Protein 4J1Q (pdb70)

CATH classification: 3.40.50.720

Organism: Bacillus subtilis (strain 168) (NCBI:txid224308)

Sequence (417 aa):
HMERLMLEPVWEKQNEELSYTEHIIVLFETERSVTDSIASHMKDARVITLNEAVGHIAERYQCYMQNIFELLQSKVRKLSAGRIIIQAIVPLEKEKQLFAGVSGLFKTAEIEFSKLTAQVIEIEKPEEMIDLHLKLKDDSRRPFDKQIRYEAGYRFVKGWREMVDTLHMPWRDEGVYLITGGAGSLGLLFAKEIANRTGRSTIVLTGRSVLSEDKENELEALRSIGAEVVYREADVSDQHAVRHLLEEIKERYGTLNGIIHGAGSSKDRFIIHKTNEEFQEVLQPKVSGLLHVDECSKDFPLDFFIFFSSVSGCLGNAGQADYAAANSFMDAFAEYRRSLAASKKRFGSTISFNWPLWEEGGMQVGAEDEKRMLKTTGMVPMPTDSGLKAFYQGIVSDKPQVFVMEGQLQKMKQKLL

B-factor: mean 72.61, std 32.11, range [13.95, 187.59]

Secondary structure (DSSP, 8-state):
--EEEEEEEEEE--------SEEEEEEES--HHHHHHHHHHTTTSEEEEE----SSHHHHHHHHHHHHHHHHHHTHHHHHHS-EEEEEEEE-STTGGGGGGHHHHHHHHHHH-TTEEEEEEEESSTTT-S-HHHHHHHHHT-TT--EEEEETTEEEEEEEEE---PPP----SSSEEEEETTTSHHHHHHHHHHHHHHSS-EEEEE-SSPPPHHHHHHHHHHHHTT-EEEE----TT-HHHHHHHHHHHHHHSS---EEEE---------TTT--HHHHHHHHHHHHHHHHHHHHHTTTS--SEEEEEEEHHHHH--TT-HHHHHHHHHHHHHHHHHHHHHHTTSS-SEEEEEEE--BTT-SS---TTHHHHHHHHH-B--B-HHHHHHHHHHHHHHT-SEEEEEEE-HHHHHHHH-

InterPro domains:
  IPR000873 AMP-dependent synthetase/ligase domain [PF00501] (50-415)
  IPR000873 AMP-dependent synthetase/ligase domain [PF00501] (1160-1505)
  IPR001242 Condensation domain [PF00668] (691-1141)
  IPR006162 Phosphopantetheine attachment site [PS00012] (622-637)
  IPR006162 Phosphopantetheine attachment site [PS00012] (1684-1699)
  IPR006162 Phosphopantetheine attachment site [PS00012] (4491-4506)
  IPR009081 Phosphopantetheine binding ACP domain [PF00550] (599-663)
  IPR009081 Phosphopantetheine binding ACP domain [PF00550] (1662-1725)
  IPR009081 Phosphopantetheine binding ACP domain [PF00550] (3119-3184)
  IPR009081 Phosphopantetheine binding ACP domain [PF00550] (3218-3282)
  IPR009081 Phosphopantetheine binding ACP domain [PF00550] (4467-4532)
  IPR009081 Phosphopantetheine binding ACP domain [PS50075] (590-667)
  IPR009081 Phosphopantetheine binding ACP domain [PS50075] (1654-1729)
  IPR009081 Phosphopantetheine binding ACP domain [PS50075] (3114-3188)
  IPR009081 Phosphopantetheine binding ACP domain [PS50075] (3212-3286)
  IPR009081 Phosphopantetheine binding ACP domain [PS50075] (4459-4536)
  IPR010071 Amino acid adenylation domain [TIGR01733] (1181-1578)
  IPR013968 Polyketide synthase-like, ketoreductase domain [PF08659] (2850-3035)
  IPR013968 Polyketide synthase-like, ketoreductase domain [PF08659] (4174-4369)
  IPR014030 Beta-ketoacyl synthase-like, N-terminal domain [PF00109] (1761-2010)

Solvent-accessible surface area: 19000 Å² total; per-residue (Å²): 196,79,100,29,4,15,3,19,22,31,69,61,146,78,75,157,191,197,94,61,96,38,30,1,0,1,1,0,22,12,81,200,54,2,26,94,39,4,38,60,92,2,169,119,12,126,37,35,55,10,71,162,25,148,22,52,9,0,75,45,0,8,54,1,0,41,59,2,0,68,22,3,45,75,26,20,198,90,9,88,87,11,95,3,0,6,0,0,1,0,10,14,78,175,60,41,53,0,0,15,2,0,7,0,0,4,36,0,0,39,95,22,21,104,84,6,5,2,0,1,0,8,6,78,88,4,40,124,66,116,63,10,37,96,43,0,67,66,1,19,160,51,37,182,10,58,28,0,42,13,50,85,86,100,39,35,8,60,18,47,141,69,32,184,175,125,37,149,73,23,36,122,84,105,21,7,1,3,1,1,20,0,16,34,42,41,4,23,45,1,0,100,15,0,1,96,122,0,40,161,0,14,0,2,1,0,18,171,82,116,41,68,146,96,70,70,93,99,4,103,48,9,106,92,60,40,4,84,0,59,36,88,90,11,52,11,30,66,50,117,22,4,101,103,6,1,86,50,3,83,166,132,50,74,57,0,4,0,0,1,0,25,11,27,33,21,72,80,103,98,0,83,128,4,59,48,126,22,0,44,78,0,0,57,19,8,0,4,0,0,17,11,3,4,76,17,1,73,114,12,66,10,38,2,0,0,0,14,4,11,20,6,3,14,35,6,66,41,2,6,0,0,24,0,0,0,0,8,0,0,12,22,2,0,93,34,2,49,76,29,32,92,62,159,132,26,86,28,37,1,0,0,0,0,12,7,36,9,90,105,6,36,112,75,110,10,68,136,86,56,122,168,44,48,163,100,13,0,8,20,21,0,48,25,80,15,0,27,106,0,0,4,63,0,28,86,48,74,58,25,23,0,0,0,0,8,0,46,66,138,87,0,74,124,108,28,153

Nearest PDB structures (foldseek):
  4j1s-assembly1_A  TM=1.002E+00  e=2.081E-83  Bacillus subtilis subsp. subtilis str. 168
  5d2e-assembly1_A  TM=7.977E-01  e=2.150E-30  Bacillus velezensis FZB42
  3mjt-assembly2_B  TM=7.765E-01  e=1.508E-22  Streptomyces nodosus
  2fr0-assembly1_A  TM=7.862E-01  e=4.523E-22  Saccharopolyspora erythraea
  2fr1-assembly1_A  TM=7.480E-01  e=7.497E-19  Saccharopolyspora erythraea

Foldseek 3Di:
DWAKWKWDKDWDDDDPDDDAPAEEEEEELADPLLQVLQCVVPVRHHYHYQNDDDDPLLRSLLVVLVVVLVVCLVCVVVLVVAAYEYEYEFEPDQSSLLNLLLLLLQLQSCVLRVRYQYAYEYEPHNSVDSVVNVVVVVVVVVSVQHYWYDDDNDITGMAIDTDDPDFDDQEELEAEEEEEVLLFFVNLLVLVVCLVVRNQYEYEYEDADDDDPVSVVSVVVSVVSNYHYHYQNFHLLDLVSLLVVVVCVVVVHPFHAEYEYEDFAFDFDASNPDDSVNLSVRLRCLRSSVVSNQVSRQPTQYQEYEYEAAPSLVNNDGRGSSSNSSRSSLLSVLVSVVVCVVVVRGHHAAAYEHDYAACPGPDDHPPPVQVVCCVVAQFHHHYSVSVVVVVRVRVVVRHRYMYITMGHPVSNVVVRD

Radius of gyration: 21.55 Å; Cα contacts (8 Å, |Δi|>4): 857; chains: 1; bounding box: 53×62×51 Å

Structure (mmCIF, N/CA/C/O backbone):
data_4J1Q
#
_entry.id   4J1Q
#
_cell.length_a   59.529
_cell.length_b   59.529
_cell.length_c   220.792
_cell.angle_alpha   90.00
_cell.angle_beta   90.00
_cell.angle_gamma   120.00
#
_symmetry.space_group_name_H-M   'P 61'
#
loop_
_entity.id
_entity.type
_entity.pdbx_description
1 polymer 'Polyketide synthase PksJ'
2 non-polymer 'NADPH DIHYDRO-NICOTINAMIDE-ADENINE-DINUCLEOTIDE PHOSPHATE'
#
loop_
_atom_site.group_PDB
_atom_site.id
_atom_site.type_symbol
_atom_site.label_at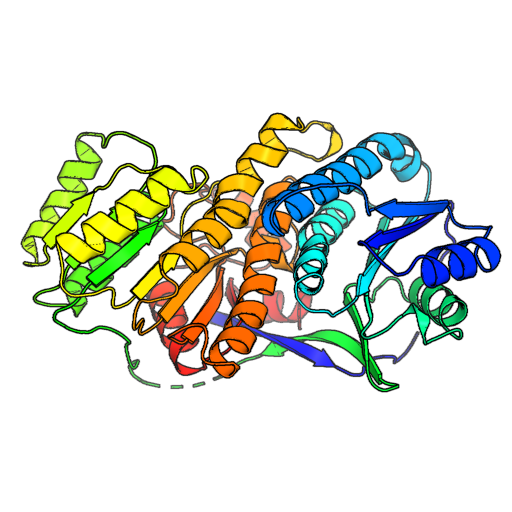om_id
_atom_site.label_alt_id
_atom_site.label_comp_id
_atom_site.label_asym_id
_atom_site.label_entity_id
_atom_site.label_seq_id
_atom_site.pdbx_PDB_ins_code
_atom_site.Cartn_x
_atom_site.Cartn_y
_atom_site.Cartn_z
_atom_site.occupancy
_atom_site.B_iso_or_equiv
_atom_site.auth_seq_id
_atom_site.auth_comp_id
_atom_site.auth_asym_id
_atom_site.auth_atom_id
_atom_site.pdbx_PDB_model_num
ATOM 1 N N . HIS A 1 20 ? -16.972 10.882 107.661 1.00 135.07 -1 HIS A N 1
ATOM 2 C CA . HIS A 1 20 ? -16.783 9.472 108.111 1.00 135.17 -1 HIS A CA 1
ATOM 3 C C . HIS A 1 20 ? -15.340 9.034 108.059 1.00 134.85 -1 HIS A C 1
ATOM 4 O O . HIS A 1 20 ? -14.990 7.950 108.537 1.00 133.25 -1 HIS A O 1
ATOM 11 N N . MET A 1 21 ? -14.495 9.851 107.443 1.00 132.46 0 MET A N 1
ATOM 12 C CA . MET A 1 21 ? -13.059 9.628 107.489 1.00 122.30 0 MET A CA 1
ATOM 13 C C . MET A 1 21 ? -12.404 10.677 108.380 1.00 118.12 0 MET A C 1
ATOM 14 O O . MET A 1 21 ? -12.852 11.819 108.423 1.00 119.30 0 MET A O 1
ATOM 19 N N . GLU A 1 22 ? -11.401 10.270 109.147 1.00 110.43 1 GLU A N 1
ATOM 20 C CA . GLU A 1 22 ? -10.658 11.210 109.972 1.00 106.81 1 GLU A CA 1
ATOM 21 C C . GLU A 1 22 ? -9.166 10.971 109.911 1.00 100.41 1 GLU A C 1
ATOM 22 O O . GLU A 1 22 ? -8.699 9.841 109.867 1.00 93.81 1 GLU A O 1
ATOM 28 N N . ARG A 1 23 ? -8.417 12.053 109.963 1.00 90.60 2 ARG A N 1
ATOM 29 C CA . ARG A 1 23 ? -7.023 11.928 110.220 1.00 91.62 2 ARG A CA 1
ATOM 30 C C . ARG A 1 23 ? -6.890 11.193 111.531 1.00 85.84 2 ARG A C 1
ATOM 31 O O . ARG A 1 23 ? -7.481 11.590 112.517 1.00 83.79 2 ARG A O 1
ATOM 39 N N . LEU A 1 24 ? -6.177 10.076 111.508 1.00 77.89 3 LEU A N 1
ATOM 40 C CA . LEU A 1 24 ? -5.549 9.519 112.702 1.00 76.17 3 LEU A CA 1
ATOM 41 C C . LEU A 1 24 ? -4.124 10.043 112.729 1.00 72.21 3 LEU A C 1
ATOM 42 O O . LEU A 1 24 ? -3.545 10.269 111.680 1.00 78.15 3 LEU A O 1
ATOM 47 N N . MET A 1 25 ? -3.546 10.237 113.907 1.00 63.43 4 MET A N 1
ATOM 48 C CA . MET A 1 25 ? -2.254 10.920 113.987 1.00 58.65 4 MET A CA 1
ATOM 49 C C . MET A 1 25 ? -1.394 10.366 115.131 1.00 56.88 4 MET A C 1
ATOM 50 O O . MET A 1 25 ? -1.849 10.355 116.245 1.00 54.65 4 MET A O 1
ATOM 55 N N . LEU A 1 26 ? -0.152 9.943 114.857 1.00 49.60 5 LEU A N 1
ATOM 56 C CA . LEU A 1 26 ? 0.623 9.111 115.791 1.00 50.11 5 LEU A CA 1
ATOM 57 C C . LEU A 1 26 ? 2.034 9.620 116.112 1.00 49.00 5 LEU A C 1
ATOM 58 O O . LEU A 1 26 ? 2.673 10.327 115.341 1.00 45.29 5 LEU A O 1
ATOM 63 N N . GLU A 1 27 ? 2.606 9.084 117.162 1.00 50.97 6 GLU A N 1
ATOM 64 C CA . GLU A 1 27 ? 3.850 9.630 117.607 1.00 52.62 6 GLU A CA 1
ATOM 65 C C . GLU A 1 27 ? 4.680 8.526 118.246 1.00 49.02 6 GLU A C 1
ATOM 66 O O . GLU A 1 27 ? 4.128 7.709 118.964 1.00 51.78 6 GLU A O 1
ATOM 72 N N . PRO A 1 28 ? 5.943 8.347 117.802 1.00 47.45 7 PRO A N 1
ATOM 73 C CA . PRO A 1 28 ? 6.720 7.125 118.168 1.00 45.22 7 PRO A CA 1
ATOM 74 C C . PRO A 1 28 ? 7.103 7.110 119.654 1.00 45.63 7 PRO A C 1
ATOM 75 O O . PRO A 1 28 ? 7.428 8.154 120.191 1.00 52.79 7 PRO A O 1
ATOM 79 N N . VAL A 1 29 ? 7.083 5.946 120.305 1.00 44.78 8 VAL A N 1
ATOM 80 C CA . VAL A 1 29 ? 7.419 5.865 121.737 1.00 45.87 8 VAL A CA 1
ATOM 81 C C . VAL A 1 29 ? 8.311 4.659 122.056 1.00 45.76 8 VAL A C 1
ATOM 82 O O . VAL A 1 29 ? 8.137 3.576 121.502 1.00 46.04 8 VAL A O 1
ATOM 86 N N . TRP A 1 30 ? 9.305 4.873 122.905 1.00 45.89 9 TRP A N 1
ATOM 87 C CA . TRP A 1 30 ? 10.004 3.783 123.549 1.00 44.47 9 TRP A CA 1
ATOM 88 C C . TRP A 1 30 ? 9.270 3.306 124.758 1.00 49.09 9 TRP A C 1
ATOM 89 O O . TRP A 1 30 ? 9.154 4.036 125.744 1.00 49.90 9 TRP A O 1
ATOM 100 N N . GLU A 1 31 ? 8.745 2.083 124.683 1.00 52.09 10 GLU A N 1
ATOM 101 C CA . GLU A 1 31 ? 7.981 1.490 125.786 1.00 58.48 10 GLU A CA 1
ATOM 102 C C . GLU A 1 31 ? 8.675 0.265 126.356 1.00 62.15 10 GLU A C 1
ATOM 103 O O . GLU A 1 31 ? 9.414 -0.420 125.652 1.00 54.60 10 GLU A O 1
ATOM 109 N N . LYS A 1 32 ? 8.363 -0.072 127.603 1.00 72.32 11 LYS A N 1
ATOM 110 C CA . LYS A 1 32 ? 8.612 -1.420 128.099 1.00 76.55 11 LYS A CA 1
ATOM 111 C C . LYS A 1 32 ? 7.469 -2.340 127.688 1.00 81.60 11 LYS A C 1
ATOM 112 O O . LYS A 1 32 ? 6.304 -2.081 127.993 1.00 77.98 11 LYS A O 1
ATOM 118 N N . GLN A 1 33 ? 7.802 -3.393 126.954 1.00 94.62 12 GLN A N 1
ATOM 119 C CA . GLN A 1 33 ? 6.783 -4.261 126.377 1.00 115.59 12 GLN A CA 1
ATOM 120 C C . GLN A 1 33 ? 7.313 -5.667 126.097 1.00 122.40 12 GLN A C 1
ATOM 121 O O . GLN A 1 33 ? 7.598 -6.021 124.946 1.00 117.10 12 GLN A O 1
ATOM 127 N N . ASN A 1 34 ? 7.391 -6.480 127.150 1.00 125.06 13 ASN A N 1
ATOM 128 C CA . ASN A 1 34 ? 7.994 -7.809 127.060 1.00 135.78 13 ASN A CA 1
ATOM 129 C C . ASN A 1 34 ? 7.049 -8.930 127.520 1.00 147.41 13 ASN A C 1
ATOM 130 O O . ASN A 1 34 ? 7.456 -9.875 128.196 1.00 150.23 13 ASN A O 1
ATOM 135 N N . GLU A 1 35 ? 5.805 -8.862 127.064 1.00 150.16 14 GLU A N 1
ATOM 136 C CA . GLU A 1 35 ? 4.718 -9.623 127.658 1.00 151.94 14 GLU A CA 1
ATOM 137 C C . GLU A 1 35 ? 4.857 -11.137 127.472 1.00 159.27 14 GLU A C 1
ATOM 138 O O . GLU A 1 35 ? 4.682 -11.895 128.428 1.00 167.73 14 GLU A O 1
ATOM 144 N N . GLU A 1 36 ? 5.208 -11.566 126.262 1.00 157.76 15 GLU A N 1
ATOM 145 C CA . GLU A 1 36 ? 5.314 -12.993 125.950 1.00 148.06 15 GLU A CA 1
ATOM 146 C C . GLU A 1 36 ? 6.747 -13.405 125.696 1.00 134.56 15 GLU A C 1
ATOM 147 O O . GLU A 1 36 ? 7.621 -13.070 126.481 1.00 129.07 15 GLU A O 1
ATOM 153 N N . LEU A 1 42 ? 9.375 -19.703 115.872 1.00 103.80 21 LEU A N 1
ATOM 154 C CA . LEU A 1 42 ? 9.966 -20.857 115.206 1.00 106.40 21 LEU A CA 1
ATOM 155 C C . LEU A 1 42 ? 11.482 -20.698 115.032 1.00 100.51 21 LEU A C 1
ATOM 156 O O . LEU A 1 42 ? 12.095 -19.758 115.559 1.00 95.75 21 LEU A O 1
ATOM 161 N N . SER A 1 43 ? 12.065 -21.605 114.249 1.00 96.64 22 SER A N 1
ATOM 162 C CA . SER A 1 43 ? 13.515 -21.780 114.178 1.00 90.63 22 SER A CA 1
ATOM 163 C C . SER A 1 43 ? 14.102 -21.159 112.912 1.00 86.34 22 SER A C 1
ATOM 164 O O . SER A 1 43 ? 13.460 -21.147 111.861 1.00 83.85 22 SER A O 1
ATOM 167 N N . TYR A 1 44 ? 15.354 -20.719 112.999 1.00 82.20 23 TYR A N 1
ATOM 168 C CA . TYR A 1 44 ? 15.990 -20.001 111.901 1.00 74.27 23 TYR A CA 1
ATOM 169 C C . TYR A 1 44 ? 17.020 -20.846 111.155 1.00 78.08 23 TYR A C 1
ATOM 170 O O . TYR A 1 44 ? 17.950 -21.394 111.756 1.00 83.05 23 TYR A O 1
ATOM 179 N N . THR A 1 45 ? 16.842 -20.957 109.842 1.00 75.64 24 THR A N 1
ATOM 180 C CA . THR A 1 45 ? 17.862 -21.523 108.972 1.00 78.17 24 THR A CA 1
ATOM 181 C C . THR A 1 45 ? 19.176 -20.758 109.059 1.00 78.27 24 THR A C 1
ATOM 182 O O . THR A 1 45 ? 20.238 -21.328 108.821 1.00 76.34 24 THR A O 1
ATOM 186 N N . GLU A 1 46 ? 19.100 -19.463 109.366 1.00 76.41 25 GLU A N 1
ATOM 187 C CA . GLU A 1 46 ? 20.288 -18.618 109.375 1.00 73.60 25 GLU A CA 1
ATOM 188 C C . GLU A 1 46 ? 20.163 -17.425 110.319 1.00 71.45 25 GLU A C 1
ATOM 189 O O . GLU A 1 46 ? 19.070 -16.904 110.548 1.00 76.55 25 GLU A O 1
ATOM 195 N N . HIS A 1 47 ? 21.291 -17.022 110.893 1.00 67.82 26 HIS A N 1
ATOM 196 C CA . HIS A 1 47 ? 21.340 -15.891 111.808 1.00 62.30 26 HIS A CA 1
ATOM 197 C C . HIS A 1 47 ? 22.4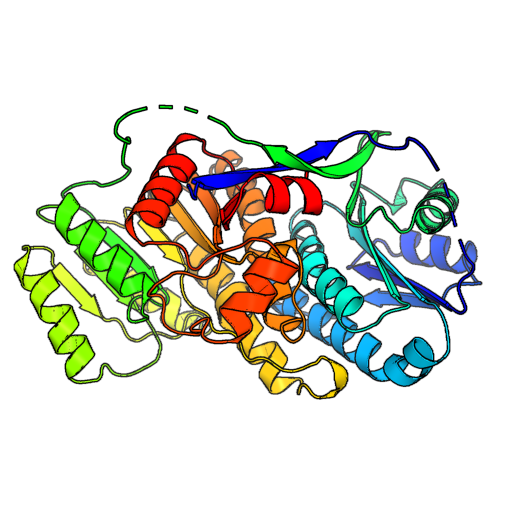37 -14.951 111.424 1.00 63.55 26 HIS A C 1
ATOM 198 O O . HIS A 1 47 ? 23.627 -15.322 111.408 1.00 62.05 26 HIS A O 1
ATOM 205 N N . ILE A 1 48 ? 22.037 -13.709 111.128 1.00 59.35 27 ILE A N 1
ATOM 206 C CA . ILE A 1 48 ? 22.972 -12.684 110.685 1.00 56.79 27 ILE A CA 1
ATOM 207 C C . ILE A 1 48 ? 22.898 -11.465 111.573 1.00 55.60 27 ILE A C 1
ATOM 208 O O . ILE A 1 48 ? 21.808 -11.007 111.925 1.00 54.15 27 ILE A O 1
ATOM 213 N N . ILE A 1 49 ? 24.064 -10.958 111.954 1.00 56.06 28 ILE A N 1
ATOM 214 C CA . ILE A 1 49 ? 24.144 -9.752 112.756 1.00 56.40 28 ILE A CA 1
ATOM 215 C C . ILE A 1 49 ? 25.101 -8.754 112.133 1.00 57.94 28 ILE A C 1
ATOM 216 O O . ILE A 1 49 ? 26.208 -9.113 111.736 1.00 58.09 28 ILE A O 1
ATOM 221 N N . VAL A 1 50 ? 24.622 -7.522 111.961 1.00 55.17 29 VAL A N 1
ATOM 222 C CA . VAL A 1 50 ? 25.374 -6.478 111.278 1.00 52.80 29 VAL A CA 1
ATOM 223 C C . VAL A 1 50 ? 25.686 -5.377 112.273 1.00 52.48 29 VAL A C 1
ATOM 224 O O . VAL A 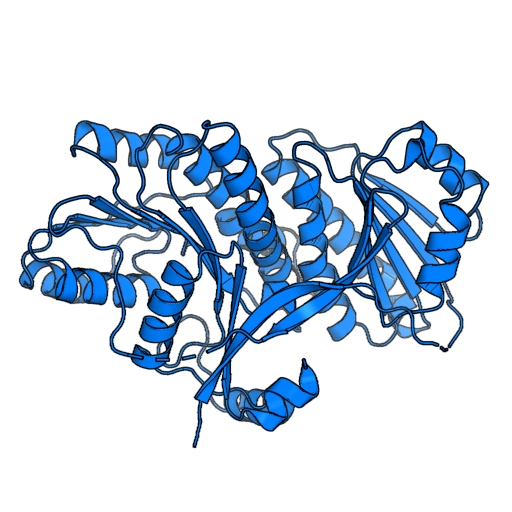1 50 ? 24.782 -4.861 112.910 1.00 55.34 29 VAL A O 1
ATOM 228 N N . LEU A 1 51 ? 26.968 -5.061 112.440 1.00 57.79 30 LEU A N 1
ATOM 229 C CA . LEU A 1 51 ? 27.419 -4.042 113.404 1.00 57.56 30 LEU A CA 1
ATOM 230 C C . LEU A 1 51 ? 27.869 -2.777 112.685 1.00 56.95 30 LEU A C 1
ATOM 231 O O . LEU A 1 51 ? 28.791 -2.811 111.869 1.00 55.76 30 LEU A O 1
ATOM 236 N N . PHE A 1 52 ? 27.290 -1.653 113.081 1.00 55.28 31 PHE A N 1
ATOM 237 C CA . PHE A 1 52 ? 27.537 -0.386 112.424 1.00 55.83 31 PHE A CA 1
ATOM 238 C C . PHE A 1 52 ? 28.630 0.383 113.147 1.00 58.73 31 PHE A C 1
ATOM 239 O O . PHE A 1 52 ? 28.349 1.200 114.024 1.00 57.35 31 PHE A O 1
ATOM 247 N N . GLU A 1 53 ? 29.870 0.167 112.727 1.00 63.49 32 GLU A N 1
ATOM 248 C CA . GLU A 1 53 ? 30.999 0.893 113.286 1.00 69.85 32 GLU A CA 1
ATOM 249 C C . GLU A 1 53 ? 31.031 0.746 114.798 1.00 74.30 32 GLU A C 1
ATOM 250 O O . GLU A 1 53 ? 31.307 1.695 115.532 1.00 75.12 32 GLU A O 1
ATOM 256 N N . THR A 1 54 ? 30.704 -0.458 115.249 1.00 76.48 33 THR A N 1
ATOM 257 C CA . THR A 1 54 ? 30.738 -0.800 116.659 1.00 82.07 33 THR A CA 1
ATOM 258 C C . THR A 1 54 ? 32.197 -0.915 117.093 1.00 86.36 33 THR A C 1
ATOM 259 O O . THR A 1 54 ? 33.110 -0.815 116.267 1.00 84.14 33 THR A O 1
ATOM 263 N N . GLU A 1 55 ? 32.411 -1.137 118.385 1.00 95.47 34 GLU A N 1
ATOM 264 C CA . GLU A 1 55 ? 33.758 -1.344 118.916 1.00 100.42 34 GLU A CA 1
ATOM 265 C C . GLU A 1 55 ? 34.362 -2.696 118.539 1.00 100.39 34 GLU A C 1
ATOM 266 O O . GLU A 1 55 ? 33.669 -3.719 118.478 1.00 100.52 34 GLU A O 1
ATOM 272 N N . ARG A 1 56 ? 35.655 -2.660 118.234 1.00 101.29 35 ARG A N 1
ATOM 273 C CA . ARG A 1 56 ? 36.435 -3.836 117.888 1.00 107.47 35 ARG A CA 1
ATOM 274 C C . ARG A 1 56 ? 36.137 -4.937 118.888 1.00 108.55 35 ARG A C 1
ATOM 275 O O . ARG A 1 56 ? 35.982 -6.109 118.527 1.00 110.24 35 ARG A O 1
ATOM 283 N N . SER A 1 57 ? 36.175 -4.552 120.158 1.00 108.10 36 SER A N 1
ATOM 284 C CA . SER A 1 57 ? 35.977 -5.475 121.248 1.00 110.71 36 SER A CA 1
ATOM 285 C C . SER A 1 57 ? 34.623 -6.125 121.062 1.00 108.34 36 SER A C 1
ATOM 286 O O . SER A 1 57 ? 34.480 -7.348 121.160 1.00 109.86 36 SER A O 1
ATOM 289 N N . VAL A 1 58 ? 33.638 -5.288 120.756 1.00 102.49 37 VAL A N 1
ATOM 290 C CA . VAL A 1 58 ? 32.268 -5.749 120.618 1.00 94.69 37 VAL A CA 1
ATOM 291 C C . VAL A 1 58 ? 32.224 -6.829 119.553 1.00 90.57 37 VAL A C 1
ATOM 292 O O . VAL A 1 58 ? 31.697 -7.920 119.771 1.00 87.77 37 VAL A O 1
ATOM 296 N N . THR A 1 59 ? 32.843 -6.524 118.421 1.00 94.12 38 THR A N 1
ATOM 297 C CA . THR A 1 59 ? 32.871 -7.432 117.294 1.00 99.00 38 THR A CA 1
ATOM 298 C C . THR A 1 59 ? 33.388 -8.802 117.713 1.00 108.26 38 THR A C 1
ATOM 299 O O . THR A 1 59 ? 32.746 -9.830 117.481 1.00 108.94 38 THR A O 1
ATOM 303 N N . ASP A 1 60 ? 34.566 -8.806 118.318 1.00 112.35 39 ASP A N 1
ATOM 304 C CA . ASP A 1 60 ? 35.227 -10.055 118.647 1.00 119.37 39 ASP A CA 1
ATOM 305 C C . ASP A 1 60 ? 34.428 -10.864 119.663 1.00 113.19 39 ASP A C 1
ATOM 306 O O . ASP A 1 60 ? 34.216 -12.071 119.487 1.00 103.28 39 ASP A O 1
ATOM 311 N N . SER A 1 61 ? 33.948 -10.188 120.700 1.00 110.13 40 SER A N 1
ATOM 312 C CA . SER A 1 61 ? 33.205 -10.874 121.740 1.00 111.91 40 SER A CA 1
ATOM 313 C C . SER A 1 61 ? 31.995 -11.545 121.117 1.00 108.32 40 SER A C 1
ATOM 314 O O . SER A 1 61 ? 31.740 -12.728 121.346 1.00 107.84 40 SER A O 1
ATOM 317 N N . ILE A 1 62 ? 31.275 -10.792 120.295 1.00 100.41 41 ILE A N 1
ATOM 318 C CA . ILE A 1 62 ? 30.061 -11.308 119.704 1.00 94.46 41 ILE A CA 1
ATOM 319 C C . ILE A 1 62 ? 30.346 -12.506 118.800 1.00 97.59 41 ILE A C 1
ATOM 320 O O . ILE A 1 62 ? 29.641 -13.507 118.855 1.00 97.02 41 ILE A O 1
ATOM 325 N N . ALA A 1 63 ? 31.337 -12.388 117.927 1.00 94.15 42 ALA A N 1
ATOM 326 C CA . ALA A 1 63 ? 31.609 -13.478 117.005 1.00 100.38 42 ALA A CA 1
ATOM 327 C C . ALA A 1 63 ? 31.889 -14.738 117.819 1.00 107.29 42 ALA A C 1
ATOM 328 O O . ALA A 1 63 ? 31.237 -15.776 117.635 1.00 104.87 42 ALA A O 1
ATOM 330 N N . SER A 1 64 ? 32.744 -14.588 118.823 1.00 108.37 43 SER A N 1
ATOM 331 C CA . SER A 1 64 ? 33.167 -15.730 119.619 1.00 122.35 43 SER A CA 1
ATOM 332 C C . SER A 1 64 ? 31.954 -16.368 120.281 1.00 124.44 43 SER A C 1
ATOM 333 O O . SER A 1 64 ? 31.777 -17.588 120.250 1.00 129.47 43 SER A O 1
ATOM 336 N N . HIS A 1 65 ? 31.097 -15.524 120.843 1.00 121.96 44 HIS A N 1
ATOM 337 C CA . HIS A 1 65 ? 29.956 -16.000 121.604 1.00 117.26 44 HIS A CA 1
ATOM 338 C C . HIS A 1 65 ? 28.841 -16.508 120.739 1.00 107.06 44 HIS A C 1
ATOM 339 O O . HIS A 1 65 ? 28.035 -17.323 121.184 1.00 109.73 44 HIS A O 1
ATOM 346 N N . MET A 1 66 ? 28.802 -16.071 119.485 1.00 100.36 45 MET A N 1
ATOM 347 C CA . MET A 1 66 ? 27.644 -16.328 118.622 1.00 99.01 45 MET A CA 1
ATOM 348 C C . MET A 1 66 ? 28.012 -17.068 117.350 1.00 97.31 45 MET A C 1
ATOM 349 O O . MET A 1 66 ? 27.449 -16.812 116.295 1.00 88.69 45 MET A O 1
ATOM 354 N N . LYS A 1 67 ? 28.941 -18.008 117.441 1.00 112.66 46 LYS A N 1
ATOM 355 C CA . LYS A 1 67 ? 29.552 -18.546 116.233 1.00 104.73 46 LYS A CA 1
ATOM 356 C C . LYS A 1 67 ? 28.560 -19.312 115.356 1.00 102.41 46 LYS A C 1
ATOM 357 O O . LYS A 1 67 ? 28.883 -19.691 114.236 1.00 102.92 46 LYS A O 1
ATOM 363 N N . ASP A 1 68 ? 27.322 -19.428 115.826 1.00 102.99 47 ASP A N 1
ATOM 364 C CA . ASP A 1 68 ? 26.220 -19.990 115.033 1.00 99.16 47 ASP A CA 1
ATOM 365 C C . ASP A 1 68 ? 25.510 -18.936 114.153 1.00 95.12 47 ASP A C 1
ATOM 366 O O . ASP A 1 68 ? 24.457 -19.211 113.562 1.00 94.77 47 ASP A O 1
ATOM 371 N N . ALA A 1 69 ? 26.058 -17.723 114.124 1.00 81.90 48 ALA A N 1
ATOM 372 C CA . ALA A 1 69 ? 25.491 -16.626 113.330 1.00 84.22 48 ALA A CA 1
ATOM 373 C C . ALA A 1 69 ? 26.624 -16.014 112.516 1.00 81.05 48 ALA A C 1
ATOM 374 O O . ALA A 1 69 ? 27.760 -15.937 112.999 1.00 81.93 48 ALA A O 1
ATOM 376 N N . ARG A 1 70 ? 26.336 -15.598 111.285 1.00 74.58 49 ARG A N 1
ATOM 377 C CA . ARG A 1 70 ? 27.317 -14.809 110.565 1.00 69.08 49 ARG A CA 1
ATOM 378 C C . ARG A 1 70 ? 27.384 -13.413 111.152 1.00 70.52 49 ARG A C 1
ATOM 379 O O . ARG A 1 70 ? 26.359 -12.831 111.515 1.00 64.30 49 ARG A O 1
ATOM 387 N N . VAL A 1 71 ? 28.590 -12.868 111.220 1.00 69.92 50 VAL A N 1
ATOM 388 C CA . VAL A 1 71 ? 28.755 -11.538 111.756 1.00 66.54 50 VAL A CA 1
ATOM 389 C C . VAL A 1 71 ? 29.430 -10.634 110.743 1.00 67.48 50 VAL A C 1
ATOM 390 O O . VAL A 1 71 ? 30.514 -10.927 110.262 1.00 66.99 50 VAL A O 1
ATOM 394 N N . ILE A 1 72 ? 28.773 -9.523 110.426 1.00 69.05 51 ILE A N 1
ATOM 395 C CA . ILE A 1 72 ? 29.299 -8.579 109.457 1.00 65.98 51 ILE A CA 1
ATOM 396 C C . ILE A 1 72 ? 29.636 -7.267 110.120 1.00 64.12 51 ILE A C 1
ATOM 397 O O . ILE A 1 72 ? 28.883 -6.765 110.932 1.00 69.85 51 ILE A O 1
ATOM 402 N N . THR A 1 73 ? 30.805 -6.743 109.805 1.00 65.38 52 THR A N 1
ATOM 403 C CA . THR A 1 73 ? 31.312 -5.557 110.444 1.00 69.29 52 THR A CA 1
ATOM 404 C C . THR A 1 73 ? 31.411 -4.469 109.397 1.00 67.97 52 THR A C 1
ATOM 405 O O . THR A 1 73 ? 32.217 -4.555 108.474 1.00 70.30 52 THR A O 1
ATOM 409 N N . LEU A 1 74 ? 30.534 -3.480 109.489 1.00 67.03 53 LEU A N 1
ATOM 410 C CA . LEU A 1 74 ? 30.683 -2.308 108.662 1.00 67.58 53 LEU A CA 1
ATOM 411 C C . LEU A 1 74 ? 31.430 -1.269 109.446 1.00 71.25 53 LEU A C 1
ATOM 412 O O . LEU A 1 74 ? 30.917 -0.753 110.438 1.00 74.92 53 LEU A O 1
ATOM 417 N N . ASN A 1 75 ? 32.661 -1.005 109.035 1.00 78.60 54 ASN A N 1
ATOM 418 C CA . ASN A 1 75 ? 33.445 0.076 109.604 1.00 85.90 54 ASN A CA 1
ATOM 419 C C . ASN A 1 75 ? 34.068 0.866 108.474 1.00 85.80 54 ASN A C 1
ATOM 420 O O . ASN A 1 75 ? 34.825 1.810 108.698 1.00 84.52 54 ASN A O 1
ATOM 425 N N . GLU A 1 76 ? 33.779 0.448 107.249 1.00 81.34 55 GLU A N 1
ATOM 426 C CA . GLU A 1 76 ? 34.755 0.604 106.189 1.00 88.79 55 GLU A CA 1
ATOM 427 C C . GLU A 1 76 ? 34.717 1.928 105.417 1.00 83.94 55 GLU A C 1
ATOM 428 O O . GLU A 1 76 ? 35.744 2.381 104.925 1.00 84.47 55 GLU A O 1
ATOM 434 N N . ALA A 1 77 ? 33.555 2.564 105.340 1.00 79.38 56 ALA A N 1
ATOM 435 C CA . ALA A 1 77 ? 33.384 3.720 104.456 1.00 77.18 56 ALA A CA 1
ATOM 436 C C . ALA A 1 77 ? 33.979 5.021 104.977 1.00 78.27 56 ALA A C 1
ATOM 437 O O . ALA A 1 77 ? 34.046 5.258 106.183 1.00 77.20 56 ALA A O 1
ATOM 439 N N . VAL A 1 78 ? 34.396 5.871 104.043 1.00 83.99 57 VAL A N 1
ATOM 440 C CA . VAL A 1 78 ? 34.861 7.217 104.360 1.00 86.55 57 VAL A CA 1
ATOM 441 C C . VAL A 1 78 ? 33.901 8.230 103.747 1.00 79.29 57 VAL A C 1
ATOM 442 O O . VAL A 1 78 ? 33.530 8.129 102.579 1.00 77.58 57 VAL A O 1
ATOM 446 N N . GLY A 1 79 ? 33.477 9.195 104.554 1.00 83.97 58 GLY A N 1
ATOM 447 C CA . GLY A 1 79 ? 32.597 10.256 104.083 1.00 79.25 58 GLY A CA 1
ATOM 448 C C . GLY A 1 79 ? 31.963 10.959 105.248 1.00 72.03 58 GLY A C 1
ATOM 449 O O . GLY A 1 79 ? 32.172 10.580 106.399 1.00 72.86 58 GLY A O 1
ATOM 450 N N . HIS A 1 80 ? 31.138 11.953 104.968 1.00 71.57 59 HIS A N 1
ATOM 451 C CA . HIS A 1 80 ? 30.280 12.439 106.026 1.00 65.18 59 HIS A CA 1
ATOM 452 C C . HIS A 1 80 ? 29.254 11.382 106.342 1.00 59.70 59 HIS A C 1
ATOM 453 O O . HIS A 1 80 ? 29.139 10.358 105.648 1.00 57.07 59 HIS A O 1
ATOM 460 N N . ILE A 1 81 ? 28.613 11.553 107.490 1.00 58.76 60 ILE A N 1
ATOM 461 C CA . ILE A 1 81 ? 27.719 10.551 108.026 1.00 54.54 60 ILE A CA 1
ATOM 462 C C . ILE A 1 81 ? 26.729 10.054 106.969 1.00 51.35 60 ILE A C 1
ATOM 463 O O . ILE A 1 81 ? 26.423 8.867 106.904 1.00 46.83 60 ILE A O 1
ATOM 468 N N . ALA A 1 82 ? 26.257 10.966 106.129 1.00 49.41 61 ALA A N 1
ATOM 469 C CA . ALA A 1 82 ? 25.297 10.610 105.101 1.00 48.84 61 ALA A CA 1
ATOM 470 C C . ALA A 1 82 ? 25.922 9.681 104.087 1.00 47.96 61 ALA A C 1
ATOM 471 O O . ALA A 1 82 ? 25.309 8.693 103.675 1.00 47.50 61 ALA A O 1
ATOM 473 N N . GLU A 1 83 ? 27.172 9.962 103.736 1.00 51.55 62 GLU A N 1
ATOM 474 C CA . GLU A 1 83 ? 27.895 9.161 102.777 1.00 52.07 62 GLU A CA 1
ATOM 475 C C . GLU A 1 83 ? 28.039 7.747 103.297 1.00 50.01 62 GLU A C 1
ATOM 476 O O . GLU A 1 83 ? 27.903 6.779 102.558 1.00 46.80 62 GLU A O 1
ATOM 482 N N . ARG A 1 84 ? 28.322 7.633 104.583 1.00 51.02 63 ARG A N 1
ATOM 483 C CA . ARG A 1 84 ? 28.571 6.344 105.196 1.00 49.21 63 ARG A CA 1
ATOM 484 C C . ARG A 1 84 ? 27.286 5.539 105.269 1.00 46.08 63 ARG A C 1
ATOM 485 O O . ARG A 1 84 ? 27.288 4.334 105.011 1.00 47.28 63 ARG A O 1
ATOM 493 N N . TYR A 1 85 ? 26.194 6.210 105.622 1.00 42.64 64 TYR A N 1
ATOM 494 C CA . TYR A 1 85 ? 24.848 5.620 105.611 1.00 38.14 64 TYR A CA 1
ATOM 495 C C . TYR A 1 85 ? 24.479 5.070 104.235 1.00 36.99 64 TYR A C 1
ATOM 496 O O . TYR A 1 85 ? 24.086 3.910 104.101 1.00 38.24 64 TYR A O 1
ATOM 505 N N . GLN A 1 86 ? 24.587 5.905 103.209 1.00 36.33 65 GLN A N 1
ATOM 506 C CA . GLN A 1 86 ? 24.264 5.464 101.850 1.00 38.12 65 GLN A CA 1
ATOM 507 C C . GLN A 1 86 ? 25.058 4.207 101.488 1.00 40.13 65 GLN A C 1
ATOM 508 O O . GLN A 1 86 ? 24.491 3.212 101.019 1.00 38.86 65 GLN A O 1
ATOM 514 N N . CYS A 1 87 ? 26.356 4.238 101.792 1.00 42.09 66 CYS A N 1
ATOM 515 C CA . CYS A 1 87 ? 27.223 3.089 101.560 1.00 44.68 66 CYS A CA 1
ATOM 516 C C . CYS A 1 87 ? 26.731 1.845 102.295 1.00 42.83 66 CYS A C 1
ATOM 517 O O . CYS A 1 87 ? 26.575 0.784 101.699 1.00 42.28 66 CYS A O 1
ATOM 520 N N . TYR A 1 88 ? 26.460 1.975 103.589 1.00 42.91 67 TYR A N 1
ATOM 521 C CA . TYR A 1 88 ? 26.112 0.801 104.389 1.00 42.50 67 TYR A CA 1
ATOM 522 C C . TYR A 1 88 ? 24.752 0.255 104.008 1.00 41.03 67 TYR A C 1
ATOM 523 O O . TYR A 1 88 ? 24.550 -0.969 104.009 1.00 40.23 67 TYR A O 1
ATOM 532 N N . MET A 1 89 ? 23.840 1.161 103.628 1.00 37.75 68 MET A N 1
ATOM 533 C CA . MET A 1 89 ? 22.520 0.756 103.149 1.00 36.32 68 MET A CA 1
ATOM 534 C C . MET A 1 89 ? 22.641 -0.093 101.900 1.00 36.54 68 MET A C 1
ATOM 535 O O . MET A 1 89 ? 21.955 -1.104 101.762 1.00 35.51 68 MET A O 1
ATOM 540 N N . GLN A 1 90 ? 23.543 0.303 101.010 1.00 37.58 69 GLN A N 1
ATOM 541 C CA . GLN A 1 90 ? 23.793 -0.477 99.816 1.00 41.07 69 GLN A CA 1
ATOM 542 C C . GLN A 1 90 ? 24.357 -1.840 100.153 1.00 44.34 69 GLN A C 1
ATOM 543 O O . GLN A 1 90 ? 24.018 -2.835 99.492 1.00 46.31 69 GLN A O 1
ATOM 549 N N . ASN A 1 91 ? 25.236 -1.893 101.156 1.00 46.51 70 ASN A N 1
ATOM 550 C CA . ASN A 1 91 ? 25.764 -3.185 101.620 1.00 47.10 70 ASN A CA 1
ATOM 551 C C . ASN A 1 91 ? 24.664 -4.088 102.166 1.00 48.16 70 ASN A C 1
ATOM 552 O O . ASN A 1 91 ? 24.627 -5.269 101.806 1.00 45.57 70 ASN A O 1
ATOM 557 N N . ILE A 1 92 ? 23.758 -3.531 103.000 1.00 42.91 71 ILE A N 1
ATOM 558 C CA . ILE A 1 92 ? 22.607 -4.299 103.489 1.00 41.99 71 ILE A CA 1
ATOM 559 C C . ILE A 1 92 ? 21.797 -4.763 102.312 1.00 41.76 71 ILE A C 1
ATOM 560 O O . ILE A 1 92 ? 21.339 -5.912 102.254 1.00 45.01 71 ILE A O 1
ATOM 565 N N . PHE A 1 93 ? 21.621 -3.847 101.373 1.00 39.27 72 PHE A N 1
ATOM 566 C CA . PHE A 1 93 ? 20.785 -4.081 100.211 1.00 38.04 72 PHE A CA 1
ATOM 567 C C . PHE A 1 93 ? 21.362 -5.204 99.355 1.00 40.16 72 PHE A C 1
ATOM 568 O O . PHE A 1 93 ? 20.624 -6.095 98.909 1.00 38.71 72 PHE A O 1
ATOM 576 N N . GLU A 1 94 ? 22.688 -5.233 99.221 1.00 43.17 73 GLU A N 1
ATOM 577 C CA . GLU A 1 94 ? 23.335 -6.260 98.383 1.00 48.82 73 GLU A CA 1
ATOM 578 C C . GLU A 1 94 ? 23.370 -7.595 99.102 1.00 46.93 73 GLU A C 1
ATOM 579 O O . GLU A 1 94 ? 23.325 -8.633 98.483 1.00 48.39 73 GLU A O 1
ATOM 585 N N . LEU A 1 95 ? 23.432 -7.537 100.423 1.00 46.80 74 LEU A N 1
ATOM 586 C CA . LEU A 1 95 ? 23.273 -8.709 101.260 1.00 45.99 74 LEU A CA 1
ATOM 587 C C . LEU A 1 95 ? 21.927 -9.411 101.051 1.00 46.65 74 LEU A C 1
ATOM 588 O O . LEU A 1 95 ? 21.883 -10.599 100.794 1.00 52.91 74 LEU A O 1
ATOM 593 N N . LEU A 1 96 ? 20.829 -8.670 101.126 1.00 48.55 75 LEU A N 1
ATOM 594 C CA . LEU A 1 96 ? 19.501 -9.262 100.902 1.00 47.61 75 LEU A CA 1
ATOM 595 C C . LEU A 1 96 ? 19.418 -9.921 99.529 1.00 47.58 75 LEU A C 1
ATOM 596 O O . LEU A 1 96 ? 19.041 -11.090 99.415 1.00 47.49 75 LEU A O 1
ATOM 601 N N . GLN A 1 97 ? 19.712 -9.143 98.493 1.00 43.63 76 GLN A N 1
ATOM 602 C CA . GLN A 1 97 ? 19.657 -9.643 97.124 1.00 46.67 76 GLN A CA 1
ATOM 603 C C . GLN A 1 97 ? 20.284 -11.020 97.019 1.00 52.71 76 GLN A C 1
ATOM 604 O O . GLN A 1 97 ? 19.696 -11.926 96.439 1.00 53.19 76 GLN A O 1
ATOM 610 N N . SER A 1 98 ? 21.477 -11.160 97.593 1.00 55.67 77 SER A N 1
ATOM 611 C CA . SER A 1 98 ? 22.249 -12.395 97.491 1.00 66.85 77 SER A CA 1
ATOM 612 C C . SER A 1 98 ? 21.522 -13.545 98.169 1.00 70.31 77 SER A C 1
ATOM 613 O O . SER A 1 98 ? 21.479 -14.654 97.650 1.00 82.38 77 SER A O 1
ATOM 616 N N . LYS A 1 99 ? 21.022 -13.285 99.369 1.00 68.72 78 LYS A N 1
ATOM 617 C CA . LYS A 1 99 ? 20.439 -14.315 100.188 1.00 71.46 78 LYS A CA 1
ATOM 618 C C . LYS A 1 99 ? 19.048 -14.645 99.694 1.00 65.28 78 LYS A C 1
ATOM 619 O O . LYS A 1 99 ? 18.317 -15.385 100.331 1.00 69.61 78 LYS A O 1
ATOM 625 N N . VAL A 1 100 ? 18.707 -14.129 98.529 1.00 62.30 79 VAL A N 1
ATOM 626 C CA . VAL A 1 100 ? 17.334 -14.143 98.095 1.00 63.49 79 VAL A CA 1
ATOM 627 C C . VAL A 1 100 ? 16.809 -15.564 97.895 1.00 68.69 79 VAL A C 1
ATOM 628 O O . VAL A 1 100 ? 15.670 -15.868 98.239 1.00 63.56 79 VAL A O 1
ATOM 632 N N . ARG A 1 101 ? 17.648 -16.433 97.347 1.00 74.74 80 ARG A N 1
ATOM 633 C CA . ARG A 1 101 ? 17.261 -17.818 97.137 1.00 78.69 80 ARG A CA 1
ATOM 634 C C . ARG A 1 101 ? 17.036 -18.528 98.467 1.00 77.35 80 ARG A C 1
ATOM 635 O O . ARG A 1 101 ? 16.088 -19.288 98.606 1.00 81.33 80 ARG A O 1
ATOM 643 N N . LYS A 1 102 ? 17.875 -18.246 99.455 1.00 74.29 81 LYS A N 1
ATOM 644 C CA . LYS A 1 102 ? 17.670 -18.802 100.793 1.00 79.73 81 LYS A CA 1
ATOM 645 C C . LYS A 1 102 ? 16.316 -18.394 101.374 1.00 78.87 81 LYS A C 1
ATOM 646 O O . LYS A 1 102 ? 15.528 -19.243 101.803 1.00 77.48 81 LYS A O 1
ATOM 652 N N . LEU A 1 103 ? 16.059 -17.090 101.403 1.00 74.82 82 LEU A N 1
ATOM 653 C CA . LEU A 1 103 ? 14.813 -16.586 101.956 1.00 72.75 82 LEU A CA 1
ATOM 654 C C . LEU A 1 103 ? 13.651 -17.367 101.371 1.00 73.90 82 LEU A C 1
ATOM 655 O O . LEU A 1 103 ? 12.687 -17.643 102.045 1.00 73.53 82 LEU A O 1
ATOM 660 N N . SER A 1 104 ? 13.752 -17.738 100.107 1.00 76.97 83 SER A N 1
ATOM 661 C CA . SER A 1 104 ? 12.715 -18.557 99.519 1.00 78.89 83 SER A CA 1
ATOM 662 C C . SER A 1 104 ? 12.659 -19.876 100.264 1.00 77.84 83 SER A C 1
ATOM 663 O O . SER A 1 104 ? 11.590 -20.330 100.647 1.00 76.65 83 SER A O 1
ATOM 666 N N . ALA A 1 105 ? 13.827 -20.448 100.530 1.00 82.59 84 ALA A N 1
ATOM 667 C CA . ALA A 1 105 ? 13.912 -21.797 101.081 1.00 83.95 84 ALA A CA 1
ATOM 668 C C . ALA A 1 105 ? 13.462 -21.844 102.531 1.00 87.79 84 ALA A C 1
ATOM 669 O O . ALA A 1 105 ? 12.702 -22.730 102.919 1.00 96.87 84 ALA A O 1
ATOM 671 N N . GLY A 1 106 ? 13.956 -20.911 103.340 1.00 83.71 85 GLY A N 1
ATOM 672 C CA . GLY A 1 106 ? 13.834 -21.034 104.786 1.00 74.52 85 GLY A CA 1
ATOM 673 C C . GLY A 1 106 ? 14.012 -19.721 105.522 1.00 78.38 85 GLY A C 1
ATOM 674 O O . GLY A 1 106 ? 14.453 -18.714 104.940 1.00 74.02 85 GLY A O 1
ATOM 675 N N . ARG A 1 107 ? 13.758 -19.755 106.826 1.00 77.22 86 ARG A N 1
ATOM 676 C CA . ARG A 1 107 ? 13.732 -18.543 107.629 1.00 71.51 86 ARG A CA 1
ATOM 677 C C . ARG A 1 107 ? 15.092 -17.971 107.978 1.00 69.59 86 ARG A C 1
ATOM 678 O O . ARG A 1 107 ? 16.090 -18.684 108.138 1.00 73.75 86 ARG A O 1
ATOM 686 N N . ILE A 1 108 ? 15.115 -16.662 108.131 1.00 63.69 87 ILE A N 1
ATOM 687 C CA . ILE A 1 108 ? 16.343 -16.021 108.486 1.00 61.87 87 ILE A CA 1
ATOM 688 C C . ILE A 1 108 ? 16.131 -14.814 109.384 1.00 57.87 87 ILE A C 1
ATOM 689 O O . ILE A 1 108 ? 15.068 -14.214 109.387 1.00 56.69 87 ILE A O 1
ATOM 694 N N . ILE A 1 109 ? 17.147 -14.529 110.191 1.00 54.95 88 ILE A N 1
ATOM 695 C CA . ILE A 1 109 ? 17.127 -13.425 111.118 1.00 53.72 88 ILE A CA 1
ATOM 696 C C . ILE A 1 109 ? 18.339 -12.525 110.869 1.00 53.06 88 ILE A C 1
ATOM 697 O O . ILE A 1 109 ? 19.475 -13.011 110.767 1.00 52.81 88 ILE A O 1
ATOM 702 N N . ILE A 1 110 ? 18.067 -11.241 110.617 1.00 49.03 89 ILE A N 1
ATOM 703 C CA . ILE A 1 110 ? 19.108 -10.223 110.647 1.00 48.80 89 ILE A CA 1
ATOM 704 C C . ILE A 1 110 ? 18.869 -9.276 111.802 1.00 48.78 89 ILE A C 1
ATOM 705 O O . ILE A 1 110 ? 17.756 -8.788 111.985 1.00 45.36 89 ILE A O 1
ATOM 710 N N . GLN A 1 111 ? 19.932 -8.990 112.544 1.00 48.66 90 GLN A N 1
ATOM 711 C CA . GLN A 1 111 ? 19.887 -8.011 113.605 1.00 49.38 90 GLN A CA 1
ATOM 712 C C . GLN A 1 111 ? 20.954 -6.965 113.357 1.00 51.17 90 GLN A C 1
ATOM 713 O O . GLN A 1 111 ? 22.148 -7.294 113.192 1.00 54.87 90 GLN A O 1
ATOM 719 N N . ALA A 1 112 ? 20.525 -5.708 113.332 1.00 44.85 91 ALA A N 1
ATOM 720 C CA . ALA A 1 112 ? 21.448 -4.606 113.142 1.00 44.99 91 ALA A CA 1
ATOM 721 C C . ALA A 1 112 ? 21.750 -4.008 114.482 1.00 46.65 91 ALA A C 1
ATOM 722 O O . ALA A 1 112 ? 20.843 -3.759 115.291 1.00 45.18 91 ALA A O 1
ATOM 724 N N . ILE A 1 113 ? 23.039 -3.834 114.747 1.00 48.09 92 ILE A N 1
ATOM 725 C CA . ILE A 1 113 ? 23.450 -3.243 115.999 1.00 50.59 92 ILE A CA 1
ATOM 726 C C . ILE A 1 113 ? 23.907 -1.829 115.749 1.00 48.88 92 ILE A C 1
ATOM 727 O O . ILE A 1 113 ? 24.818 -1.590 114.966 1.00 49.71 92 ILE A O 1
ATOM 732 N N . VAL A 1 114 ? 23.131 -0.899 116.273 1.00 49.34 93 VAL A N 1
ATOM 733 C CA . VAL A 1 114 ? 23.414 0.514 116.114 1.00 50.80 93 VAL A CA 1
ATOM 734 C C . VAL A 1 114 ? 23.727 1.036 117.511 1.00 55.80 93 VAL A C 1
ATOM 735 O O . VAL A 1 114 ? 22.920 0.858 118.442 1.00 52.93 93 VAL A O 1
ATOM 739 N N . PRO A 1 115 ? 24.938 1.588 117.678 1.00 58.95 94 PRO A N 1
ATOM 740 C CA . PRO A 1 115 ? 25.275 2.277 118.901 1.00 64.99 94 PRO A CA 1
ATOM 741 C C . PRO A 1 115 ? 24.789 3.716 118.853 1.00 67.70 94 PRO A C 1
ATOM 742 O O . PRO A 1 115 ? 25.131 4.446 117.927 1.00 68.36 94 PRO A O 1
ATOM 746 N N . LEU A 1 116 ? 23.946 4.094 119.808 1.00 69.91 95 LEU A N 1
ATOM 747 C CA . LEU A 1 116 ? 23.680 5.499 120.062 1.00 73.84 95 LEU A CA 1
ATOM 748 C C . LEU A 1 116 ? 24.989 6.189 120.423 1.00 76.09 95 LEU A C 1
ATOM 749 O O . LEU A 1 116 ? 25.670 5.801 121.363 1.00 84.52 95 LEU A O 1
ATOM 754 N N . GLU A 1 117 ? 25.393 7.122 119.579 1.00 75.38 96 GLU A N 1
ATOM 755 C CA . GLU A 1 117 ? 26.612 7.863 119.774 1.00 79.02 96 GLU A CA 1
ATOM 756 C C . GLU A 1 117 ? 26.437 9.119 118.953 1.00 84.67 96 GLU A C 1
ATOM 757 O O . GLU A 1 117 ? 25.335 9.386 118.461 1.00 91.89 96 GLU A O 1
ATOM 763 N N . LYS A 1 118 ? 27.514 9.875 118.779 1.00 86.84 97 LYS A N 1
ATOM 764 C CA . LYS A 1 118 ? 27.432 11.217 118.213 1.00 88.78 97 LYS A CA 1
ATOM 765 C C . LYS A 1 118 ? 26.573 11.289 116.942 1.00 84.32 97 LYS A C 1
ATOM 766 O O . LYS A 1 118 ? 25.653 12.099 116.851 1.00 86.76 97 LYS A O 1
ATOM 772 N N . GLU A 1 119 ? 26.905 10.473 115.950 1.00 76.22 98 GLU A N 1
ATOM 773 C CA . GLU A 1 119 ? 26.201 10.501 114.675 1.00 66.17 98 GLU A CA 1
ATOM 774 C C . GLU A 1 119 ? 25.725 9.118 114.299 1.00 58.55 98 GLU A C 1
ATOM 775 O O . GLU A 1 119 ? 24.967 8.965 113.363 1.00 58.04 98 GLU A O 1
ATOM 781 N N . LYS A 1 120 ? 26.208 8.110 115.010 1.00 54.63 99 LYS A N 1
ATOM 782 C CA . LYS A 1 120 ? 25.956 6.722 114.669 1.00 53.63 99 LYS A CA 1
ATOM 783 C C . LYS A 1 120 ? 24.495 6.363 114.916 1.00 48.30 99 LYS A C 1
ATOM 784 O O . LYS A 1 120 ? 23.996 5.329 114.465 1.00 42.95 99 LYS A O 1
ATOM 790 N N . GLN A 1 121 ? 23.822 7.264 115.617 1.00 48.59 100 GLN A N 1
ATOM 791 C CA . GLN A 1 121 ? 22.388 7.188 115.855 1.00 47.90 100 GLN A CA 1
ATOM 792 C C . GLN A 1 121 ? 21.641 7.050 114.521 1.00 43.47 100 GLN A C 1
ATOM 793 O O . GLN A 1 121 ? 20.679 6.297 114.402 1.00 40.89 100 GLN A O 1
ATOM 799 N N . LEU A 1 122 ? 22.067 7.846 113.549 1.00 40.14 101 LEU A N 1
ATOM 800 C CA . LEU A 1 122 ? 21.448 7.901 112.255 1.00 37.25 101 LEU A CA 1
ATOM 801 C C . LEU A 1 122 ? 21.346 6.555 111.517 1.00 36.91 101 LEU A C 1
ATOM 802 O O . LEU A 1 122 ? 20.412 6.352 110.746 1.00 34.06 101 LEU A O 1
ATOM 807 N N . PHE A 1 123 ? 22.305 5.650 111.748 1.00 36.27 102 PHE A N 1
ATOM 808 C CA . PHE A 1 123 ? 22.257 4.294 111.188 1.00 35.41 102 PHE A CA 1
ATOM 809 C C . PHE A 1 123 ? 20.969 3.567 111.587 1.00 33.89 102 PHE A C 1
ATOM 810 O O . PHE A 1 123 ? 20.581 2.622 110.946 1.00 32.76 102 PHE A O 1
ATOM 818 N N . ALA A 1 124 ? 20.327 4.016 112.663 1.00 34.01 103 ALA A N 1
ATOM 819 C CA . ALA A 1 124 ? 19.059 3.437 113.104 1.00 33.17 103 ALA A CA 1
ATOM 820 C C . ALA A 1 124 ? 18.010 3.528 111.988 1.00 32.77 103 ALA A C 1
ATOM 821 O O . ALA A 1 124 ? 17.025 2.766 111.960 1.00 31.82 103 ALA A O 1
ATOM 823 N N . GLY A 1 125 ? 18.204 4.498 111.096 1.00 31.63 104 GLY A N 1
ATOM 824 C CA . GLY A 1 125 ? 17.430 4.559 109.867 1.00 29.89 104 GLY A CA 1
ATOM 825 C C . GLY A 1 125 ? 17.359 3.259 109.066 1.00 28.66 104 GLY A C 1
ATOM 826 O O . GLY A 1 125 ? 16.456 3.078 108.252 1.00 27.62 104 GLY A O 1
ATOM 827 N N . VAL A 1 126 ? 18.340 2.384 109.225 1.00 28.60 105 VAL A N 1
ATOM 828 C CA . VAL A 1 126 ? 18.348 1.132 108.467 1.00 28.89 105 VAL A CA 1
ATOM 829 C C . VAL A 1 126 ? 17.016 0.399 108.669 1.00 29.28 105 VAL A C 1
ATOM 830 O O . VAL A 1 126 ? 16.639 -0.477 107.901 1.00 29.85 105 VAL A O 1
ATOM 834 N N . SER A 1 127 ? 16.275 0.813 109.678 1.00 29.85 106 SER A N 1
ATOM 835 C CA . SER A 1 127 ? 14.962 0.243 109.930 1.00 29.92 106 SER A CA 1
ATOM 836 C C . SER A 1 127 ? 13.929 0.374 108.793 1.00 29.21 106 SER A C 1
ATOM 837 O O . SER A 1 127 ? 13.089 -0.510 108.618 1.00 29.38 106 SER A O 1
ATOM 840 N N . GLY A 1 128 ? 13.929 1.499 108.078 1.00 27.73 107 GLY A N 1
ATOM 841 C CA . GLY A 1 128 ? 13.123 1.611 106.858 1.00 25.91 107 GLY A CA 1
ATOM 842 C C . GLY A 1 128 ? 13.406 0.485 105.882 1.00 26.02 107 GLY A C 1
ATOM 843 O O . GLY A 1 128 ? 12.481 -0.114 105.315 1.00 26.34 107 GLY A O 1
ATOM 844 N N . LEU A 1 129 ? 14.691 0.211 105.652 1.00 25.76 108 LEU A N 1
ATOM 845 C CA . LEU A 1 129 ? 15.088 -0.886 104.772 1.00 26.82 108 LEU A CA 1
ATOM 846 C C . LEU A 1 129 ? 14.606 -2.265 105.300 1.00 28.39 108 LEU A C 1
ATOM 847 O O . LEU A 1 129 ? 14.099 -3.088 104.522 1.00 29.25 108 LEU A O 1
ATOM 852 N N . PHE A 1 130 ? 14.768 -2.502 106.601 1.00 28.77 109 PHE A N 1
ATOM 853 C CA . PHE A 1 130 ? 14.406 -3.815 107.227 1.00 31.20 109 PHE A CA 1
ATOM 854 C C . PHE A 1 130 ? 12.897 -4.123 107.155 1.00 31.79 109 PHE A C 1
ATOM 855 O O . PHE A 1 130 ? 12.492 -5.224 106.771 1.00 32.01 109 PHE A O 1
ATOM 863 N N . LYS A 1 131 ? 12.079 -3.105 107.396 1.00 30.07 110 LYS A N 1
ATOM 864 C CA . LYS A 1 131 ? 10.645 -3.235 107.236 1.00 32.31 110 LYS A CA 1
ATOM 865 C C . LYS A 1 131 ? 10.211 -3.538 105.806 1.00 33.15 110 LYS A C 1
ATOM 866 O O . LYS A 1 131 ? 9.362 -4.400 105.589 1.00 35.76 110 LYS A O 1
ATOM 872 N N . THR A 1 132 ? 10.834 -2.896 104.821 1.00 31.17 111 THR A N 1
ATOM 873 C CA . THR A 1 132 ? 10.522 -3.225 103.432 1.00 30.91 111 THR A CA 1
ATOM 874 C C . THR A 1 132 ? 10.975 -4.637 103.098 1.00 32.64 111 THR A C 1
ATOM 875 O O . THR A 1 132 ? 10.192 -5.426 102.608 1.00 35.42 111 THR A O 1
ATOM 879 N N . ALA A 1 133 ? 12.211 -4.973 103.448 1.00 32.78 112 ALA A N 1
ATOM 880 C CA . ALA A 1 133 ? 12.720 -6.333 103.272 1.00 34.87 112 ALA A CA 1
ATOM 881 C C . ALA A 1 133 ? 11.770 -7.415 103.825 1.00 39.08 112 ALA A C 1
ATOM 882 O O . ALA A 1 133 ? 11.560 -8.442 103.164 1.00 39.30 112 ALA A O 1
ATOM 884 N N . GLU A 1 134 ? 11.207 -7.187 105.029 1.00 40.05 113 GLU A N 1
ATOM 885 C CA . GLU A 1 134 ? 10.227 -8.125 105.644 1.00 43.28 113 GLU A CA 1
ATOM 886 C C . GLU A 1 134 ? 8.947 -8.286 104.815 1.00 44.35 113 GLU A C 1
ATOM 887 O O . GLU A 1 134 ? 8.408 -9.380 104.707 1.00 43.13 113 GLU A O 1
ATOM 893 N N . ILE A 1 135 ? 8.438 -7.182 104.270 1.00 43.64 114 ILE A N 1
ATOM 894 C CA . ILE A 1 135 ? 7.264 -7.254 103.406 1.00 47.93 114 ILE A CA 1
ATOM 895 C C . ILE A 1 135 ? 7.550 -8.057 102.120 1.00 48.93 114 ILE A C 1
ATOM 896 O O . ILE A 1 135 ? 6.723 -8.863 101.679 1.00 49.69 114 ILE A O 1
ATOM 901 N N . GLU A 1 136 ? 8.744 -7.879 101.562 1.00 45.39 115 GLU A N 1
ATOM 902 C CA . GLU A 1 136 ? 9.104 -8.502 100.292 1.00 45.65 115 GLU A CA 1
ATOM 903 C C . GLU A 1 136 ? 9.549 -9.947 100.491 1.00 47.39 115 GLU A C 1
ATOM 904 O O . GLU A 1 136 ? 9.470 -10.755 99.573 1.00 49.77 115 GLU A O 1
ATOM 910 N N . PHE A 1 137 ? 10.036 -10.259 101.685 1.00 45.36 116 PHE A N 1
ATOM 911 C CA . PHE A 1 137 ? 10.528 -11.598 101.976 1.00 47.36 116 PHE A CA 1
ATOM 912 C C . PHE A 1 137 ? 9.774 -12.241 103.154 1.00 49.20 116 PHE A C 1
ATOM 913 O O . PHE A 1 137 ? 10.085 -11.988 104.305 1.00 47.86 116 PHE A O 1
ATOM 921 N N . SER A 1 138 ? 8.769 -13.057 102.842 1.00 54.31 117 SER A N 1
ATOM 922 C CA . SER A 1 138 ? 7.920 -13.732 103.837 1.00 59.04 117 SER A CA 1
ATOM 923 C C . SER A 1 138 ? 8.631 -14.218 105.112 1.00 59.19 117 SER A C 1
ATOM 924 O O . SER A 1 138 ? 8.055 -14.204 106.193 1.00 61.56 117 SER A O 1
ATOM 927 N N . LYS A 1 139 ? 9.824 -14.776 104.965 1.00 60.02 118 LYS A N 1
ATOM 928 C CA . LYS A 1 139 ? 10.391 -15.638 105.995 1.00 61.51 118 LYS A CA 1
ATOM 929 C C . LYS A 1 139 ? 11.601 -14.994 106.649 1.00 57.64 118 LYS A C 1
ATOM 930 O O . LYS A 1 139 ? 12.432 -15.670 107.276 1.00 59.35 118 LYS A O 1
ATOM 936 N N . LEU A 1 140 ? 11.673 -13.679 106.511 1.00 53.83 119 LEU A N 1
ATOM 937 C CA . LEU A 1 140 ? 12.729 -12.894 107.106 1.00 52.11 119 LEU A CA 1
ATOM 938 C C . LEU A 1 140 ? 12.225 -12.226 108.380 1.00 49.38 119 LEU A C 1
ATOM 939 O O . LEU A 1 140 ? 11.105 -11.729 108.421 1.00 50.67 119 LEU A O 1
ATOM 944 N N . THR A 1 141 ? 13.037 -12.299 109.431 1.00 47.39 120 THR A N 1
ATOM 945 C CA . THR A 1 141 ? 12.887 -11.466 110.606 1.00 48.32 120 THR A CA 1
ATOM 946 C C . THR A 1 141 ? 14.034 -10.463 110.636 1.00 46.96 120 THR A C 1
ATOM 947 O O . THR A 1 141 ? 15.197 -10.860 110.594 1.00 47.97 120 THR A O 1
ATOM 951 N N . ALA A 1 142 ? 13.708 -9.172 110.702 1.00 42.96 121 ALA A N 1
ATOM 952 C CA . ALA A 1 142 ? 14.733 -8.142 110.738 1.00 40.58 121 ALA A CA 1
ATOM 953 C C . ALA A 1 142 ? 14.554 -7.192 111.927 1.00 41.27 121 ALA A C 1
ATOM 954 O O . ALA A 1 142 ? 13.501 -6.571 112.088 1.00 38.24 121 ALA A O 1
ATOM 956 N N . GLN A 1 143 ? 15.589 -7.083 112.761 1.00 40.89 122 GLN A N 1
ATOM 957 C CA . GLN A 1 143 ? 15.524 -6.237 113.944 1.00 40.44 122 GLN A CA 1
ATOM 958 C C . GLN A 1 143 ? 16.648 -5.242 113.933 1.00 39.65 122 GLN A C 1
ATOM 959 O O . GLN A 1 143 ? 17.776 -5.573 113.608 1.00 39.20 122 GLN A O 1
ATOM 965 N N . VAL A 1 144 ? 16.334 -4.022 114.337 1.00 37.94 123 VAL A N 1
ATOM 966 C CA . VAL A 1 144 ? 17.370 -3.042 114.550 1.00 39.00 123 VAL A CA 1
ATOM 967 C C . VAL A 1 144 ? 17.478 -2.819 116.045 1.00 39.48 123 VAL A C 1
ATOM 968 O O . VAL A 1 144 ? 16.468 -2.737 116.737 1.00 40.11 123 VAL A O 1
ATOM 972 N N . ILE A 1 145 ? 18.696 -2.916 116.555 1.00 41.36 124 ILE A N 1
ATOM 973 C CA . ILE A 1 145 ? 18.934 -2.875 117.986 1.00 43.71 124 ILE A CA 1
ATOM 974 C C . ILE A 1 145 ? 19.923 -1.764 118.297 1.00 46.26 124 ILE A C 1
ATOM 975 O O . ILE A 1 145 ? 21.101 -1.844 117.938 1.00 50.39 124 ILE A O 1
ATOM 980 N N . GLU A 1 146 ? 19.435 -0.729 118.966 1.00 47.09 125 GLU A N 1
ATOM 981 C CA . GLU A 1 146 ? 20.236 0.458 119.244 1.00 51.75 125 GLU A CA 1
ATOM 982 C C . GLU A 1 146 ? 20.829 0.328 120.646 1.00 54.40 125 GLU A C 1
ATOM 983 O O . GLU A 1 146 ? 20.116 0.022 121.596 1.00 51.78 125 GLU A O 1
ATOM 989 N N . ILE A 1 147 ? 22.132 0.549 120.775 1.00 60.84 126 ILE A N 1
ATOM 990 C CA . ILE A 1 147 ? 22.819 0.264 122.029 1.00 60.04 126 ILE A CA 1
ATOM 991 C C . ILE A 1 147 ? 23.671 1.443 122.437 1.00 62.14 126 ILE A C 1
ATOM 992 O O . ILE A 1 147 ? 24.516 1.902 121.666 1.00 64.38 126 ILE A O 1
ATOM 997 N N . GLU A 1 148 ? 23.471 1.902 123.666 1.00 65.95 127 GLU A N 1
ATOM 998 C CA . GLU A 1 148 ? 24.144 3.094 124.183 1.00 73.13 127 GLU A CA 1
ATOM 999 C C . GLU A 1 148 ? 25.664 2.926 124.312 1.00 76.16 127 GLU A C 1
ATOM 1000 O O . GLU A 1 148 ? 26.425 3.818 123.923 1.00 77.22 127 GLU A O 1
ATOM 1006 N N . LYS A 1 149 ? 26.102 1.806 124.883 1.00 73.28 128 LYS A N 1
ATOM 1007 C CA . LYS A 1 149 ? 27.520 1.419 124.814 1.00 81.82 128 LYS A CA 1
ATOM 1008 C C . LYS A 1 149 ? 27.624 -0.089 124.808 1.00 80.94 128 LYS A C 1
ATOM 1009 O O . LYS A 1 149 ? 27.745 -0.705 125.862 1.00 80.31 128 LYS A O 1
ATOM 1015 N N . PRO A 1 150 ? 27.522 -0.698 123.623 1.00 78.11 129 PRO A N 1
ATOM 1016 C CA . PRO A 1 150 ? 27.432 -2.153 123.586 1.00 80.52 129 PRO A CA 1
ATOM 1017 C C . PRO A 1 150 ? 28.697 -2.870 124.113 1.00 88.87 129 PRO A C 1
ATOM 1018 O O . PRO A 1 150 ? 28.575 -3.866 124.829 1.00 91.51 129 PRO A O 1
ATOM 1022 N N . GLU A 1 151 ? 29.887 -2.361 123.797 1.00 88.74 130 GLU A N 1
ATOM 1023 C CA . GLU A 1 151 ? 31.122 -3.047 124.199 1.00 99.82 130 GLU A CA 1
ATOM 1024 C C . GLU A 1 151 ? 31.140 -3.256 125.702 1.00 103.09 130 GLU A C 1
ATOM 1025 O O . GLU A 1 151 ? 31.518 -4.318 126.192 1.00 109.88 130 GLU A O 1
ATOM 1031 N N . GLU A 1 152 ? 30.748 -2.223 126.432 1.00 103.57 131 GLU A N 1
ATOM 1032 C CA . GLU A 1 152 ? 30.784 -2.272 127.878 1.00 109.92 131 GLU A CA 1
ATOM 1033 C C . GLU A 1 152 ? 29.893 -3.386 128.409 1.00 112.70 131 GLU A C 1
ATOM 1034 O O . GLU A 1 152 ? 30.277 -4.107 129.320 1.00 123.87 131 GLU A O 1
ATOM 1040 N N . MET A 1 153 ? 28.776 -3.626 127.742 1.00 114.11 132 MET A N 1
ATOM 1041 C CA . MET A 1 153 ? 27.934 -4.748 128.116 1.00 115.50 132 MET A CA 1
ATOM 1042 C C . MET A 1 153 ? 28.451 -6.069 127.545 1.00 124.34 132 MET A C 1
ATOM 1043 O O . MET A 1 153 ? 28.605 -6.215 126.331 1.00 128.02 132 MET A O 1
ATOM 1048 N N . ILE A 1 154 ? 28.716 -7.034 128.420 1.00 127.00 133 ILE A N 1
ATOM 1049 C CA . ILE A 1 154 ? 29.098 -8.368 127.960 1.00 132.21 133 ILE A CA 1
ATOM 1050 C C . ILE A 1 154 ? 28.012 -9.381 128.293 1.00 125.39 133 ILE A C 1
ATOM 1051 O O . ILE A 1 154 ? 28.249 -10.587 128.320 1.00 124.02 133 ILE A O 1
ATOM 1056 N N . ASP A 1 155 ? 26.815 -8.867 128.542 1.00 119.12 134 ASP A N 1
ATOM 1057 C CA . ASP A 1 155 ? 25.630 -9.693 128.648 1.00 109.30 134 ASP A CA 1
ATOM 1058 C C . ASP A 1 155 ? 24.948 -9.776 127.279 1.00 101.56 134 ASP A C 1
ATOM 1059 O O . ASP A 1 155 ? 23.821 -10.252 127.153 1.00 103.35 134 ASP A O 1
ATOM 1064 N N . LEU A 1 156 ? 25.631 -9.264 126.264 1.00 86.14 135 LEU A N 1
ATOM 1065 C CA . LEU A 1 156 ? 24.972 -8.894 125.020 1.00 79.55 135 LEU A CA 1
ATOM 1066 C C . LEU A 1 156 ? 24.336 -10.091 124.298 1.00 82.31 135 LEU A C 1
ATOM 1067 O O . LEU A 1 156 ? 23.183 -10.028 123.858 1.00 76.85 135 LEU A O 1
ATOM 1072 N N . HIS A 1 157 ? 25.091 -11.182 124.200 1.00 84.67 136 HIS A N 1
ATOM 1073 C CA . HIS A 1 157 ? 24.706 -12.334 123.384 1.00 86.61 136 HIS A CA 1
ATOM 1074 C C . HIS A 1 157 ? 23.380 -12.950 123.764 1.00 87.51 136 HIS A C 1
ATOM 1075 O O . HIS A 1 157 ? 22.619 -13.378 122.894 1.00 91.39 136 HIS A O 1
ATOM 1082 N N . LEU A 1 158 ? 23.094 -13.030 125.060 1.00 89.83 137 LEU A N 1
ATOM 1083 C CA . LEU A 1 158 ? 21.805 -13.555 125.533 1.00 90.36 137 LEU A CA 1
ATOM 1084 C C . LEU A 1 158 ? 20.631 -12.675 125.081 1.00 83.56 137 LEU A C 1
ATOM 1085 O O . LEU A 1 158 ? 19.575 -13.170 124.679 1.00 81.91 137 LEU A O 1
ATOM 1090 N N . LYS A 1 159 ? 20.829 -11.364 125.121 1.00 80.56 138 LYS A N 1
ATOM 1091 C CA . LYS A 1 159 ? 19.788 -10.447 124.670 1.00 70.26 138 LYS A CA 1
ATOM 1092 C C . LYS A 1 159 ? 19.477 -10.672 123.198 1.00 67.40 138 LYS A C 1
ATOM 1093 O O . LYS A 1 159 ? 18.319 -10.827 122.809 1.00 63.02 138 LYS A O 1
ATOM 1099 N N . LEU A 1 160 ? 20.517 -10.672 122.376 1.00 66.94 139 LEU A N 1
ATOM 1100 C CA . LEU A 1 160 ? 20.335 -10.861 120.945 1.00 63.41 139 LEU A CA 1
ATOM 1101 C C . LEU A 1 160 ? 19.622 -12.181 120.728 1.00 68.01 139 LEU A C 1
ATOM 1102 O O . LEU A 1 160 ? 18.615 -12.242 120.002 1.00 62.17 139 LEU A O 1
ATOM 1107 N N . LYS A 1 161 ? 20.124 -13.221 121.409 1.00 67.15 140 LYS A N 1
ATOM 1108 C CA . LYS A 1 161 ? 19.466 -14.509 121.444 1.00 68.94 140 LYS A CA 1
ATOM 1109 C C . LYS A 1 161 ? 18.039 -14.397 121.972 1.00 66.71 140 LYS A C 1
ATOM 1110 O O . LYS A 1 161 ? 17.103 -14.943 121.381 1.00 69.01 140 LYS A O 1
ATOM 1116 N N . ASP A 1 162 ? 17.864 -13.675 123.068 1.00 64.63 141 ASP A N 1
ATOM 1117 C CA . ASP A 1 162 ? 16.519 -13.452 123.604 1.00 68.38 141 ASP A CA 1
ATOM 1118 C C . ASP A 1 162 ? 15.630 -12.585 122.662 1.00 68.61 141 ASP A C 1
ATOM 1119 O O . ASP A 1 162 ? 14.430 -12.846 122.489 1.00 69.24 141 ASP A O 1
ATOM 1124 N N . ASP A 1 163 ? 16.228 -11.594 122.012 1.00 61.29 142 ASP A N 1
ATOM 1125 C CA . ASP A 1 163 ? 15.472 -10.770 121.049 1.00 60.70 142 ASP A CA 1
ATOM 1126 C C . ASP A 1 163 ? 15.083 -11.606 119.836 1.00 59.65 142 ASP A C 1
ATOM 1127 O O . ASP A 1 163 ? 13.924 -11.557 119.385 1.00 55.53 142 ASP A O 1
ATOM 1132 N N . SER A 1 164 ? 16.022 -12.462 119.397 1.00 60.65 143 SER A N 1
ATOM 1133 C CA . SER A 1 164 ? 15.764 -13.393 118.309 1.00 59.92 143 SER A CA 1
ATOM 1134 C C . SER A 1 164 ? 14.545 -14.261 118.611 1.00 64.38 143 SER A C 1
ATOM 1135 O O . SER A 1 164 ? 13.839 -14.675 117.704 1.00 66.25 143 SER A O 1
ATOM 1138 N N . ARG A 1 165 ? 14.234 -14.429 119.893 1.00 65.88 144 ARG A N 1
ATOM 1139 C CA . ARG A 1 165 ? 13.113 -15.277 120.290 1.00 71.87 144 ARG A CA 1
ATOM 1140 C C . ARG A 1 165 ? 11.770 -14.526 120.325 1.00 70.65 144 ARG A C 1
ATOM 1141 O O . ARG A 1 165 ? 10.707 -15.148 120.417 1.00 70.69 144 ARG A O 1
ATOM 1149 N N . ARG A 1 166 ? 11.821 -13.196 120.241 1.00 67.84 145 ARG A N 1
ATOM 1150 C CA . ARG A 1 166 ? 10.620 -12.394 119.992 1.00 67.10 145 ARG A CA 1
ATOM 1151 C C . ARG A 1 166 ? 10.685 -11.660 118.655 1.00 66.29 145 ARG A C 1
ATOM 1152 O O . ARG A 1 166 ? 10.976 -10.464 118.619 1.00 64.99 145 ARG A O 1
ATOM 1160 N N . PRO A 1 167 ? 10.393 -12.371 117.549 1.00 69.21 146 PRO A N 1
ATOM 1161 C CA . PRO A 1 167 ? 10.529 -11.778 116.211 1.00 68.17 146 PRO A CA 1
ATOM 1162 C C . PRO A 1 167 ? 9.746 -10.477 116.092 1.00 66.25 146 PRO A C 1
ATOM 1163 O O . PRO A 1 167 ? 10.186 -9.552 115.408 1.00 67.80 146 PRO A O 1
ATOM 1167 N N . PHE A 1 168 ? 8.585 -10.428 116.735 1.00 67.00 147 PHE A N 1
ATOM 1168 C CA . PHE A 1 168 ? 7.645 -9.333 116.555 1.00 68.15 147 PHE A CA 1
ATOM 1169 C C . PHE A 1 168 ? 8.181 -8.011 117.112 1.00 60.15 147 PHE A C 1
ATOM 1170 O O . PHE A 1 168 ? 7.504 -6.997 117.034 1.00 59.28 147 PHE A O 1
ATOM 1178 N N . ASP A 1 169 ? 9.384 -8.042 117.683 1.00 57.34 148 ASP A N 1
ATOM 1179 C CA . ASP A 1 169 ? 10.062 -6.837 118.181 1.00 52.56 148 ASP A CA 1
ATOM 1180 C C . ASP A 1 169 ? 11.006 -6.286 117.128 1.00 48.96 148 ASP A C 1
ATOM 1181 O O . ASP A 1 169 ? 12.154 -6.751 117.007 1.00 45.49 148 ASP A O 1
ATOM 1186 N N . LYS A 1 170 ? 10.579 -5.205 116.483 1.00 44.65 149 LYS A N 1
ATOM 1187 C CA . LYS A 1 170 ? 11.234 -4.742 115.257 1.00 43.76 149 LYS A CA 1
ATOM 1188 C C . LYS A 1 170 ? 12.287 -3.693 115.554 1.00 40.62 149 LYS A C 1
ATOM 1189 O O . LYS A 1 170 ? 13.335 -3.667 114.915 1.00 39.12 149 LYS A O 1
ATOM 1195 N N . GLN A 1 171 ? 12.007 -2.835 116.532 1.00 40.21 150 GLN A N 1
ATOM 1196 C CA . GLN A 1 171 ? 12.954 -1.825 116.953 1.00 38.79 150 GLN A CA 1
ATOM 1197 C C . GLN A 1 171 ? 13.124 -1.860 118.455 1.00 41.14 150 GLN A C 1
ATOM 1198 O O . GLN A 1 171 ? 12.165 -1.756 119.214 1.00 42.82 150 GLN A O 1
ATOM 1204 N N . ILE A 1 172 ? 14.363 -2.030 118.874 1.00 41.38 151 ILE A N 1
ATOM 1205 C CA . ILE A 1 172 ? 14.666 -2.365 120.240 1.00 43.47 151 ILE A CA 1
ATOM 1206 C C . ILE A 1 172 ? 15.781 -1.449 120.730 1.00 44.17 151 ILE A C 1
ATOM 1207 O O . ILE A 1 172 ? 16.635 -1.039 119.951 1.00 45.44 151 ILE A O 1
ATOM 1212 N N . ARG A 1 173 ? 15.667 -1.006 121.971 1.00 45.50 152 ARG A N 1
ATOM 1213 C CA . ARG A 1 173 ? 16.609 -0.067 122.530 1.00 47.95 152 ARG A CA 1
ATOM 1214 C C . ARG A 1 173 ? 17.169 -0.541 123.893 1.00 51.03 152 ARG A C 1
ATOM 1215 O O . ARG A 1 173 ? 16.411 -0.806 124.820 1.00 48.30 152 ARG A O 1
ATOM 1223 N N . TYR A 1 174 ? 18.493 -0.573 124.005 1.00 51.10 153 TYR A N 1
ATOM 1224 C CA . TYR A 1 174 ? 19.157 -0.817 125.279 1.00 57.00 153 TYR A CA 1
ATOM 1225 C C . TYR A 1 174 ? 19.988 0.390 125.681 1.00 57.88 153 TYR A C 1
ATOM 1226 O O . TYR A 1 174 ? 20.904 0.779 124.954 1.00 56.29 153 TYR A O 1
ATOM 1235 N N . GLU A 1 175 ? 19.589 1.030 126.778 1.00 56.39 154 GLU A N 1
ATOM 1236 C CA . GLU A 1 175 ? 20.374 2.088 127.400 1.00 60.46 154 GLU A CA 1
ATOM 1237 C C . GLU A 1 175 ? 19.973 2.140 128.885 1.00 65.61 154 GLU A C 1
ATOM 1238 O O . GLU A 1 175 ? 18.801 1.991 129.210 1.00 61.50 154 GLU A O 1
ATOM 1244 N N . ALA A 1 176 ? 20.949 2.260 129.781 1.00 68.34 155 ALA A N 1
ATOM 1245 C CA . ALA A 1 176 ? 20.685 2.382 131.234 1.00 72.63 155 ALA A CA 1
ATOM 1246 C C . ALA A 1 176 ? 19.912 1.200 131.853 1.00 71.14 155 ALA A C 1
ATOM 1247 O O . ALA A 1 176 ? 18.958 1.395 132.630 1.00 72.27 155 ALA A O 1
ATOM 1249 N N . GLY A 1 177 ? 20.395 -0.010 131.578 1.00 67.72 156 GLY A N 1
ATOM 1250 C CA . GLY A 1 177 ? 19.834 -1.222 132.155 1.00 70.73 156 GLY A CA 1
ATOM 1251 C C . GLY A 1 177 ? 18.410 -1.412 131.697 1.00 70.99 156 GLY A C 1
ATOM 1252 O O . GLY A 1 177 ? 17.715 -2.314 132.150 1.0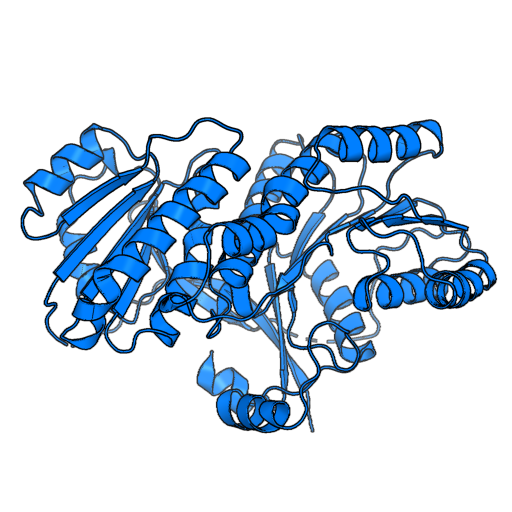0 72.25 156 GLY A O 1
ATOM 1253 N N . TYR A 1 178 ? 18.024 -0.603 130.720 1.00 68.06 157 TYR A N 1
ATOM 1254 C CA . TYR A 1 178 ? 16.674 -0.572 130.183 1.00 65.38 157 TYR A CA 1
ATOM 1255 C C . TYR A 1 178 ? 16.557 -1.358 128.854 1.00 61.69 157 TYR A C 1
ATOM 1256 O O . TYR A 1 178 ? 17.401 -1.227 127.962 1.00 58.94 157 TYR A O 1
ATOM 1265 N N . ARG A 1 179 ? 15.454 -2.076 128.676 1.00 61.10 158 ARG A N 1
ATOM 1266 C CA . ARG A 1 179 ? 15.136 -2.638 127.362 1.00 60.37 158 ARG A CA 1
ATOM 1267 C C . ARG A 1 179 ? 13.810 -2.095 126.812 1.00 57.57 158 ARG A C 1
ATOM 1268 O O . ARG A 1 179 ? 12.734 -2.493 127.267 1.00 59.30 158 ARG A O 1
ATOM 1276 N N . PHE A 1 180 ? 13.903 -1.200 125.826 1.00 52.46 159 PHE A N 1
ATOM 1277 C CA . PHE A 1 180 ? 12.724 -0.611 125.184 1.00 52.06 159 PHE A CA 1
ATOM 1278 C C . PHE A 1 180 ? 12.462 -1.156 123.786 1.00 51.84 159 PHE A C 1
ATOM 1279 O O . PHE A 1 180 ? 13.395 -1.537 123.058 1.00 53.26 159 PHE A O 1
ATOM 1287 N N . VAL A 1 181 ? 11.182 -1.149 123.413 1.00 49.89 160 VAL A N 1
ATOM 1288 C CA . VAL A 1 181 ? 10.728 -1.458 122.067 1.00 46.08 160 VAL A CA 1
ATOM 1289 C C . VAL A 1 181 ? 10.030 -0.204 121.520 1.00 47.20 160 VAL A C 1
ATOM 1290 O O . VAL A 1 181 ? 9.396 0.506 122.276 1.00 47.26 160 VAL A O 1
ATOM 1294 N N . LYS A 1 182 ? 10.144 0.082 120.221 1.00 44.94 161 LYS A N 1
ATOM 1295 C CA . LYS A 1 182 ? 9.414 1.218 119.630 1.00 45.50 161 LYS A CA 1
ATOM 1296 C C . LYS A 1 182 ? 7.997 0.821 119.223 1.00 45.27 161 LYS A C 1
ATOM 1297 O O . LYS A 1 182 ? 7.774 -0.280 118.719 1.00 47.90 161 LYS A O 1
ATOM 1303 N N . GLY A 1 183 ? 7.043 1.698 119.509 1.00 43.43 162 GLY A N 1
ATOM 1304 C CA . GLY A 1 183 ? 5.651 1.522 119.126 1.00 45.76 162 GLY A CA 1
ATOM 1305 C C . GLY A 1 183 ? 5.032 2.914 118.951 1.00 48.92 162 GLY A C 1
ATOM 1306 O O . GLY A 1 183 ? 5.746 3.909 118.941 1.00 44.27 162 GLY A O 1
ATOM 1307 N N . TRP A 1 184 ? 3.706 2.990 118.915 1.00 51.84 163 TRP A N 1
ATOM 1308 C CA . TRP A 1 184 ? 3.014 4.191 118.468 1.00 55.12 163 TRP A CA 1
ATOM 1309 C C . TRP A 1 184 ? 2.003 4.653 119.477 1.00 60.35 163 TRP A C 1
ATOM 1310 O O . TRP A 1 184 ? 0.957 4.023 119.638 1.00 63.67 163 TRP A O 1
ATOM 1321 N N . ARG A 1 185 ? 2.299 5.766 120.152 1.00 62.94 164 ARG A N 1
ATOM 1322 C CA . ARG A 1 185 ? 1.312 6.457 120.984 1.00 64.21 164 ARG A CA 1
ATOM 1323 C C . ARG A 1 185 ? 0.529 7.497 120.195 1.00 65.54 164 ARG A C 1
ATOM 1324 O O . ARG A 1 185 ? 1.110 8.391 119.549 1.00 62.61 164 ARG A O 1
ATOM 1332 N N . GLU A 1 186 ? -0.793 7.382 120.255 1.00 68.44 165 GLU A N 1
ATOM 1333 C CA . GLU A 1 186 ? -1.686 8.348 119.632 1.00 66.06 165 GLU A CA 1
ATOM 1334 C C . GLU A 1 186 ? -1.526 9.763 120.191 1.00 62.68 165 GLU A C 1
ATOM 1335 O O . GLU A 1 186 ? -1.203 9.956 121.356 1.00 66.76 165 GLU A O 1
ATOM 1341 N N . MET A 1 187 ? -1.680 10.744 119.315 1.00 62.57 166 MET A N 1
ATOM 1342 C CA . MET A 1 187 ? -1.701 12.144 119.713 1.00 68.68 166 MET A CA 1
ATOM 1343 C C . MET A 1 187 ? -3.129 12.672 119.594 1.00 69.60 166 MET A C 1
ATOM 1344 O O . MET A 1 187 ? -3.866 12.286 118.683 1.00 69.55 166 MET A O 1
ATOM 1349 N N . VAL A 1 188 ? -3.515 13.553 120.503 1.00 75.97 167 VAL A N 1
ATOM 1350 C CA . VAL A 1 188 ? -4.885 14.068 120.473 1.00 83.44 167 VAL A CA 1
ATOM 1351 C C . VAL A 1 188 ? -4.934 15.577 120.660 1.00 81.24 167 VAL A C 1
ATOM 1352 O O . VAL A 1 188 ? -4.006 16.146 121.223 1.00 77.86 167 VAL A O 1
ATOM 1356 N N . ASP A 1 193 ? -9.351 23.366 117.875 1.00 137.94 172 ASP A N 1
ATOM 1357 C CA . ASP A 1 193 ? -9.743 24.711 117.450 1.00 154.30 172 ASP A CA 1
ATOM 1358 C C . ASP A 1 193 ? -8.999 25.130 116.191 1.00 141.17 172 ASP A C 1
ATOM 1359 O O . ASP A 1 193 ? -8.261 24.344 115.615 1.00 141.36 172 ASP A O 1
ATOM 1364 N N . THR A 1 194 ? -9.177 26.379 115.780 1.00 139.07 173 THR A N 1
ATOM 1365 C CA . THR A 1 194 ? -8.393 26.909 114.675 1.00 135.67 173 THR A CA 1
ATOM 1366 C C . THR A 1 194 ? -6.916 26.963 115.051 1.00 126.07 173 THR A C 1
ATOM 1367 O O . THR A 1 194 ? -6.574 27.134 116.215 1.00 134.13 173 THR A O 1
ATOM 1371 N N . LEU A 1 195 ? -6.047 26.770 114.066 1.00 110.79 174 LEU A N 1
ATOM 1372 C CA . LEU A 1 195 ? -4.657 26.401 114.334 1.00 99.94 174 LEU A CA 1
ATOM 1373 C C . LEU A 1 195 ? -3.703 27.589 114.404 1.00 93.82 174 LEU A C 1
ATOM 1374 O O . LEU A 1 195 ? -3.767 28.497 113.568 1.00 87.82 174 LEU A O 1
ATOM 1379 N N . HIS A 1 196 ? -2.761 27.517 115.344 1.00 90.88 175 HIS A N 1
ATOM 1380 C CA . HIS A 1 196 ? -1.606 28.416 115.391 1.00 93.99 175 HIS A CA 1
ATOM 1381 C C . HIS A 1 196 ? -0.743 28.171 114.195 1.00 92.45 175 HIS A C 1
ATOM 1382 O O . HIS A 1 196 ? -0.784 27.088 113.608 1.00 83.02 175 HIS A O 1
ATOM 1389 N N . MET A 1 197 ? 0.081 29.153 113.843 1.00 91.35 176 MET A N 1
ATOM 1390 C CA . MET A 1 197 ? 0.897 29.040 112.642 1.00 82.58 176 MET A CA 1
ATOM 1391 C C . MET A 1 197 ? 2.264 29.683 112.749 1.00 79.54 176 MET A C 1
ATOM 1392 O O . MET A 1 197 ? 2.480 30.572 113.566 1.00 83.16 176 MET A O 1
ATOM 1397 N N . PRO A 1 198 ? 3.205 29.206 111.939 1.00 74.26 177 PRO A N 1
ATOM 1398 C CA . PRO A 1 198 ? 4.613 29.559 112.052 1.00 73.90 177 PRO A CA 1
ATOM 1399 C C . PRO A 1 198 ? 5.020 30.728 111.149 1.00 75.05 177 PRO A C 1
ATOM 1400 O O . PRO A 1 198 ? 6.190 31.129 111.143 1.00 75.55 177 PRO A O 1
ATOM 1404 N N . TRP A 1 199 ? 4.076 31.242 110.374 1.00 78.31 178 TRP A N 1
ATOM 1405 C CA . TRP A 1 199 ? 4.386 32.232 109.339 1.00 85.34 178 TRP A CA 1
ATOM 1406 C C . TRP A 1 199 ? 4.748 33.606 109.858 1.00 94.01 178 TRP A C 1
ATOM 1407 O O . TRP A 1 199 ? 4.053 34.164 110.710 1.00 98.28 178 TRP A O 1
ATOM 1418 N N . ARG A 1 200 ? 5.844 34.158 109.333 1.00 98.62 179 ARG A N 1
ATOM 1419 C CA . ARG A 1 200 ? 6.138 35.591 109.425 1.00 98.01 179 ARG A CA 1
ATOM 1420 C C . ARG A 1 200 ? 5.780 36.280 108.117 1.00 102.58 179 ARG A C 1
ATOM 1421 O O . ARG A 1 200 ? 6.277 35.907 107.046 1.00 93.03 179 ARG A O 1
ATOM 1429 N N . ASP A 1 201 ? 4.956 37.326 108.226 1.00 115.49 180 ASP A N 1
ATOM 1430 C CA . ASP A 1 201 ? 4.368 37.977 107.061 1.00 115.98 180 ASP A CA 1
ATOM 1431 C C . ASP A 1 201 ? 5.445 38.469 106.115 1.00 115.42 180 ASP A C 1
ATOM 1432 O O . ASP A 1 201 ? 5.346 38.293 104.903 1.00 112.36 180 ASP A O 1
ATOM 1437 N N . GLU A 1 202 ? 6.514 39.018 106.674 1.00 109.80 181 GLU A N 1
ATOM 1438 C CA . GLU A 1 202 ? 7.746 39.138 105.912 1.00 115.13 181 GLU A CA 1
ATOM 1439 C C . GLU A 1 202 ? 8.721 38.019 106.285 1.00 108.45 181 GLU A C 1
ATOM 1440 O O . GLU A 1 202 ? 8.535 37.340 107.293 1.00 114.57 181 GLU A O 1
ATOM 1446 N N . GLY A 1 203 ? 9.763 37.833 105.488 1.00 98.71 182 GLY A N 1
ATOM 1447 C CA . GLY A 1 203 ? 10.767 36.820 105.794 1.00 104.13 182 GLY A CA 1
ATOM 1448 C C . GLY A 1 203 ? 10.738 35.598 104.883 1.00 95.61 182 GLY A C 1
ATOM 1449 O O . GLY A 1 203 ? 9.772 35.373 104.159 1.00 90.72 182 GLY A O 1
ATOM 1450 N N . VAL A 1 204 ? 11.794 34.793 104.951 1.00 90.35 183 VAL A N 1
ATOM 1451 C CA . VAL A 1 204 ? 12.124 33.886 103.869 1.00 85.73 183 VAL A CA 1
ATOM 1452 C C . VAL A 1 204 ? 11.869 32.415 104.204 1.00 83.21 183 VAL A C 1
ATOM 1453 O O . VAL A 1 204 ? 12.290 31.924 105.251 1.00 80.51 183 VAL A O 1
ATOM 1457 N N . TYR A 1 205 ? 11.190 31.722 103.289 1.00 77.51 184 TYR A N 1
ATOM 1458 C CA . TYR A 1 205 ? 10.994 30.292 103.367 1.00 69.55 184 TYR A CA 1
ATOM 1459 C C . TYR A 1 205 ? 11.480 29.676 102.067 1.00 70.66 184 TYR A C 1
ATOM 1460 O O . TYR A 1 205 ? 11.234 30.217 100.983 1.00 67.22 184 TYR A O 1
ATOM 1469 N N . LEU A 1 206 ? 12.239 28.584 102.187 1.00 65.47 185 LEU A N 1
ATOM 1470 C CA . LEU A 1 206 ? 12.526 27.721 101.059 1.00 60.91 185 LEU A CA 1
ATOM 1471 C C . LEU A 1 206 ? 11.957 26.318 101.163 1.00 56.94 185 LEU A C 1
ATOM 1472 O O . LEU A 1 206 ? 11.837 25.732 102.242 1.00 50.97 185 LEU A O 1
ATOM 1477 N N . ILE A 1 207 ? 11.637 25.781 99.996 1.00 54.63 186 ILE A N 1
ATOM 1478 C CA . ILE A 1 207 ? 11.155 24.445 99.874 1.00 51.26 186 ILE A CA 1
ATOM 1479 C C . ILE A 1 207 ? 12.027 23.773 98.829 1.00 51.83 186 ILE A C 1
ATOM 1480 O O . ILE A 1 207 ? 11.976 24.131 97.637 1.00 54.71 186 ILE A O 1
ATOM 1485 N N . THR A 1 208 ? 12.909 22.879 99.284 1.00 48.17 187 THR A N 1
ATOM 1486 C CA . THR A 1 208 ? 13.615 22.021 98.371 1.00 46.09 187 THR A CA 1
ATOM 1487 C C . THR A 1 208 ? 12.619 21.018 97.858 1.00 44.10 187 THR A C 1
ATOM 1488 O O . THR A 1 208 ? 11.702 20.655 98.575 1.00 41.43 187 THR A O 1
ATOM 1492 N N . GLY A 1 209 ? 12.746 20.650 96.586 1.00 43.53 188 GLY A N 1
ATOM 1493 C CA . GLY A 1 209 ? 11.673 19.957 95.882 1.00 42.31 188 GLY A CA 1
ATOM 1494 C C . GLY A 1 209 ? 10.472 20.857 95.674 1.00 46.01 188 GLY A C 1
ATOM 1495 O O . GLY A 1 209 ? 9.351 20.385 95.527 1.00 47.05 188 GLY A O 1
ATOM 1496 N N . GLY A 1 210 ? 10.707 22.164 95.689 1.00 48.19 189 GLY A N 1
ATOM 1497 C CA . GLY A 1 210 ? 9.636 23.137 95.765 1.00 50.97 189 GLY A CA 1
ATOM 1498 C C . GLY A 1 210 ? 8.726 23.200 94.542 1.00 55.24 189 GLY A C 1
ATOM 1499 O O . GLY A 1 210 ? 7.561 23.578 94.666 1.00 57.70 189 GLY A O 1
ATOM 1500 N N . ALA A 1 211 ? 9.235 22.868 93.360 1.00 51.22 190 ALA A N 1
ATOM 1501 C CA . ALA A 1 211 ? 8.399 22.894 92.146 1.00 52.95 190 ALA A CA 1
ATOM 1502 C C . ALA A 1 211 ? 7.608 21.588 91.956 1.00 53.69 190 ALA A C 1
ATOM 1503 O O . ALA A 1 211 ? 6.819 21.447 91.005 1.00 51.91 190 ALA A O 1
ATOM 1505 N N . GLY A 1 212 ? 7.812 20.632 92.863 1.00 51.02 191 GLY A N 1
ATOM 1506 C CA . GLY A 1 212 ? 7.011 19.415 92.872 1.00 48.95 191 GLY A CA 1
ATOM 1507 C C . GLY A 1 212 ? 5.605 19.707 93.354 1.00 51.29 191 GLY A C 1
ATOM 1508 O O . GLY A 1 212 ? 5.291 20.836 93.772 1.00 52.43 191 GLY A O 1
ATOM 1509 N N . SER A 1 213 ? 4.742 18.702 93.274 1.00 51.83 192 SER A N 1
ATOM 1510 C CA . SER A 1 213 ? 3.318 18.930 93.480 1.00 56.81 192 SER A CA 1
ATOM 1511 C C . SER A 1 213 ? 2.982 19.330 94.915 1.00 58.94 192 SER A C 1
ATOM 1512 O O . SER A 1 213 ? 2.060 20.116 95.140 1.00 64.56 192 SER A O 1
ATOM 1515 N N . LEU A 1 214 ? 3.733 18.810 95.884 1.00 56.45 193 LEU A N 1
ATOM 1516 C CA . LEU A 1 214 ? 3.495 19.178 97.277 1.00 57.97 193 LEU A CA 1
ATOM 1517 C C . LEU A 1 214 ? 4.112 20.511 97.626 1.00 57.88 193 LEU A C 1
ATOM 1518 O O . LEU A 1 214 ? 3.554 21.257 98.430 1.00 55.76 193 LEU A O 1
ATOM 1523 N N . GLY A 1 215 ? 5.282 20.791 97.067 1.00 53.08 194 GLY A N 1
ATOM 1524 C CA . GLY A 1 215 ? 5.951 22.054 97.312 1.00 53.35 194 GLY A CA 1
ATOM 1525 C C . GLY A 1 215 ? 5.206 23.240 96.724 1.00 60.87 194 GLY A C 1
ATOM 1526 O O . GLY A 1 215 ? 5.398 24.388 97.157 1.00 58.93 194 GLY A O 1
ATOM 1527 N N . LEU A 1 216 ? 4.412 22.990 95.685 1.00 58.30 195 LEU A N 1
ATOM 1528 C CA . LEU A 1 216 ? 3.602 24.059 95.134 1.00 59.52 195 LEU A CA 1
ATOM 1529 C C . LEU A 1 216 ? 2.424 24.304 96.052 1.00 60.32 195 LEU A C 1
ATOM 1530 O O . LEU A 1 216 ? 2.051 25.450 96.282 1.00 64.77 195 LEU A O 1
ATOM 1535 N N . LEU A 1 217 ? 1.847 23.227 96.572 1.00 57.39 196 LEU A N 1
ATOM 1536 C CA . LEU A 1 217 ? 0.709 23.333 97.470 1.00 60.80 196 LEU A CA 1
ATOM 1537 C C . LEU A 1 217 ? 1.079 24.156 98.684 1.00 61.13 196 LEU A C 1
ATOM 1538 O O . LEU A 1 217 ? 0.359 25.082 99.060 1.00 66.27 196 LEU A O 1
ATOM 1543 N N . PHE A 1 218 ? 2.213 23.832 99.288 1.00 57.51 197 PHE A N 1
ATOM 1544 C CA . PHE A 1 218 ? 2.690 24.571 100.447 1.00 58.31 197 PHE A CA 1
ATOM 1545 C C . PHE A 1 218 ? 3.140 25.981 100.067 1.00 61.22 197 PHE A C 1
ATOM 1546 O O . PHE A 1 218 ? 2.985 26.912 100.849 1.00 68.67 197 PHE A O 1
ATOM 1554 N N . ALA A 1 219 ? 3.534 26.161 98.813 1.00 60.22 198 ALA A N 1
ATOM 1555 C CA . ALA A 1 219 ? 3.807 27.504 98.270 1.00 63.70 198 ALA A CA 1
ATOM 1556 C C . ALA A 1 219 ? 2.574 28.404 98.293 1.00 67.09 198 ALA A C 1
ATOM 1557 O O . ALA A 1 219 ? 2.622 29.525 98.802 1.00 68.87 198 ALA A O 1
ATOM 1559 N N . LYS A 1 220 ? 1.482 27.913 97.714 1.00 69.84 199 LYS A N 1
ATOM 1560 C CA . LYS A 1 220 ? 0.206 28.613 97.751 1.00 73.99 199 LYS A CA 1
ATOM 1561 C C . LYS A 1 220 ? -0.218 28.920 99.182 1.00 74.15 199 LYS A C 1
ATOM 1562 O O . LYS A 1 220 ? -0.610 30.045 99.497 1.00 77.43 199 LYS A O 1
ATOM 1568 N N . GLU A 1 221 ? -0.179 27.903 100.033 1.00 70.38 200 GLU A N 1
ATOM 1569 C CA . GLU A 1 221 ? -0.561 28.069 101.430 1.00 70.55 200 GLU A CA 1
ATOM 1570 C C . GLU A 1 221 ? 0.207 29.221 102.062 1.00 70.48 200 GLU A C 1
ATOM 1571 O O . GLU A 1 221 ? -0.375 30.119 102.648 1.00 74.41 200 GLU A O 1
ATOM 1577 N N . ILE A 1 222 ? 1.519 29.212 101.887 1.00 69.74 201 ILE A N 1
ATOM 1578 C CA . ILE A 1 222 ? 2.333 30.308 102.373 1.00 71.01 201 ILE A CA 1
AT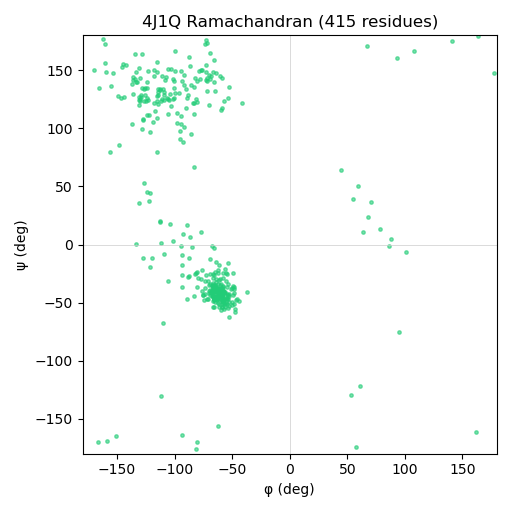OM 1579 C C . ILE A 1 222 ? 1.837 31.610 101.756 1.00 78.15 201 ILE A C 1
ATOM 1580 O O . ILE A 1 222 ? 1.611 32.591 102.472 1.00 84.45 201 ILE A O 1
ATOM 1585 N N . ALA A 1 223 ? 1.510 31.558 100.461 1.00 77.78 202 ALA A N 1
ATOM 1586 C CA . ALA A 1 223 ? 1.013 32.739 99.735 1.00 85.68 202 ALA A CA 1
ATOM 1587 C C . ALA A 1 223 ? -0.258 33.296 100.367 1.00 88.42 202 ALA A C 1
ATOM 1588 O O . ALA A 1 223 ? -0.385 34.494 100.565 1.00 95.11 202 ALA A O 1
ATOM 1590 N N . ASN A 1 224 ? -1.203 32.411 100.648 1.00 90.14 203 ASN A N 1
ATOM 1591 C CA . ASN A 1 224 ? -2.453 32.793 101.275 1.00 95.93 203 ASN A CA 1
ATOM 1592 C C . ASN A 1 224 ? -2.229 33.396 102.652 1.00 95.75 203 ASN A C 1
ATOM 1593 O O . ASN A 1 224 ? -2.885 34.350 103.042 1.00 105.10 203 ASN A O 1
ATOM 1598 N N . ARG A 1 225 ? -1.283 32.835 103.384 1.00 98.87 204 ARG A N 1
ATOM 1599 C CA . ARG A 1 225 ? -1.121 33.171 104.790 1.00 95.48 204 ARG A CA 1
ATOM 1600 C C . ARG A 1 225 ? -0.211 34.386 104.981 1.00 95.84 204 ARG A C 1
ATOM 1601 O O . ARG A 1 225 ? -0.324 35.107 105.965 1.00 98.22 204 ARG A O 1
ATOM 1609 N N . THR A 1 226 ? 0.692 34.605 104.038 1.00 96.83 205 THR A N 1
ATOM 1610 C CA . THR A 1 226 ? 1.939 35.290 104.350 1.00 100.27 205 THR A CA 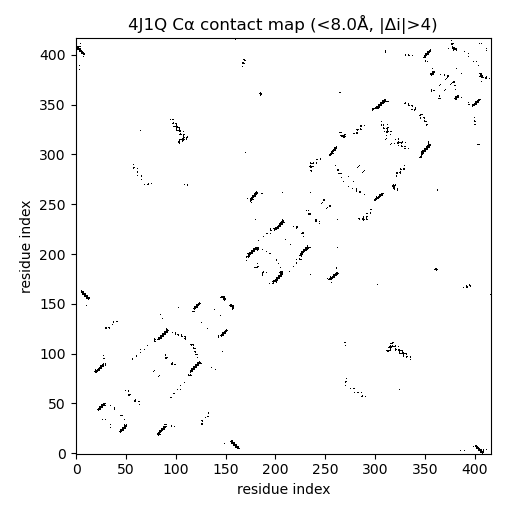1
ATOM 1611 C C . THR A 1 226 ? 1.851 36.804 104.201 1.00 109.77 205 THR A C 1
ATOM 1612 O O . THR A 1 226 ? 2.394 37.533 105.021 1.00 119.77 205 THR A O 1
ATOM 1616 N N . GLY A 1 227 ? 1.279 37.275 103.097 1.00 105.30 206 GLY A N 1
ATOM 1617 C CA . GLY A 1 227 ? 1.179 38.706 102.874 1.00 109.16 206 GLY A CA 1
ATOM 1618 C C . GLY A 1 227 ? 2.303 39.294 102.043 1.00 116.07 206 GLY A C 1
ATOM 1619 O O . GLY A 1 227 ? 2.085 39.674 100.901 1.00 107.48 206 GLY A O 1
ATOM 1620 N N . ARG A 1 228 ? 3.480 39.445 102.643 1.00 120.36 207 ARG A N 1
ATOM 1621 C CA . ARG A 1 228 ? 4.648 40.008 101.944 1.00 121.87 207 ARG A CA 1
ATOM 1622 C C . ARG A 1 228 ? 5.818 39.028 101.928 1.00 118.04 207 ARG A C 1
ATOM 1623 O O . ARG A 1 228 ? 6.968 39.416 102.150 1.00 122.98 207 ARG A O 1
ATOM 1631 N N . SER A 1 229 ? 5.539 37.765 101.645 1.00 104.95 208 SER A N 1
ATOM 1632 C CA . SER A 1 229 ? 6.506 36.716 101.938 1.00 103.05 208 SER A CA 1
ATOM 1633 C C . SER A 1 229 ? 7.504 36.473 100.810 1.00 99.81 208 SER A C 1
ATOM 1634 O O . SER A 1 229 ? 7.266 36.865 99.661 1.00 109.21 208 SER A O 1
ATOM 1637 N N . THR A 1 230 ? 8.618 35.822 101.146 1.00 89.05 209 THR A N 1
ATOM 1638 C CA . THR A 1 230 ? 9.580 35.361 100.142 1.00 87.12 209 THR A CA 1
ATOM 1639 C C . THR A 1 230 ? 9.718 33.832 100.143 1.00 82.20 209 THR A C 1
ATOM 1640 O O . THR A 1 230 ? 10.038 33.225 101.160 1.00 80.11 209 THR A O 1
ATOM 1644 N N . ILE A 1 231 ? 9.439 33.217 99.001 1.00 76.56 210 ILE A N 1
ATOM 1645 C CA . ILE A 1 231 ? 9.442 31.775 98.887 1.00 71.02 210 ILE A CA 1
ATOM 1646 C C . ILE A 1 231 ? 10.423 31.343 97.809 1.00 72.28 210 ILE A C 1
ATOM 1647 O O . ILE A 1 231 ? 10.200 31.618 96.630 1.00 74.51 210 ILE A O 1
ATOM 1652 N N . VAL A 1 232 ? 11.519 30.703 98.224 1.00 68.32 211 VAL A N 1
ATOM 1653 C CA . VAL A 1 232 ? 12.524 30.188 97.295 1.00 63.83 211 VAL A CA 1
ATOM 1654 C C . VAL A 1 232 ? 12.290 28.700 97.041 1.00 64.47 211 VAL A C 1
ATOM 1655 O O . VAL A 1 232 ? 12.564 27.859 97.897 1.00 58.13 211 VAL A O 1
ATOM 1659 N N . LEU A 1 233 ? 11.746 28.393 95.868 1.00 64.17 212 LEU A N 1
ATOM 1660 C CA . LEU A 1 233 ? 11.543 27.025 95.441 1.00 59.39 212 LEU A CA 1
ATOM 1661 C C . LEU A 1 233 ? 12.744 26.506 94.690 1.00 61.13 212 LEU A C 1
ATOM 1662 O O . LEU A 1 233 ? 13.239 27.154 93.775 1.00 62.27 212 LEU A O 1
ATOM 1667 N N . THR A 1 234 ? 13.184 25.298 95.026 1.00 58.63 213 THR A N 1
ATOM 1668 C CA . THR A 1 234 ? 14.334 24.718 94.358 1.00 57.05 213 THR A CA 1
ATOM 1669 C C . THR A 1 234 ? 14.128 23.267 93.918 1.00 52.90 213 THR A C 1
ATOM 1670 O O . THR A 1 234 ? 13.339 22.547 94.508 1.00 55.02 213 THR A O 1
ATOM 1674 N N . GLY A 1 235 ? 14.769 22.899 92.810 1.00 54.53 214 GLY A N 1
ATOM 1675 C CA . GLY A 1 235 ? 14.854 21.523 92.330 1.00 53.23 214 GLY A CA 1
ATOM 1676 C C . GLY A 1 235 ? 15.922 21.423 91.253 1.00 55.70 214 GLY A C 1
ATOM 1677 O O . GLY A 1 235 ? 16.619 22.405 90.980 1.00 58.77 214 GLY A O 1
ATOM 1678 N N . ARG A 1 236 ? 15.998 20.290 90.564 1.00 52.49 215 ARG A N 1
ATOM 1679 C CA . ARG A 1 236 ? 16.939 20.180 89.459 1.00 55.17 215 ARG A CA 1
ATOM 1680 C C . ARG A 1 236 ? 16.428 20.753 88.135 1.00 58.59 215 ARG A C 1
ATOM 1681 O O . ARG A 1 236 ? 17.190 21.331 87.387 1.00 67.89 215 ARG A O 1
ATOM 1689 N N . SER A 1 237 ? 15.188 20.462 87.783 1.00 60.20 216 SER A N 1
ATOM 1690 C CA . SER A 1 237 ? 14.730 20.711 86.427 1.00 63.28 216 SER A CA 1
ATOM 1691 C C . SER A 1 237 ? 14.648 22.208 86.159 1.00 69.28 216 SER A C 1
ATOM 1692 O O . SER A 1 237 ? 14.343 22.988 87.055 1.00 70.07 216 SER A O 1
ATOM 1695 N N . VAL A 1 238 ? 14.961 22.595 84.928 1.00 67.93 217 VAL A N 1
ATOM 1696 C CA . VAL A 1 238 ? 14.386 23.783 84.310 1.00 71.63 217 VAL A CA 1
ATOM 1697 C C . VAL A 1 238 ? 12.858 23.766 84.378 1.00 66.12 217 VAL A C 1
ATOM 1698 O O . VAL A 1 238 ? 12.238 22.761 84.073 1.00 74.45 217 VAL A O 1
ATOM 1702 N N . LEU A 1 239 ? 12.257 24.886 84.735 1.00 69.69 218 LEU A N 1
ATOM 1703 C CA . LEU A 1 239 ? 10.803 24.993 84.795 1.00 80.19 218 LEU A CA 1
ATOM 1704 C C . LEU A 1 239 ? 10.174 24.834 83.430 1.00 87.81 218 LEU A C 1
ATOM 1705 O O . LEU A 1 239 ? 10.568 25.522 82.491 1.00 91.47 218 LEU A O 1
ATOM 1710 N N . SER A 1 240 ? 9.148 23.991 83.342 1.00 93.17 219 SER A N 1
ATOM 1711 C CA . SER A 1 240 ? 8.267 23.998 82.175 1.00 102.54 219 SER A CA 1
ATOM 1712 C C . SER A 1 240 ? 7.359 25.226 82.205 1.00 102.40 219 SER A C 1
ATOM 1713 O O . SER A 1 240 ? 7.354 25.973 83.186 1.00 100.48 219 SER A O 1
ATOM 1716 N N . GLU A 1 241 ? 6.616 25.445 81.121 1.00 106.71 220 GLU A N 1
ATOM 1717 C CA . GLU A 1 241 ? 5.782 26.638 80.991 1.00 116.12 220 GLU A CA 1
ATOM 1718 C C . GLU A 1 241 ? 4.715 26.678 82.077 1.00 109.58 220 GLU A C 1
ATOM 1719 O O . GLU A 1 241 ? 4.504 27.705 82.724 1.00 100.26 220 GLU A O 1
ATOM 1725 N N . ASP A 1 242 ? 4.048 25.545 82.269 1.00 105.35 221 ASP A N 1
ATOM 1726 C CA . ASP A 1 242 ? 2.897 25.470 83.159 1.00 104.47 221 ASP A CA 1
ATOM 1727 C C . ASP A 1 242 ? 3.320 25.738 84.594 1.00 101.83 221 ASP A C 1
ATOM 1728 O O . ASP A 1 242 ? 2.643 26.461 85.331 1.00 104.90 221 ASP A O 1
ATOM 1733 N N . LYS A 1 243 ? 4.495 25.233 84.951 1.00 95.43 222 LYS A N 1
ATOM 1734 C CA . LYS A 1 243 ? 5.065 25.505 86.261 1.00 95.56 222 LYS A CA 1
ATOM 1735 C C . LYS A 1 243 ? 5.237 27.001 86.484 1.00 95.96 222 LYS A C 1
ATOM 1736 O O . LYS A 1 243 ? 4.823 27.533 87.510 1.00 107.12 222 LYS A O 1
ATOM 1742 N N . GLU A 1 244 ? 5.831 27.681 85.512 1.00 100.23 223 GLU A N 1
ATOM 1743 C CA . GLU A 1 244 ? 5.959 29.131 85.576 1.00 100.31 223 GLU A CA 1
ATOM 1744 C C . GLU A 1 244 ? 4.580 29.779 85.617 1.00 99.06 223 GLU A C 1
ATOM 1745 O O . GLU A 1 244 ? 4.359 30.759 86.335 1.00 98.11 223 GLU A O 1
ATOM 1751 N N . ASN A 1 245 ? 3.649 29.207 84.861 1.00 101.09 224 ASN A N 1
ATOM 1752 C CA . ASN A 1 245 ? 2.265 29.669 84.861 1.00 109.07 224 ASN A CA 1
ATOM 1753 C C . ASN A 1 245 ? 1.595 29.437 86.201 1.00 111.10 224 ASN A C 1
ATOM 1754 O O . ASN A 1 245 ? 0.942 30.333 86.745 1.00 113.89 224 ASN A O 1
ATOM 1759 N N . GLU A 1 246 ? 1.776 28.229 86.732 1.00 111.73 225 GLU A N 1
ATOM 1760 C CA . GLU A 1 246 ? 1.350 27.903 88.091 1.00 110.25 225 GLU A CA 1
ATOM 1761 C C . GLU A 1 246 ? 2.044 28.821 89.092 1.00 102.26 225 GLU A C 1
ATOM 1762 O O . GLU A 1 246 ? 1.429 29.309 90.047 1.00 101.72 225 GLU A O 1
ATOM 1768 N N . LEU A 1 247 ? 3.326 29.069 88.844 1.00 97.59 226 LEU A N 1
ATOM 1769 C CA . LEU A 1 247 ? 4.137 29.910 89.709 1.00 100.53 226 LEU A CA 1
ATOM 1770 C C . LEU A 1 247 ? 3.634 31.351 89.717 1.00 106.60 226 LEU A C 1
ATOM 1771 O O . LEU A 1 247 ? 3.649 32.025 90.757 1.00 107.45 226 LEU A O 1
ATOM 1776 N N . GLU A 1 248 ? 3.181 31.818 88.553 1.00 105.47 227 GLU A N 1
ATOM 1777 C CA . GLU A 1 248 ? 2.914 33.231 88.367 1.00 106.73 227 GLU A CA 1
ATOM 1778 C C . GLU A 1 248 ? 1.759 33.734 89.220 1.00 109.76 227 GLU A C 1
ATOM 1779 O O . GLU A 1 248 ? 1.781 34.861 89.720 1.00 112.50 227 GLU A O 1
ATOM 1785 N N . ALA A 1 249 ? 0.759 32.880 89.404 1.00 110.94 228 ALA A N 1
ATOM 1786 C CA . ALA A 1 249 ? -0.364 33.188 90.284 1.00 115.91 228 ALA A CA 1
ATOM 1787 C C . ALA A 1 249 ? 0.093 33.488 91.712 1.00 120.20 228 ALA A C 1
ATOM 1788 O O . ALA A 1 249 ? -0.403 34.410 92.357 1.00 127.11 228 ALA A O 1
ATOM 1790 N N . LEU A 1 250 ? 1.042 32.706 92.205 1.00 120.54 229 LEU A N 1
ATOM 1791 C CA . LEU A 1 250 ? 1.575 32.918 93.549 1.00 121.01 229 LEU A CA 1
ATOM 1792 C C . LEU A 1 250 ? 2.276 34.274 93.620 1.00 120.45 229 LEU A C 1
ATOM 1793 O O . LEU A 1 250 ? 2.243 34.962 94.646 1.00 122.01 229 LEU A O 1
ATOM 1798 N N . ARG A 1 251 ? 2.862 34.682 92.504 1.00 115.86 230 ARG A N 1
ATOM 1799 C CA . ARG A 1 251 ? 3.381 36.033 92.402 1.00 121.56 230 ARG A CA 1
ATOM 1800 C C . ARG A 1 251 ? 2.247 37.034 92.555 1.00 118.34 230 ARG A C 1
ATOM 1801 O O . ARG A 1 251 ? 2.433 38.111 93.117 1.00 115.09 230 ARG A O 1
ATOM 1809 N N . SER A 1 252 ? 1.053 36.629 92.136 1.00 119.59 231 SER A N 1
ATOM 1810 C CA . SER A 1 252 ? -0.124 37.490 92.222 1.00 127.65 231 SER A CA 1
ATOM 1811 C C . SER A 1 252 ? -0.481 37.870 93.663 1.00 124.77 231 SER A C 1
ATOM 1812 O O . SER A 1 252 ? -0.895 39.001 93.930 1.00 123.57 231 SER A O 1
ATOM 1815 N N . ILE A 1 253 ? -0.338 36.918 94.582 1.00 123.78 232 ILE A N 1
ATOM 1816 C CA . ILE A 1 253 ? -0.676 37.146 95.989 1.00 119.61 232 ILE A CA 1
ATOM 1817 C C . ILE A 1 253 ? 0.184 38.255 96.596 1.00 119.20 232 ILE A C 1
ATOM 1818 O O . ILE A 1 253 ? -0.164 38.828 97.624 1.00 117.85 232 ILE A O 1
ATOM 1823 N N . GLY A 1 254 ? 1.291 38.579 95.935 1.00 127.73 233 GLY A N 1
ATOM 1824 C CA . GLY A 1 254 ? 2.187 39.626 96.418 1.00 129.49 233 GLY A CA 1
ATOM 1825 C C . GLY A 1 254 ? 3.406 39.069 97.129 1.00 129.78 233 GLY A C 1
ATOM 1826 O O . GLY A 1 254 ? 4.314 39.821 97.503 1.00 133.25 233 GLY A O 1
ATOM 1827 N N . ALA A 1 255 ? 3.419 37.753 97.335 1.00 117.79 234 ALA A N 1
ATOM 1828 C CA . ALA A 1 255 ? 4.643 37.049 97.707 1.00 108.38 234 ALA A CA 1
ATOM 1829 C C . ALA A 1 255 ? 5.646 37.078 96.573 1.00 101.00 234 ALA A C 1
ATOM 1830 O O . ALA A 1 255 ? 5.270 37.021 95.411 1.00 102.36 234 ALA A O 1
ATOM 1832 N N . GLU A 1 256 ? 6.924 37.092 96.921 1.00 98.39 235 GLU A N 1
ATOM 1833 C CA . GLU A 1 256 ? 7.989 37.063 95.930 1.00 100.04 235 GLU A CA 1
ATOM 1834 C C . GLU A 1 256 ? 8.641 35.675 95.883 1.00 93.90 235 GLU A C 1
ATOM 1835 O O . GLU A 1 256 ? 9.078 35.142 96.907 1.00 94.64 235 GLU A O 1
ATOM 1841 N N . VAL A 1 257 ? 8.661 35.075 94.700 1.00 96.42 236 VAL A N 1
ATOM 1842 C CA . VAL A 1 257 ? 9.045 33.669 94.543 1.00 88.54 236 VAL A CA 1
ATOM 1843 C C . VAL A 1 257 ? 10.159 33.536 93.520 1.00 85.96 236 VAL A C 1
ATOM 1844 O O . VAL A 1 257 ? 10.063 34.094 92.433 1.00 93.02 236 VAL A O 1
ATOM 1848 N N . VAL A 1 258 ? 11.235 32.842 93.879 1.00 78.75 237 VAL A N 1
ATOM 1849 C CA . VAL A 1 258 ? 12.369 32.685 92.973 1.00 82.61 237 VAL A CA 1
ATOM 1850 C C . VAL A 1 258 ? 12.801 31.224 92.881 1.00 84.32 237 VAL A C 1
ATOM 1851 O O . VAL A 1 258 ? 13.121 30.600 93.891 1.00 84.00 237 VAL A O 1
ATOM 1855 N N . TYR A 1 259 ? 12.840 30.674 91.671 1.00 83.16 238 TYR A N 1
ATOM 1856 C CA . TYR A 1 259 ? 13.220 29.277 91.504 1.00 77.27 238 TYR A CA 1
ATOM 1857 C C . TYR A 1 259 ? 14.718 29.101 91.314 1.00 81.71 238 TYR A C 1
ATOM 1858 O O . TYR A 1 259 ? 15.290 29.597 90.360 1.00 83.76 238 TYR A O 1
ATOM 1867 N N . ARG A 1 260 ? 15.370 28.402 92.225 1.00 84.64 239 ARG A N 1
ATOM 1868 C CA . ARG A 1 260 ? 16.815 28.392 92.173 1.00 92.77 239 ARG A CA 1
ATOM 1869 C C . ARG A 1 260 ? 17.458 27.150 91.565 1.00 91.03 239 ARG A C 1
ATOM 1870 O O . ARG A 1 260 ? 18.680 27.082 91.455 1.00 100.53 239 ARG A O 1
ATOM 1878 N N . GLU A 1 261 ? 16.669 26.209 91.072 1.00 76.53 240 GLU A N 1
ATOM 1879 C CA . GLU A 1 261 ? 17.260 25.246 90.154 1.00 78.70 240 GLU A CA 1
ATOM 1880 C C . GLU A 1 261 ? 18.629 24.745 90.680 1.00 78.09 240 GLU A C 1
ATOM 1881 O O . GLU A 1 261 ? 19.656 24.991 90.055 1.00 77.21 240 GLU A O 1
ATOM 1887 N N . ALA A 1 262 ? 18.631 24.059 91.826 1.00 72.93 241 ALA A N 1
ATOM 1888 C CA . ALA A 1 262 ? 19.855 23.492 92.410 1.00 66.04 241 ALA A CA 1
ATOM 1889 C C . ALA A 1 262 ? 19.655 22.030 92.796 1.00 65.32 241 ALA A C 1
ATOM 1890 O O . ALA A 1 262 ? 18.537 21.618 93.122 1.00 71.83 241 ALA A O 1
ATOM 1892 N N . ASP A 1 263 ? 20.738 21.253 92.777 1.00 59.55 242 ASP A N 1
ATOM 1893 C CA . ASP A 1 263 ? 20.719 19.838 93.167 1.00 52.84 242 ASP A CA 1
ATOM 1894 C C . ASP A 1 263 ? 21.182 19.656 94.612 1.00 53.67 242 ASP A C 1
ATOM 1895 O O . ASP A 1 263 ? 22.365 19.834 94.902 1.00 57.42 242 ASP A O 1
ATOM 1900 N N . VAL A 1 264 ? 20.279 19.239 95.502 1.00 48.78 243 VAL A N 1
ATOM 1901 C CA . VAL A 1 264 ? 20.624 19.125 96.932 1.00 48.06 243 VAL A CA 1
ATOM 1902 C C . VAL A 1 264 ? 21.739 18.107 97.201 1.00 47.90 243 VAL A C 1
ATOM 1903 O O . VAL A 1 264 ? 22.435 18.193 98.223 1.00 49.84 243 VAL A O 1
ATOM 1907 N N . SER A 1 265 ? 21.928 17.179 96.271 1.00 47.59 244 SER A N 1
ATOM 1908 C CA . SER A 1 265 ? 23.053 16.226 96.331 1.00 55.10 244 SER A CA 1
ATOM 1909 C C . SER A 1 265 ? 24.413 16.907 96.170 1.00 55.40 244 SER A C 1
ATOM 1910 O O . SER A 1 265 ? 25.441 16.325 96.513 1.00 55.34 244 SER A O 1
ATOM 1913 N N . ASP A 1 266 ? 24.415 18.052 95.487 1.00 59.08 245 ASP A N 1
ATOM 1914 C CA . ASP A 1 266 ? 25.650 18.793 95.199 1.00 59.63 245 ASP A CA 1
ATOM 1915 C C . ASP A 1 266 ? 25.887 19.814 96.306 1.00 61.32 245 ASP A C 1
ATOM 1916 O O . ASP A 1 266 ? 25.223 20.861 96.357 1.00 60.57 245 ASP A O 1
ATOM 1921 N N . GLN A 1 267 ? 26.784 19.478 97.232 1.00 63.25 246 GLN A N 1
ATOM 1922 C CA . GLN A 1 267 ? 27.024 20.334 98.396 1.00 69.17 246 GLN A CA 1
ATOM 1923 C C . GLN A 1 267 ? 27.299 21.799 98.020 1.00 69.23 246 GLN A C 1
ATOM 1924 O O . GLN A 1 267 ? 26.887 22.721 98.724 1.00 68.56 246 GLN A O 1
ATOM 1930 N N . HIS A 1 268 ? 28.034 21.995 96.933 1.00 71.14 247 HIS A N 1
ATOM 1931 C CA . HIS A 1 268 ? 28.420 23.334 96.503 1.00 74.48 247 HIS A CA 1
ATOM 1932 C C . HIS A 1 268 ? 27.259 24.127 95.977 1.00 71.80 247 HIS A C 1
ATOM 1933 O O . HIS A 1 268 ? 27.145 25.332 96.239 1.00 76.54 247 HIS A O 1
ATOM 1940 N N . ALA A 1 269 ? 26.387 23.462 95.229 1.00 70.00 248 ALA A N 1
ATOM 1941 C CA . ALA A 1 269 ? 25.153 24.080 94.767 1.00 67.35 248 ALA A CA 1
ATOM 1942 C C . ALA A 1 269 ? 24.313 24.528 95.952 1.00 66.86 248 ALA A C 1
ATOM 1943 O O . ALA A 1 269 ? 23.822 25.664 95.990 1.00 68.93 248 ALA A O 1
ATOM 1945 N N . VAL A 1 270 ? 24.200 23.665 96.957 1.00 65.32 249 VAL A N 1
ATOM 1946 C CA . VAL A 1 270 ? 23.481 24.037 98.174 1.00 62.62 249 VAL A CA 1
ATOM 1947 C C . VAL A 1 270 ? 24.100 25.276 98.828 1.00 67.95 249 VAL A C 1
ATOM 1948 O O . VAL A 1 270 ? 23.382 26.190 99.246 1.00 70.35 249 VAL A O 1
ATOM 1952 N N . ARG A 1 271 ? 25.429 25.302 98.912 1.00 73.89 250 ARG A N 1
ATOM 1953 C CA . ARG A 1 271 ? 26.142 26.428 99.525 1.00 84.02 250 ARG A CA 1
ATOM 1954 C C . ARG A 1 271 ? 25.780 27.718 98.828 1.00 84.60 250 ARG A C 1
ATOM 1955 O O . ARG A 1 271 ? 25.427 28.702 99.474 1.00 85.41 250 ARG A O 1
ATOM 1963 N N . HIS A 1 272 ? 25.881 27.707 97.504 1.00 82.87 251 HIS A N 1
ATOM 1964 C CA . HIS A 1 272 ? 25.593 28.892 96.725 1.00 89.34 251 HIS A CA 1
ATOM 1965 C C . HIS A 1 272 ? 24.193 29.322 96.974 1.00 87.29 251 HIS A C 1
ATOM 1966 O O . HIS A 1 272 ? 23.922 30.500 97.179 1.00 91.19 251 HIS A O 1
ATOM 1973 N N . LEU A 1 273 ? 23.281 28.363 96.974 1.00 80.69 252 LEU A N 1
ATOM 1974 C CA . LEU A 1 273 ? 21.881 28.687 97.115 1.00 78.52 252 LEU A CA 1
ATOM 1975 C C . LEU A 1 273 ? 21.638 29.406 98.443 1.00 83.24 252 LEU A C 1
ATOM 1976 O O . LEU A 1 273 ? 20.903 30.394 98.499 1.00 78.05 252 LEU A O 1
ATOM 1981 N N . LEU A 1 274 ? 22.254 28.902 99.508 1.00 83.24 253 LEU A N 1
ATOM 1982 C CA . LEU A 1 274 ? 22.083 29.508 100.817 1.00 85.06 253 LEU A CA 1
ATOM 1983 C C . LEU A 1 274 ? 22.706 30.903 100.847 1.00 89.91 253 LEU A C 1
ATOM 1984 O O . LEU A 1 274 ? 22.073 31.859 101.289 1.00 88.38 253 LEU A O 1
ATOM 1989 N N . GLU A 1 275 ? 23.915 31.025 100.306 1.00 93.11 254 GLU A N 1
ATOM 1990 C CA . GLU A 1 275 ? 24.612 32.311 100.287 1.00 97.49 254 GLU A CA 1
ATOM 1991 C C . GLU A 1 275 ? 23.853 33.340 99.478 1.00 97.49 254 GLU A C 1
ATOM 1992 O O . GLU A 1 275 ? 23.609 34.443 99.949 1.00 107.54 254 GLU A O 1
ATOM 1998 N N . GLU A 1 276 ? 23.471 32.984 98.259 1.00 97.63 255 GLU A N 1
ATOM 1999 C CA . GLU A 1 276 ? 22.651 33.890 97.489 1.00 99.71 255 GLU A CA 1
ATOM 2000 C C . GLU A 1 276 ? 21.472 34.259 98.346 1.00 96.08 255 GLU A C 1
ATOM 2001 O O . GLU A 1 276 ? 21.147 35.426 98.476 1.00 100.98 255 GLU A O 1
ATOM 2007 N N . ILE A 1 277 ? 20.887 33.268 99.004 1.00 92.67 256 ILE A N 1
ATOM 2008 C CA . ILE A 1 277 ? 19.836 33.557 99.968 1.00 96.17 256 ILE A CA 1
ATOM 2009 C C . ILE A 1 277 ? 20.307 34.676 100.900 1.00 98.99 256 ILE A C 1
ATOM 2010 O O . ILE A 1 277 ? 19.658 35.716 100.993 1.00 108.45 256 ILE A O 1
ATOM 2015 N N . LYS A 1 278 ? 21.496 34.509 101.477 1.00 99.85 257 LYS A N 1
ATOM 2016 C CA . LYS A 1 278 ? 22.007 35.447 102.477 1.00 108.76 257 LYS A CA 1
ATOM 2017 C C . LYS A 1 278 ? 22.265 36.802 101.841 1.00 109.76 257 LYS A C 1
ATOM 2018 O O . LYS A 1 278 ? 21.734 37.811 102.289 1.00 107.45 257 LYS A O 1
ATOM 2024 N N . GLU A 1 279 ? 23.048 36.807 100.767 1.00 107.62 258 GLU A N 1
ATOM 2025 C CA . GLU A 1 279 ? 23.410 38.044 100.096 1.00 114.80 258 GLU A CA 1
ATOM 2026 C C . GLU A 1 279 ? 22.154 38.747 99.606 1.00 116.25 258 GLU A C 1
ATOM 2027 O O . GLU A 1 279 ? 22.021 39.963 99.727 1.00 118.81 258 GLU A O 1
ATOM 2033 N N . ARG A 1 280 ? 21.218 37.962 99.091 1.00 112.21 259 ARG A N 1
ATOM 2034 C CA . ARG A 1 280 ? 20.039 38.502 98.440 1.00 114.58 259 ARG A CA 1
ATOM 2035 C C . ARG A 1 280 ? 19.088 39.067 99.470 1.00 117.42 259 ARG A C 1
ATOM 2036 O O . ARG A 1 280 ? 18.435 40.084 99.237 1.00 122.92 259 ARG A O 1
ATOM 2044 N N . TYR A 1 281 ? 19.004 38.383 100.605 1.00 110.81 260 TYR A N 1
ATOM 2045 C CA . TYR A 1 281 ? 17.881 38.528 101.528 1.00 112.03 260 TYR A CA 1
ATOM 2046 C C . TYR A 1 281 ? 18.399 38.661 102.948 1.00 110.61 260 TYR A C 1
ATOM 2047 O O . TYR A 1 281 ? 19.531 38.290 103.230 1.00 116.38 260 TYR A O 1
ATOM 2056 N N . GLY A 1 282 ? 17.550 39.122 103.853 1.00 111.52 261 GLY A N 1
ATOM 2057 C CA . GLY A 1 282 ? 17.963 39.311 105.240 1.00 120.36 261 GLY A CA 1
ATOM 2058 C C . GLY A 1 282 ? 18.303 37.993 105.908 1.00 119.65 261 GLY A C 1
ATOM 2059 O O . GLY A 1 282 ? 19.358 37.836 106.529 1.00 128.56 261 GLY A O 1
ATOM 2060 N N . THR A 1 283 ? 17.400 37.033 105.776 1.00 109.60 262 THR A N 1
ATOM 2061 C CA . THR A 1 283 ? 17.491 35.810 106.559 1.00 108.21 262 THR A CA 1
ATOM 2062 C C . THR A 1 283 ? 16.648 34.670 105.995 1.00 95.51 262 THR A C 1
ATOM 2063 O O . THR A 1 283 ? 15.915 34.834 105.014 1.00 91.22 262 THR A O 1
ATOM 2067 N N . LEU A 1 284 ? 16.756 33.516 106.635 1.00 84.65 263 LEU A N 1
ATOM 2068 C CA . LEU A 1 284 ? 15.879 32.413 106.342 1.00 77.53 263 LEU A CA 1
ATOM 2069 C C . LEU A 1 284 ? 14.962 32.173 107.540 1.00 73.30 263 LEU A C 1
ATOM 2070 O O . LEU A 1 284 ? 15.439 31.984 108.649 1.00 71.18 263 LEU A O 1
ATOM 2075 N N . ASN A 1 285 ? 13.652 32.205 107.314 1.00 72.44 264 ASN A N 1
ATOM 2076 C CA . ASN A 1 285 ? 12.674 31.982 108.390 1.00 72.55 264 ASN A CA 1
ATOM 2077 C C . ASN A 1 285 ? 12.197 30.539 108.518 1.00 70.97 264 ASN A C 1
ATOM 2078 O O . ASN A 1 285 ? 11.459 30.213 109.439 1.00 70.88 264 ASN A O 1
ATOM 2083 N N . GLY A 1 286 ? 12.561 29.692 107.564 1.00 66.15 265 GLY A N 1
ATOM 2084 C CA . GLY A 1 286 ? 11.963 28.370 107.496 1.00 63.98 265 GLY A CA 1
ATOM 2085 C C . GLY A 1 286 ? 12.443 27.565 106.309 1.00 60.10 265 GLY A C 1
ATOM 2086 O O . GLY A 1 286 ? 12.752 28.126 105.253 1.00 62.25 265 GLY A O 1
ATOM 2087 N N . ILE A 1 287 ? 12.520 26.254 106.493 1.00 56.51 266 ILE A N 1
ATOM 2088 C CA . ILE A 1 287 ? 12.888 25.323 105.419 1.00 52.51 266 ILE A CA 1
ATOM 2089 C C . ILE A 1 287 ? 11.971 24.126 105.462 1.00 48.64 266 ILE A C 1
ATOM 2090 O O . ILE A 1 287 ? 11.739 23.570 106.530 1.00 47.54 266 ILE A O 1
ATOM 2095 N N . ILE A 1 288 ? 11.388 23.777 104.317 1.00 46.14 267 ILE A N 1
ATOM 2096 C CA . ILE A 1 288 ? 10.851 22.440 104.106 1.00 42.81 267 ILE A CA 1
ATOM 2097 C C . ILE A 1 288 ? 11.799 21.690 103.216 1.00 42.16 267 ILE A C 1
ATOM 2098 O O . ILE A 1 288 ? 12.186 22.198 102.167 1.00 42.54 267 ILE A O 1
ATOM 2103 N N . HIS A 1 289 ? 12.179 20.484 103.636 1.00 39.54 268 HIS A N 1
ATOM 2104 C CA . HIS A 1 289 ? 12.932 19.604 102.758 1.00 38.62 268 HIS A CA 1
ATOM 2105 C C . HIS A 1 289 ? 12.001 18.659 102.073 1.00 36.30 268 HIS A C 1
ATOM 2106 O O . HIS A 1 289 ? 11.529 17.716 102.669 1.00 33.38 268 HIS A O 1
ATOM 2113 N N . GLY A 1 290 ? 11.631 18.984 100.841 1.00 36.55 269 GLY A N 1
ATOM 2114 C CA . GLY A 1 290 ? 10.677 18.167 100.109 1.00 34.81 269 GLY A CA 1
ATOM 2115 C C . GLY A 1 290 ? 11.292 17.452 98.931 1.00 34.46 269 GLY A C 1
ATOM 2116 O O . GLY A 1 290 ? 10.601 16.707 98.245 1.00 35.78 269 GLY A O 1
ATOM 2117 N N . ALA A 1 291 ? 12.593 17.629 98.726 1.00 34.54 270 ALA A N 1
ATOM 2118 C CA . ALA A 1 291 ? 13.287 16.974 97.596 1.00 36.51 270 ALA A CA 1
ATOM 2119 C C . ALA A 1 291 ? 13.322 15.457 97.749 1.00 36.60 270 ALA A C 1
ATOM 2120 O O . ALA A 1 291 ? 13.635 14.935 98.818 1.00 36.46 270 ALA A O 1
ATOM 2122 N N . GLY A 1 292 ? 13.122 14.761 96.637 1.00 38.76 271 GLY A N 1
ATOM 2123 C CA . GLY A 1 292 ? 13.097 13.312 96.638 1.00 38.03 271 GLY A CA 1
ATOM 2124 C C . GLY A 1 292 ? 12.057 12.751 95.721 1.00 41.02 271 GLY A C 1
ATOM 2125 O O . GLY A 1 292 ? 11.210 13.473 95.211 1.00 60.41 271 GLY A O 1
ATOM 2126 N N . SER A 1 293 ? 12.047 11.441 95.609 1.00 42.64 272 SER A N 1
ATOM 2127 C CA . SER A 1 293 ? 11.299 10.755 94.592 1.00 47.35 272 SER A CA 1
ATOM 2128 C C . SER A 1 293 ? 11.358 9.287 94.979 1.00 41.12 272 SER A C 1
ATOM 2129 O O . SER A 1 293 ? 12.243 8.894 95.705 1.00 38.25 272 SER A O 1
ATOM 2132 N N . SER A 1 294 ? 10.335 8.523 94.628 1.00 40.02 273 SER A N 1
ATOM 2133 C CA . SER A 1 294 ? 10.372 7.090 94.811 1.00 39.79 273 SER A CA 1
ATOM 2134 C C . SER A 1 294 ? 10.436 6.413 93.459 1.00 41.53 273 SER A C 1
ATOM 2135 O O . SER A 1 294 ? 9.853 6.905 92.481 1.00 40.60 273 SER A O 1
ATOM 2138 N N . LYS A 1 295 ? 11.160 5.299 93.390 1.00 39.43 274 LYS A N 1
ATOM 2139 C CA . LYS A 1 295 ? 11.181 4.502 92.179 1.00 44.04 274 LYS A CA 1
ATOM 2140 C C . LYS A 1 295 ? 10.863 3.058 92.491 1.00 44.92 274 LYS A C 1
ATOM 2141 O O . LYS A 1 295 ? 11.721 2.311 92.953 1.00 43.77 274 LYS A O 1
ATOM 2147 N N . ASP A 1 296 ? 9.629 2.654 92.272 1.00 43.87 275 ASP A N 1
ATOM 2148 C CA . ASP A 1 296 ? 9.206 1.348 92.750 1.00 46.10 275 ASP A CA 1
ATOM 2149 C C . ASP A 1 296 ? 9.829 0.170 92.015 1.00 44.93 275 ASP A C 1
ATOM 2150 O O . ASP A 1 296 ? 9.804 0.101 90.789 1.00 45.19 275 ASP A O 1
ATOM 2155 N N . ARG A 1 297 ? 10.538 -0.653 92.775 1.00 41.83 276 ARG A N 1
ATOM 2156 C CA . ARG A 1 297 ? 10.996 -1.947 92.319 1.00 40.63 276 ARG A CA 1
ATOM 2157 C C . ARG A 1 297 ? 11.325 -2.830 93.508 1.00 38.45 276 ARG A C 1
ATOM 2158 O O . ARG A 1 297 ? 11.825 -2.336 94.505 1.00 36.53 276 ARG A O 1
ATOM 2166 N N . PHE A 1 298 ? 11.129 -4.141 93.356 1.00 37.24 277 PHE A N 1
ATOM 2167 C CA . PHE A 1 298 ? 11.410 -5.076 94.432 1.00 38.59 277 PHE A CA 1
ATOM 2168 C C . PHE A 1 298 ? 12.907 -5.205 94.590 1.00 37.57 277 PHE A C 1
ATOM 2169 O O . PHE A 1 298 ? 13.643 -5.160 93.604 1.00 37.81 277 PHE A O 1
ATOM 2177 N N . ILE A 1 299 ? 13.349 -5.452 95.815 1.00 34.31 278 ILE A N 1
ATOM 2178 C CA . ILE A 1 299 ? 14.758 -5.543 96.075 1.00 34.66 278 ILE A CA 1
ATOM 2179 C C . ILE A 1 299 ? 15.461 -6.471 95.098 1.00 37.52 278 ILE A C 1
ATOM 2180 O O . ILE A 1 299 ? 16.573 -6.174 94.652 1.00 39.01 278 ILE A O 1
ATOM 2185 N N . ILE A 1 300 ? 14.794 -7.547 94.698 1.00 38.18 279 ILE A N 1
ATOM 2186 C CA . ILE A 1 300 ? 15.434 -8.527 93.820 1.00 42.35 279 ILE A CA 1
ATOM 2187 C C . ILE A 1 300 ? 15.850 -7.958 92.450 1.00 40.97 279 ILE A C 1
ATOM 2188 O O . ILE A 1 300 ? 16.881 -8.332 91.895 1.00 41.40 279 ILE A O 1
ATOM 2193 N N . HIS A 1 301 ? 15.069 -7.027 91.924 1.00 40.90 280 HIS A N 1
ATOM 2194 C CA . HIS A 1 301 ? 15.373 -6.462 90.622 1.00 42.52 280 HIS A CA 1
ATOM 2195 C C . HIS A 1 301 ? 16.189 -5.193 90.597 1.00 46.25 280 HIS A C 1
ATOM 2196 O O . HIS A 1 301 ? 16.958 -4.980 89.681 1.00 47.33 280 HIS A O 1
ATOM 2203 N N . LYS A 1 302 ? 16.122 -4.405 91.664 1.00 46.06 281 LYS A N 1
ATOM 2204 C CA . LYS A 1 302 ? 16.671 -3.036 91.724 1.00 44.34 281 LYS A CA 1
ATOM 2205 C C . LYS A 1 302 ? 18.168 -2.904 91.453 1.00 45.06 281 LYS A C 1
ATOM 2206 O O . LYS A 1 302 ? 18.958 -3.652 92.020 1.00 41.75 281 LYS A O 1
ATOM 2212 N N . THR A 1 303 ? 18.567 -1.833 90.776 1.00 44.38 282 THR A N 1
ATOM 2213 C CA . THR A 1 303 ? 19.993 -1.583 90.602 1.00 46.28 282 THR A CA 1
ATOM 2214 C C . THR A 1 303 ? 20.520 -0.811 91.806 1.00 43.93 282 THR A C 1
ATOM 2215 O O . THR A 1 303 ? 19.771 -0.075 92.457 1.00 36.70 282 THR A O 1
ATOM 2219 N N . ASN A 1 304 ? 21.812 -0.975 92.081 1.00 42.94 283 ASN A N 1
ATOM 2220 C CA . ASN A 1 304 ? 22.560 -0.016 92.906 1.00 43.91 283 ASN A CA 1
ATOM 2221 C C . ASN A 1 304 ? 22.377 1.452 92.509 1.00 43.74 283 ASN A C 1
ATOM 2222 O O . ASN A 1 304 ? 22.315 2.333 93.377 1.00 40.75 283 ASN A O 1
ATOM 2227 N N . GLU A 1 305 ? 22.382 1.728 91.209 1.00 43.43 284 GLU A N 1
ATOM 2228 C CA . GLU A 1 305 ? 22.275 3.113 90.743 1.00 44.15 284 GLU A CA 1
ATOM 2229 C C . GLU A 1 305 ? 20.951 3.738 91.146 1.00 40.32 284 GLU A C 1
ATOM 2230 O O . GLU A 1 305 ? 20.895 4.901 91.599 1.00 41.22 284 GLU A O 1
ATOM 2236 N N . GLU A 1 306 ? 19.874 2.988 90.954 1.00 37.26 285 GLU A N 1
ATOM 2237 C CA . GLU A 1 306 ? 18.553 3.486 91.299 1.00 35.30 285 GLU A CA 1
ATOM 2238 C C . GLU A 1 306 ? 18.463 3.671 92.809 1.00 33.41 285 GLU A C 1
ATOM 2239 O O . GLU A 1 306 ? 17.984 4.721 93.298 1.00 32.12 285 GLU A O 1
ATOM 2245 N N . PHE A 1 307 ? 18.898 2.639 93.530 1.00 30.70 286 PHE A N 1
ATOM 2246 C CA . PHE A 1 307 ? 19.000 2.673 94.982 1.00 31.16 286 PHE A CA 1
ATOM 2247 C C . PHE A 1 307 ? 19.688 3.944 95.507 1.00 31.53 286 PHE A C 1
ATOM 2248 O O . PHE A 1 307 ? 19.097 4.708 96.242 1.00 31.03 286 PHE A O 1
ATOM 2256 N N . GLN A 1 308 ? 20.919 4.198 95.090 1.00 32.76 287 GLN A N 1
ATOM 2257 C CA . GLN A 1 308 ? 21.638 5.413 95.515 1.00 33.54 287 GLN A CA 1
ATOM 2258 C C . GLN A 1 308 ? 20.892 6.656 95.123 1.00 33.98 287 GLN A C 1
ATOM 2259 O O . GLN A 1 308 ? 20.952 7.677 95.818 1.00 36.25 287 GLN A O 1
ATOM 2265 N N . GLU A 1 309 ? 20.284 6.623 93.948 1.00 34.22 288 GLU A N 1
ATOM 2266 C CA . GLU A 1 309 ? 19.643 7.799 93.386 1.00 34.47 288 GLU A CA 1
ATOM 2267 C C . GLU A 1 309 ? 18.436 8.234 94.207 1.00 32.21 288 GLU A C 1
ATOM 2268 O O . GLU A 1 309 ? 18.158 9.420 94.339 1.00 30.68 288 GLU A O 1
ATOM 2274 N N . VAL A 1 310 ? 17.693 7.289 94.776 1.00 30.82 289 VAL A N 1
ATOM 2275 C CA . VAL A 1 310 ? 16.621 7.735 95.659 1.00 28.53 289 VAL A CA 1
ATOM 2276 C C . VAL A 1 310 ? 17.050 8.093 97.081 1.00 27.39 289 VAL A C 1
ATOM 2277 O O . VAL A 1 310 ? 16.419 8.937 97.703 1.00 26.25 289 VAL A O 1
ATOM 2281 N N . LEU A 1 311 ? 18.167 7.535 97.545 1.00 26.94 290 LEU A N 1
ATOM 2282 C CA . LEU A 1 311 ? 18.759 7.939 98.825 1.00 28.86 290 LEU A CA 1
ATOM 2283 C C . LEU A 1 311 ? 19.297 9.371 98.792 1.00 30.91 290 LEU A C 1
ATOM 2284 O O . LEU A 1 311 ? 19.219 10.084 99.785 1.00 31.85 290 LEU A O 1
ATOM 2289 N N . GLN A 1 312 ? 19.850 9.780 97.655 1.00 32.56 291 GLN A N 1
ATOM 2290 C CA . GLN A 1 312 ? 20.687 10.973 97.606 1.00 35.81 291 GLN A CA 1
ATOM 2291 C C . GLN A 1 312 ? 20.030 12.220 98.202 1.00 35.42 291 GLN A C 1
ATOM 2292 O O . GLN A 1 312 ? 20.485 12.712 99.245 1.00 37.05 291 GLN A O 1
ATOM 2298 N N . PRO A 1 313 ? 18.903 12.678 97.603 1.00 33.41 292 PRO A N 1
ATOM 2299 C CA . PRO A 1 313 ? 18.296 13.957 98.026 1.00 33.02 292 PRO A CA 1
ATOM 2300 C C . PRO A 1 313 ? 17.865 13.976 99.475 1.00 32.47 292 PRO A C 1
ATOM 2301 O O . PRO A 1 313 ? 17.869 15.037 100.104 1.00 33.21 292 PRO A O 1
ATOM 2305 N N . LYS A 1 314 ? 17.488 12.814 100.014 1.00 31.24 293 LYS A N 1
ATOM 2306 C CA . LYS A 1 314 ? 16.891 12.775 101.353 1.00 30.44 293 LYS A CA 1
ATOM 2307 C C . LYS A 1 314 ? 17.978 12.517 102.406 1.00 32.62 293 LYS A C 1
ATOM 2308 O O . LYS A 1 314 ? 17.785 12.726 103.612 1.00 31.75 293 LYS A O 1
ATOM 2314 N N . VAL A 1 315 ? 19.130 12.029 101.961 1.00 33.95 294 VAL A N 1
ATOM 2315 C CA . VAL A 1 315 ? 20.140 11.636 102.928 1.00 34.22 294 VAL A CA 1
ATOM 2316 C C . VAL A 1 315 ? 21.327 12.579 102.918 1.00 36.97 294 VAL A C 1
ATOM 2317 O O . VAL A 1 315 ? 21.440 13.417 103.808 1.00 39.55 294 VAL A O 1
ATOM 2321 N N . SER A 1 316 ? 22.085 12.580 101.827 1.00 37.89 295 SER A N 1
ATOM 2322 C CA . SER A 1 316 ? 23.126 13.572 101.632 1.00 38.81 295 SER A CA 1
ATOM 2323 C C . SER A 1 316 ? 22.547 14.952 101.400 1.00 40.82 295 SER A C 1
ATOM 2324 O O . SER A 1 316 ? 23.076 15.959 101.922 1.00 41.78 295 SER A O 1
ATOM 2327 N N . GLY A 1 317 ? 21.505 15.014 100.577 1.00 38.12 296 GLY A N 1
ATOM 2328 C CA . GLY A 1 317 ? 20.870 16.282 100.269 1.00 39.88 296 GLY A CA 1
ATOM 2329 C C . GLY A 1 317 ? 20.470 16.992 101.535 1.00 42.36 296 GLY A C 1
ATOM 2330 O O . GLY A 1 317 ? 20.697 18.191 101.677 1.00 46.65 296 GLY A O 1
ATOM 2331 N N . LEU A 1 318 ? 19.914 16.233 102.483 1.00 41.30 297 LEU A N 1
ATOM 2332 C CA . LEU A 1 318 ? 19.411 16.790 103.723 1.00 40.33 297 LEU A CA 1
ATOM 2333 C C . LEU A 1 318 ? 20.553 17.250 104.615 1.00 42.86 297 LEU A C 1
ATOM 2334 O O . LEU A 1 318 ? 20.526 18.345 105.146 1.00 44.47 297 LEU A O 1
ATOM 2339 N N . LEU A 1 319 ? 21.565 16.410 104.771 1.00 44.24 298 LEU A N 1
ATOM 2340 C CA . LEU A 1 319 ? 22.742 16.795 105.515 1.00 47.14 298 LEU A CA 1
ATOM 2341 C C . LEU A 1 319 ? 23.260 18.110 104.957 1.00 50.08 298 LEU A C 1
ATOM 2342 O O . LEU A 1 319 ? 23.448 19.058 105.707 1.00 50.07 298 LEU A O 1
ATOM 2347 N N . HIS A 1 320 ? 23.482 18.159 103.640 1.00 51.11 299 HIS A N 1
ATOM 2348 C CA . HIS A 1 320 ? 24.062 19.342 102.973 1.00 52.06 299 HIS A CA 1
ATOM 2349 C C . HIS A 1 320 ? 23.291 20.588 103.270 1.00 52.73 299 HIS A C 1
ATOM 2350 O O . HIS A 1 320 ? 23.881 21.626 103.520 1.00 57.54 299 HIS A O 1
ATOM 2357 N N . VAL A 1 321 ? 21.967 20.513 103.154 1.00 50.78 300 VAL A N 1
ATOM 2358 C CA . VAL A 1 321 ? 21.091 21.621 103.538 1.00 50.71 300 VAL A CA 1
ATOM 2359 C C . VAL A 1 321 ? 21.272 22.002 105.003 1.00 54.58 300 VAL A C 1
ATOM 2360 O O . VAL A 1 321 ? 21.558 23.160 105.329 1.00 59.56 300 VAL A O 1
ATOM 2364 N N . ASP A 1 322 ? 21.142 21.020 105.884 1.00 53.11 301 ASP A N 1
ATOM 2365 C CA . ASP A 1 322 ? 21.259 21.285 107.306 1.00 54.33 301 ASP A CA 1
ATOM 2366 C C . ASP A 1 322 ? 22.531 22.069 107.584 1.00 57.71 301 ASP A C 1
ATOM 2367 O O . ASP A 1 322 ? 22.492 23.134 108.203 1.00 61.09 301 ASP A O 1
ATOM 2372 N N . GLU A 1 323 ? 23.654 21.567 107.088 1.00 60.49 302 GLU A N 1
ATOM 2373 C CA . GLU A 1 323 ? 24.934 22.137 107.454 1.00 67.33 302 GLU A CA 1
ATOM 2374 C C . GLU A 1 323 ? 25.213 23.499 106.818 1.00 68.92 302 GLU A C 1
ATOM 2375 O O . GLU A 1 323 ? 25.927 24.307 107.395 1.00 71.53 302 GLU A O 1
ATOM 2381 N N . CYS A 1 324 ? 24.608 23.772 105.666 1.00 65.65 303 CYS A N 1
ATOM 2382 C CA . CYS A 1 324 ? 24.771 25.079 105.034 1.00 66.45 303 CYS A CA 1
ATOM 2383 C C . CYS A 1 324 ? 23.856 26.144 105.649 1.00 66.74 303 CYS A C 1
ATOM 2384 O O . CYS A 1 324 ? 24.138 27.336 105.543 1.00 70.77 303 CYS A O 1
ATOM 2387 N N . SER A 1 325 ? 22.753 25.725 106.263 1.00 63.46 304 SER A N 1
ATOM 2388 C CA . SER A 1 325 ? 21.838 26.667 106.897 1.00 65.39 304 SER A CA 1
ATOM 2389 C C . SER A 1 325 ? 21.975 26.667 108.429 1.00 67.79 304 SER A C 1
ATOM 2390 O O . SER A 1 325 ? 21.108 27.169 109.149 1.00 65.42 304 SER A O 1
ATOM 2393 N N . LYS A 1 326 ? 23.093 26.131 108.911 1.00 70.05 305 LYS A N 1
ATOM 2394 C CA . LYS A 1 326 ? 23.364 26.050 110.335 1.00 72.38 305 LYS A CA 1
ATOM 2395 C C . LYS A 1 326 ? 23.290 27.427 110.997 1.00 79.02 305 LYS A C 1
ATOM 2396 O O . LYS A 1 326 ? 22.719 27.566 112.081 1.00 79.95 305 LYS A O 1
ATOM 2402 N N . ASP A 1 327 ? 23.826 28.447 110.326 1.00 80.96 306 ASP A N 1
ATOM 2403 C CA . ASP A 1 327 ? 23.984 29.768 110.949 1.00 87.99 306 ASP A CA 1
ATOM 2404 C C . ASP A 1 327 ? 22.774 30.683 110.759 1.00 85.23 306 ASP A C 1
ATOM 2405 O O . ASP A 1 327 ? 22.861 31.887 110.971 1.00 84.37 306 ASP A O 1
ATOM 2410 N N . PHE A 1 328 ? 21.640 30.106 110.380 1.00 81.06 307 PHE A N 1
ATOM 2411 C CA . PHE A 1 328 ? 20.438 30.899 110.157 1.00 81.72 307 PHE A CA 1
ATOM 2412 C C . PHE A 1 328 ? 19.486 30.786 111.330 1.00 81.10 307 PHE A C 1
ATOM 2413 O O . PHE A 1 328 ? 19.336 29.715 111.903 1.00 77.21 307 PHE A O 1
ATOM 2421 N N . PRO A 1 329 ? 18.824 31.899 111.680 1.00 85.24 308 PRO A N 1
ATOM 2422 C CA . PRO A 1 329 ? 17.901 31.930 112.805 1.00 83.10 308 PRO A CA 1
ATOM 2423 C C . PRO A 1 329 ? 16.514 31.413 112.428 1.00 78.96 308 PRO A C 1
ATOM 2424 O O . PRO A 1 329 ? 15.550 32.182 112.455 1.00 81.35 308 PRO A O 1
ATOM 2428 N N . LEU A 1 330 ? 16.419 30.121 112.108 1.00 72.79 309 LEU A N 1
ATOM 2429 C CA . LEU A 1 330 ? 15.188 29.528 111.574 1.00 69.66 309 LEU A CA 1
ATOM 2430 C C . LEU A 1 330 ? 14.078 29.444 112.607 1.00 68.77 309 LEU A C 1
ATOM 2431 O O . LEU A 1 330 ? 14.336 29.147 113.771 1.00 68.60 309 LEU A O 1
ATOM 2436 N N . ASP A 1 331 ? 12.834 29.606 112.158 1.00 68.32 310 ASP A N 1
ATOM 2437 C CA . ASP A 1 331 ? 11.674 29.253 112.975 1.00 69.08 310 ASP A CA 1
ATOM 2438 C C . ASP A 1 331 ? 11.418 27.729 112.943 1.00 69.80 310 ASP A C 1
ATOM 2439 O O . ASP A 1 331 ? 10.917 27.156 113.913 1.00 69.97 310 ASP A O 1
ATOM 2444 N N . PHE A 1 332 ? 11.794 27.075 111.840 1.00 65.07 311 PHE A N 1
ATOM 2445 C CA . PHE A 1 332 ? 11.585 25.634 111.682 1.00 62.98 311 PHE A CA 1
ATOM 2446 C C . PHE A 1 332 ? 12.474 25.010 110.597 1.00 62.08 311 PHE A C 1
ATOM 2447 O O . PHE A 1 332 ? 12.996 25.706 109.713 1.00 59.75 311 PHE A O 1
ATOM 2455 N N . PHE A 1 333 ? 12.701 23.706 110.719 1.00 54.88 312 PHE A N 1
ATOM 2456 C CA . PHE A 1 333 ? 13.273 22.914 109.643 1.00 49.57 312 PHE A CA 1
ATOM 2457 C C . PHE A 1 333 ? 12.458 21.622 109.605 1.00 46.17 312 PHE A C 1
ATOM 2458 O O . PHE A 1 333 ? 12.529 20.817 110.527 1.00 44.04 312 PHE A O 1
ATOM 2466 N N . ILE A 1 334 ? 11.571 21.518 108.620 1.00 44.11 313 ILE A N 1
ATOM 2467 C CA . ILE A 1 334 ? 10.637 20.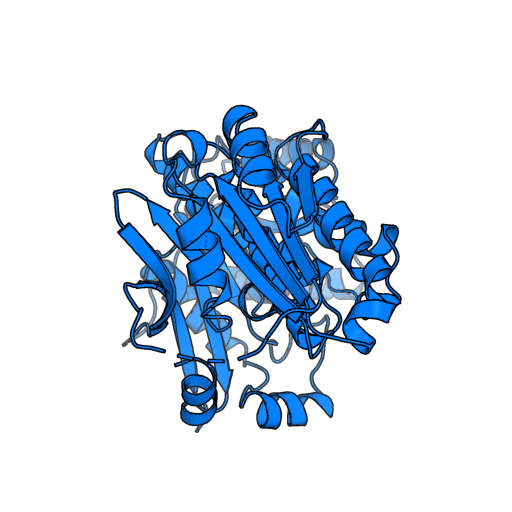404 108.538 1.00 41.80 313 ILE A CA 1
ATOM 2468 C C . ILE A 1 334 ? 10.952 19.494 107.359 1.00 38.98 313 ILE A C 1
ATOM 2469 O O . ILE A 1 334 ? 11.070 19.964 106.228 1.00 39.05 313 ILE A O 1
ATOM 2474 N N . PHE A 1 335 ? 11.133 18.202 107.632 1.00 37.39 314 PHE A N 1
ATOM 2475 C CA . PHE A 1 335 ? 11.376 17.224 106.569 1.00 36.01 314 PHE A CA 1
ATOM 2476 C C . PHE A 1 335 ? 10.039 16.645 106.122 1.00 36.07 314 PHE A C 1
ATOM 2477 O O . PHE A 1 335 ? 9.252 16.190 106.950 1.00 37.05 314 PHE A O 1
ATOM 2485 N N . PHE A 1 336 ? 9.863 16.503 104.818 1.00 35.58 315 PHE A N 1
ATOM 2486 C CA . PHE A 1 336 ? 8.716 15.756 104.295 1.00 35.11 315 PHE A CA 1
ATOM 2487 C C . PHE A 1 336 ? 9.049 14.288 104.050 1.00 33.95 315 PHE A C 1
ATOM 2488 O O . PHE A 1 336 ? 9.517 13.894 102.971 1.00 32.84 315 PHE A O 1
ATOM 2496 N N . SER A 1 337 ? 8.866 13.485 105.090 1.00 33.27 316 SER A N 1
ATOM 2497 C CA . SER A 1 337 ? 9.184 12.058 105.026 1.00 31.65 316 SER A CA 1
ATOM 2498 C C . SER A 1 337 ? 7.901 11.327 104.638 1.00 32.11 316 SER A C 1
ATOM 2499 O O . SER A 1 337 ? 6.921 11.952 104.250 1.00 33.13 316 SER A O 1
ATOM 2502 N N . SER A 1 338 ? 7.860 10.016 104.841 1.00 30.92 317 SER A N 1
ATOM 2503 C CA . SER A 1 338 ? 6.763 9.242 104.303 1.00 31.13 317 SER A CA 1
ATOM 2504 C C . SER A 1 338 ? 6.357 8.151 105.270 1.00 33.05 317 SER A C 1
ATOM 2505 O O . SER A 1 338 ? 7.183 7.636 106.050 1.00 32.43 317 SER A O 1
ATOM 2508 N N . VAL A 1 339 ? 5.101 7.735 105.166 1.00 34.62 318 VAL A N 1
ATOM 2509 C CA . VAL A 1 339 ? 4.658 6.537 105.862 1.00 38.51 318 VAL A CA 1
ATOM 2510 C C . VAL A 1 339 ? 5.516 5.283 105.538 1.00 36.79 318 VAL A C 1
ATOM 2511 O O . VAL A 1 339 ? 5.690 4.412 106.370 1.00 35.78 318 VAL A O 1
ATOM 2515 N N . SER A 1 340 ? 6.148 5.267 104.371 1.00 36.83 319 SER A N 1
ATOM 2516 C CA . SER A 1 340 ? 7.061 4.172 104.004 1.00 36.21 319 SER A CA 1
ATOM 2517 C C . SER A 1 340 ? 8.259 4.064 104.946 1.00 34.95 319 SER A C 1
ATOM 2518 O O . SER A 1 340 ? 8.699 2.964 105.268 1.00 33.59 319 SER A O 1
ATOM 2521 N N . GLY A 1 341 ? 8.820 5.208 105.332 1.00 33.73 320 GLY A N 1
ATOM 2522 C CA . GLY A 1 341 ? 9.952 5.235 106.241 1.00 33.18 320 GLY A CA 1
ATOM 2523 C C . GLY A 1 341 ? 9.732 4.468 107.543 1.00 34.86 320 GLY A C 1
ATOM 2524 O O . GLY A 1 341 ? 10.646 3.779 108.015 1.00 34.80 320 GLY A O 1
ATOM 2525 N N . CYS A 1 342 ? 8.497 4.461 108.051 1.00 35.13 321 CYS A N 1
ATOM 2526 C CA . CYS A 1 342 ? 8.225 3.844 109.359 1.00 37.87 321 CYS A CA 1
ATOM 2527 C C . CYS A 1 342 ? 7.421 2.542 109.303 1.00 38.42 321 CYS A C 1
ATOM 2528 O O . CYS A 1 342 ? 7.286 1.861 110.304 1.00 37.34 321 CYS A O 1
ATOM 2531 N N . LEU A 1 343 ? 6.903 2.181 108.130 1.00 40.10 322 LEU A N 1
ATOM 2532 C CA . LEU A 1 343 ? 6.151 0.923 107.982 1.00 39.03 322 LEU A CA 1
ATOM 2533 C C . LEU A 1 343 ? 6.813 -0.000 106.976 1.00 39.41 322 LEU A C 1
ATOM 2534 O O . LEU A 1 343 ? 6.449 -1.187 106.845 1.00 40.01 322 LEU A O 1
ATOM 2539 N N . GLY A 1 344 ? 7.777 0.549 106.252 1.00 34.22 323 GLY A N 1
ATOM 2540 C CA . GLY A 1 344 ? 8.279 -0.106 105.063 1.00 35.54 323 GLY A CA 1
ATOM 2541 C C . GLY A 1 344 ? 7.168 -0.116 104.018 1.00 36.81 323 GLY A C 1
ATOM 2542 O O . GLY A 1 344 ? 6.028 0.202 104.332 1.00 33.94 323 GLY A O 1
ATOM 2543 N N . ASN A 1 345 ? 7.511 -0.512 102.793 1.00 35.83 324 ASN A N 1
ATOM 2544 C CA . ASN A 1 345 ? 6.520 -0.687 101.734 1.00 39.18 324 ASN A CA 1
ATOM 2545 C C . ASN A 1 345 ? 7.137 -1.476 100.567 1.00 38.52 324 ASN A C 1
ATOM 2546 O O . ASN A 1 345 ? 8.260 -1.184 100.129 1.00 38.74 324 ASN A O 1
ATOM 2551 N N . ALA A 1 346 ? 6.401 -2.456 100.061 1.00 37.78 325 ALA A N 1
ATOM 2552 C CA . ALA A 1 346 ? 6.906 -3.305 98.983 1.00 38.30 325 ALA A CA 1
ATOM 2553 C C . ALA A 1 346 ? 7.389 -2.473 97.797 1.00 35.21 325 ALA A C 1
ATOM 2554 O O . ALA A 1 346 ? 6.686 -1.596 97.304 1.00 33.38 325 ALA A O 1
ATOM 2556 N N . GLY A 1 347 ? 8.627 -2.712 97.392 1.00 33.36 326 GLY A N 1
ATOM 2557 C CA . GLY A 1 347 ? 9.177 -1.976 96.257 1.00 33.38 326 GLY A CA 1
ATOM 2558 C C . GLY A 1 347 ? 9.837 -0.650 96.606 1.00 31.66 326 GLY A C 1
ATOM 2559 O O . GLY A 1 347 ? 10.305 0.049 95.721 1.00 31.77 326 GLY A O 1
ATOM 2560 N N . GLN A 1 348 ? 9.951 -0.328 97.888 1.00 30.33 327 GLN A N 1
ATOM 2561 C CA . GLN A 1 348 ? 10.512 0.968 98.248 1.00 30.37 327 GLN A CA 1
ATOM 2562 C C . GLN A 1 348 ? 11.603 0.861 99.296 1.00 29.74 327 GLN A C 1
ATOM 2563 O O . GLN A 1 348 ? 11.738 1.760 100.129 1.00 29.91 327 GLN A O 1
ATOM 2569 N N . ALA A 1 349 ? 12.408 -0.205 99.230 1.00 28.15 328 ALA A N 1
ATOM 2570 C CA . ALA A 1 349 ? 13.513 -0.382 100.158 1.00 26.59 328 ALA A CA 1
ATOM 2571 C C . ALA A 1 349 ? 14.320 0.883 100.335 1.00 26.04 328 ALA A C 1
ATOM 2572 O O . ALA A 1 349 ? 14.734 1.219 101.472 1.00 25.64 328 ALA A O 1
ATOM 2574 N N . ASP A 1 350 ? 14.649 1.515 99.211 1.00 25.16 329 ASP A N 1
ATOM 2575 C CA . ASP A 1 350 ? 15.517 2.703 99.200 1.00 25.02 329 ASP A CA 1
ATOM 2576 C C . ASP A 1 350 ? 14.783 3.945 99.694 1.00 24.65 329 ASP A C 1
ATOM 2577 O O . ASP A 1 350 ? 15.242 4.613 100.641 1.00 24.77 329 ASP A O 1
ATOM 2582 N N . TYR A 1 351 ? 13.580 4.180 99.167 1.00 24.82 330 TYR A N 1
ATOM 2583 C CA . TYR A 1 351 ? 12.721 5.306 99.624 1.00 24.67 330 TYR A CA 1
ATOM 2584 C C . TYR A 1 351 ? 12.444 5.239 101.126 1.00 24.32 330 TYR A C 1
ATOM 2585 O O . TYR A 1 351 ? 12.417 6.268 101.818 1.00 25.10 330 TYR A O 1
ATOM 2594 N N . ALA A 1 352 ? 12.202 4.033 101.630 1.00 23.97 331 ALA A N 1
ATOM 2595 C CA . ALA A 1 352 ? 11.954 3.842 103.052 1.00 24.19 331 ALA A CA 1
ATOM 2596 C C . ALA A 1 352 ? 13.190 4.143 103.924 1.00 24.24 331 ALA A C 1
ATOM 2597 O O . ALA A 1 352 ? 13.055 4.711 105.022 1.00 24.90 331 ALA A O 1
ATOM 2599 N N . ALA A 1 353 ? 14.381 3.715 103.478 1.00 23.07 332 ALA A N 1
ATOM 2600 C CA . ALA A 1 353 ? 15.606 3.945 104.269 1.00 23.14 332 ALA A CA 1
ATOM 2601 C C . ALA A 1 353 ? 16.027 5.427 104.194 1.00 23.27 332 ALA A C 1
ATOM 2602 O O . ALA A 1 353 ? 16.470 6.030 105.183 1.00 24.08 332 ALA A O 1
ATOM 2604 N N . ALA A 1 354 ? 15.735 6.053 103.065 1.00 23.36 333 ALA A N 1
ATOM 2605 C CA . ALA A 1 354 ? 15.991 7.474 102.897 1.00 23.05 333 ALA A CA 1
ATOM 2606 C C . ALA A 1 354 ? 15.106 8.233 103.849 1.00 24.32 333 ALA A C 1
ATOM 2607 O O . ALA A 1 354 ? 15.555 9.135 104.561 1.00 24.80 333 ALA A O 1
ATOM 2609 N N . ASN A 1 355 ? 13.833 7.860 103.866 1.00 24.52 334 ASN A N 1
ATOM 2610 C CA . ASN A 1 355 ? 12.865 8.548 104.691 1.00 24.83 334 ASN A CA 1
ATOM 2611 C C . ASN A 1 355 ? 13.109 8.277 106.164 1.00 25.10 334 ASN A C 1
ATOM 2612 O O . ASN A 1 355 ? 12.967 9.202 106.985 1.00 26.24 334 ASN A O 1
ATOM 2617 N N . SER A 1 356 ? 13.479 7.043 106.511 1.00 24.52 335 SER A N 1
ATOM 2618 C CA . SER A 1 356 ? 13.838 6.723 107.911 1.00 26.03 335 SER A CA 1
ATOM 2619 C C . SER A 1 356 ? 15.044 7.501 108.404 1.00 25.59 335 SER A C 1
ATOM 2620 O O . SER A 1 356 ? 15.162 7.738 109.601 1.00 25.45 335 SER A O 1
ATOM 2623 N N . PHE A 1 357 ? 16.027 7.713 107.532 1.00 25.25 336 PHE A N 1
ATOM 2624 C CA . PHE A 1 357 ? 17.173 8.555 107.897 1.00 27.11 336 PHE A CA 1
ATOM 2625 C C . PHE A 1 357 ? 16.726 9.951 108.300 1.00 27.73 336 PHE A C 1
ATOM 2626 O O . PHE A 1 357 ? 17.253 10.512 109.283 1.00 28.94 336 PHE A O 1
ATOM 2634 N N . MET A 1 358 ? 15.745 10.508 107.578 1.00 26.87 337 MET A N 1
ATOM 2635 C CA . MET A 1 358 ? 15.270 11.866 107.875 1.00 28.31 337 MET A CA 1
ATOM 2636 C C . MET A 1 358 ? 14.613 11.919 109.233 1.00 29.31 337 MET A C 1
ATOM 2637 O O . MET A 1 358 ? 14.937 12.789 110.048 1.00 29.49 337 MET A O 1
ATOM 2642 N N . ASP A 1 359 ? 13.729 10.940 109.489 1.00 29.65 338 ASP A N 1
ATOM 2643 C CA . ASP A 1 359 ? 13.141 10.746 110.837 1.00 30.74 338 ASP A CA 1
ATOM 2644 C C . ASP A 1 359 ? 14.214 10.713 111.926 1.00 30.41 338 ASP A C 1
ATOM 2645 O O . ASP A 1 359 ? 14.109 11.421 112.915 1.00 32.10 338 ASP A O 1
ATOM 2650 N N . ALA A 1 360 ? 15.249 9.906 111.725 1.00 29.24 339 ALA A N 1
ATOM 2651 C CA . ALA A 1 360 ? 16.342 9.794 112.704 1.00 31.03 339 ALA A CA 1
ATOM 2652 C C . ALA A 1 360 ? 17.083 11.116 112.811 1.00 33.06 339 ALA A C 1
ATOM 2653 O O . ALA A 1 360 ? 17.512 11.504 113.888 1.00 35.27 339 ALA A O 1
ATOM 2655 N N . PHE A 1 361 ? 17.210 11.816 111.693 1.00 33.28 340 PHE A N 1
ATOM 2656 C CA . PHE A 1 361 ? 17.888 13.111 111.682 1.00 35.60 340 PHE A CA 1
ATOM 2657 C C . PHE A 1 361 ? 17.159 14.177 112.507 1.00 38.54 340 PHE A C 1
ATOM 2658 O O . PHE A 1 361 ? 17.790 15.043 113.124 1.00 40.83 340 PHE A O 1
ATOM 2666 N N . ALA A 1 362 ? 15.828 14.120 112.519 1.00 38.40 341 ALA A N 1
ATOM 2667 C CA . ALA A 1 362 ? 15.029 15.094 113.273 1.00 41.74 341 ALA A CA 1
ATOM 2668 C C . ALA A 1 362 ? 15.441 15.124 114.744 1.00 46.24 341 ALA A C 1
ATOM 2669 O O . ALA A 1 362 ? 15.584 16.203 115.337 1.00 50.21 341 ALA A O 1
ATOM 2671 N N . GLU A 1 363 ? 15.571 13.949 115.349 1.00 46.79 342 GLU A N 1
ATOM 2672 C CA . GLU A 1 363 ? 16.009 13.881 116.740 1.00 55.50 342 GLU A CA 1
ATOM 2673 C C . GLU A 1 363 ? 17.455 14.343 116.885 1.00 56.72 342 GLU A C 1
ATOM 2674 O O . GLU A 1 363 ? 17.798 15.050 117.834 1.00 60.16 342 GLU A O 1
ATOM 2680 N N . TYR A 1 364 ? 18.293 13.940 115.940 1.00 51.87 343 TYR A N 1
ATOM 2681 C CA . TYR A 1 364 ? 19.697 14.300 115.979 1.00 55.24 343 TYR A CA 1
ATOM 2682 C C . TYR A 1 364 ? 19.905 15.814 115.861 1.00 56.75 343 TYR A C 1
ATOM 2683 O O . TYR A 1 364 ? 20.756 16.382 116.543 1.00 60.76 343 TYR A O 1
ATOM 2692 N N . ARG A 1 365 ? 19.091 16.472 115.043 1.00 55.31 344 ARG A N 1
ATOM 2693 C CA . ARG A 1 365 ? 19.161 17.921 114.944 1.00 57.26 344 ARG A CA 1
ATOM 2694 C C . ARG A 1 365 ? 18.718 18.624 116.236 1.00 60.28 344 ARG A C 1
ATOM 2695 O O . ARG A 1 365 ? 19.349 19.593 116.666 1.00 60.02 344 ARG A O 1
ATOM 2703 N N . ARG A 1 366 ? 17.672 18.111 116.879 1.00 59.11 345 ARG A N 1
ATOM 2704 C CA . ARG A 1 366 ? 17.180 18.719 118.125 1.00 63.73 345 ARG A CA 1
ATOM 2705 C C . ARG A 1 366 ? 18.262 18.743 119.196 1.00 64.82 345 ARG A C 1
ATOM 2706 O O . ARG A 1 366 ? 18.418 19.724 119.910 1.00 76.91 345 ARG A O 1
ATOM 2714 N N . SER A 1 367 ? 18.990 17.643 119.309 1.00 66.80 346 SER A N 1
ATOM 2715 C CA . SER A 1 367 ? 20.068 17.513 120.275 1.00 69.40 346 SER A CA 1
ATOM 2716 C C . SER A 1 367 ? 21.114 18.579 119.992 1.00 72.18 346 SER A C 1
ATOM 2717 O O . SER A 1 367 ? 21.627 19.229 120.905 1.00 82.22 346 SER A O 1
ATOM 2720 N N . LEU A 1 368 ? 21.392 18.784 118.713 1.00 72.07 347 LEU A N 1
ATOM 2721 C CA . LEU A 1 368 ? 22.345 19.788 118.297 1.00 77.26 347 LEU A CA 1
ATOM 2722 C C . LEU A 1 368 ? 21.875 21.175 118.698 1.00 82.84 347 LEU A C 1
ATOM 2723 O O . LEU A 1 368 ? 22.671 22.005 119.130 1.00 88.73 347 LEU A O 1
ATOM 2728 N N . ALA A 1 369 ? 20.581 21.424 118.544 1.00 78.29 348 ALA A N 1
ATOM 2729 C CA . ALA A 1 369 ? 20.016 22.703 118.930 1.00 84.73 348 ALA A CA 1
ATOM 2730 C C . ALA A 1 369 ? 20.183 22.933 120.440 1.00 94.57 348 ALA A C 1
ATOM 2731 O O . ALA A 1 369 ? 20.509 24.044 120.882 1.00 93.94 348 ALA A O 1
ATOM 2733 N N . ALA A 1 370 ? 19.992 21.871 121.222 1.00 93.47 349 ALA A N 1
ATOM 2734 C CA . ALA A 1 370 ? 20.194 21.941 122.664 1.00 90.78 349 ALA A CA 1
ATOM 2735 C C . ALA A 1 370 ? 21.633 22.334 122.960 1.00 92.10 349 ALA A C 1
ATOM 2736 O O . ALA A 1 370 ? 21.901 23.112 123.870 1.00 102.92 349 ALA A O 1
ATOM 2738 N N . SER A 1 371 ? 22.553 21.814 122.159 1.00 94.16 350 SER A N 1
ATOM 2739 C CA . SER A 1 371 ? 23.930 22.273 122.187 1.00 93.34 350 SER A CA 1
ATOM 2740 C C . SER A 1 371 ? 23.995 23.731 121.756 1.00 92.27 350 SER A C 1
ATOM 2741 O O . SER A 1 371 ? 25.000 24.403 121.965 1.00 95.97 350 SER A O 1
ATOM 2744 N N . LYS A 1 372 ? 22.911 24.212 121.155 1.00 90.90 351 LYS A N 1
ATOM 2745 C CA . LYS A 1 372 ? 22.819 25.605 120.741 1.00 93.90 351 LYS A CA 1
ATOM 2746 C C . LYS A 1 372 ? 23.432 25.802 119.359 1.00 96.31 351 LYS A C 1
ATOM 2747 O O . LYS A 1 372 ? 23.395 26.901 118.799 1.00 96.60 351 LYS A O 1
ATOM 2753 N N . LYS A 1 373 ? 23.947 24.711 118.799 1.00 101.88 352 LYS A N 1
ATOM 2754 C CA . LYS A 1 373 ? 24.632 24.726 117.511 1.00 97.76 352 LYS A CA 1
ATOM 2755 C C . LYS A 1 373 ? 23.686 24.953 116.338 1.00 90.11 352 LYS A C 1
ATOM 2756 O O . LYS A 1 373 ? 24.069 25.562 115.348 1.00 96.45 352 LYS A O 1
ATOM 2762 N N . ARG A 1 374 ? 22.451 24.482 116.461 1.00 84.02 353 ARG A N 1
ATOM 2763 C CA . ARG A 1 374 ? 21.457 24.658 115.399 1.00 79.87 353 ARG A CA 1
ATOM 2764 C C . ARG A 1 374 ? 20.259 25.476 115.863 1.00 79.31 353 ARG A C 1
ATOM 2765 O O . ARG A 1 374 ? 19.862 25.406 117.024 1.00 82.22 353 ARG A O 1
ATOM 2773 N N . PHE A 1 375 ? 19.645 26.203 114.935 1.00 77.09 354 PHE A N 1
ATOM 2774 C CA . PHE A 1 375 ? 18.566 27.126 115.271 1.00 77.80 354 PHE A CA 1
ATOM 2775 C C . PHE A 1 375 ? 17.220 26.620 114.760 1.00 73.10 354 PHE A C 1
ATOM 2776 O O . PHE A 1 375 ? 17.098 26.214 113.595 1.00 69.04 354 PHE A O 1
ATOM 2784 N N . GLY A 1 376 ? 16.205 26.681 115.624 1.00 68.83 355 GLY A N 1
ATOM 2785 C CA . GLY A 1 376 ? 14.812 26.424 115.227 1.00 66.88 355 GLY A CA 1
ATOM 2786 C C . GLY A 1 376 ? 14.335 24.985 115.403 1.00 64.92 355 GLY A C 1
ATOM 2787 O O . GLY A 1 376 ? 15.142 24.050 115.483 1.00 58.97 355 GLY A O 1
ATOM 2788 N N . SER A 1 377 ? 13.019 24.801 115.443 1.00 62.72 356 SER A N 1
ATOM 2789 C CA . SER A 1 377 ? 12.454 23.496 115.770 1.00 64.63 356 SER A CA 1
ATOM 2790 C C . SER A 1 377 ? 12.441 22.545 114.565 1.00 59.96 356 SER A C 1
ATOM 2791 O O . SER A 1 377 ? 12.115 22.946 113.449 1.00 57.90 356 SER A O 1
ATOM 2794 N N . THR A 1 378 ? 12.746 21.278 114.819 1.00 55.50 357 THR A N 1
ATOM 2795 C CA . THR A 1 378 ? 12.900 20.296 113.745 1.00 52.32 357 THR A CA 1
ATOM 2796 C C . THR A 1 378 ? 11.824 19.233 113.829 1.00 51.82 357 THR A C 1
ATOM 2797 O O . THR A 1 378 ? 11.666 18.588 114.862 1.00 54.21 357 THR A O 1
ATOM 2801 N N . ILE A 1 379 ? 11.144 19.001 112.713 1.00 50.56 358 ILE A N 1
ATOM 2802 C CA . ILE A 1 379 ? 10.097 17.994 112.659 1.00 47.69 358 ILE A CA 1
ATOM 2803 C C . ILE A 1 379 ? 10.233 17.196 111.379 1.00 43.07 358 ILE A C 1
ATOM 2804 O O . ILE A 1 379 ? 10.491 17.763 110.321 1.00 45.52 358 ILE A O 1
ATOM 2809 N N . SER A 1 380 ? 9.989 15.894 111.464 1.00 38.86 359 SER A N 1
ATOM 2810 C CA . SER A 1 380 ? 9.830 15.059 110.283 1.00 35.88 359 SER A CA 1
ATOM 2811 C C . SER A 1 380 ? 8.395 14.526 110.250 1.00 36.04 359 SER A C 1
ATOM 2812 O O . SER A 1 380 ? 7.894 14.020 111.266 1.00 36.09 359 SER A O 1
ATOM 2815 N N . PHE A 1 381 ? 7.704 14.713 109.125 1.00 34.12 360 PHE A N 1
ATOM 2816 C CA . PHE A 1 381 ? 6.328 14.234 109.010 1.00 34.73 360 PHE A CA 1
ATOM 2817 C C . PHE A 1 381 ? 6.347 12.943 108.203 1.00 34.18 360 PHE A C 1
ATOM 2818 O O . PHE A 1 381 ? 6.818 12.931 107.053 1.00 33.52 360 PHE A O 1
ATOM 2826 N N . ASN A 1 382 ? 5.789 11.873 108.761 1.00 32.73 361 ASN A N 1
ATOM 2827 C CA . ASN A 1 382 ? 5.488 10.720 107.934 1.00 33.34 361 ASN A CA 1
ATOM 2828 C C . ASN A 1 382 ? 4.132 10.828 107.249 1.00 36.23 361 ASN A C 1
ATOM 2829 O O . ASN A 1 382 ? 3.079 10.548 107.870 1.00 37.90 361 ASN A O 1
ATOM 2834 N N . TRP A 1 383 ? 4.159 11.313 106.005 1.00 35.22 362 TRP A N 1
ATOM 2835 C CA . TRP A 1 383 ? 2.937 11.600 105.255 1.00 36.98 362 TRP A CA 1
ATOM 2836 C C . TRP A 1 383 ? 2.413 10.352 104.633 1.00 37.46 362 TRP A C 1
ATOM 2837 O O . TRP A 1 383 ? 3.189 9.546 104.079 1.00 35.38 362 TRP A O 1
ATOM 2848 N N . PRO A 1 384 ? 1.081 10.222 104.602 1.00 39.31 363 PRO A N 1
ATOM 2849 C CA . PRO A 1 384 ? 0.494 9.221 103.744 1.00 40.88 363 PRO A CA 1
ATOM 2850 C C . PRO A 1 384 ? 0.395 9.734 102.303 1.00 41.66 363 PRO A C 1
ATOM 2851 O O . PRO A 1 384 ? 0.832 10.859 101.995 1.00 38.93 363 PRO A O 1
ATOM 2855 N N . LEU A 1 385 ? -0.217 8.920 101.447 1.00 45.38 364 LEU A N 1
ATOM 2856 C CA . LEU A 1 385 ? -0.525 9.305 100.064 1.00 46.35 364 LEU A CA 1
ATOM 2857 C C . LEU A 1 385 ? -1.411 10.546 100.072 1.00 47.56 364 LEU A C 1
ATOM 2858 O O . LEU A 1 385 ? -2.489 10.513 100.650 1.00 51.40 364 LEU A O 1
ATOM 2863 N N . TRP A 1 386 ? -0.928 11.651 99.508 1.00 47.87 365 TRP A N 1
ATOM 2864 C CA . TRP A 1 386 ? -1.759 12.847 99.345 1.00 53.82 365 TRP A CA 1
ATOM 2865 C C . TRP A 1 386 ? -2.717 12.761 98.183 1.00 59.11 365 TRP A C 1
ATOM 2866 O O . TRP A 1 386 ? -2.374 12.296 97.095 1.00 57.08 365 TRP A O 1
ATOM 2877 N N . GLU A 1 387 ? -3.904 13.312 98.405 1.00 66.37 366 GLU A N 1
ATOM 2878 C CA . GLU A 1 387 ? -4.996 13.281 97.451 1.00 69.10 366 GLU A CA 1
ATOM 2879 C C . GLU A 1 387 ? -4.571 13.847 96.103 1.00 69.80 366 GLU A C 1
ATOM 2880 O O . GLU A 1 387 ? -4.787 13.228 95.060 1.00 68.42 366 GLU A O 1
ATOM 2886 N N . GLU A 1 388 ? -3.991 15.042 96.130 1.00 70.80 367 GLU A N 1
ATOM 2887 C CA . GLU A 1 388 ? -3.399 15.615 94.940 1.00 79.20 367 GLU A CA 1
ATOM 2888 C C . GLU A 1 388 ? -1.956 16.032 95.183 1.00 84.03 367 GLU A C 1
ATOM 2889 O O . GLU A 1 388 ? -1.593 17.198 95.015 1.00 92.58 367 GLU A O 1
ATOM 2895 N N . GLY A 1 389 ? -1.167 15.092 95.687 1.00 84.20 368 GLY A N 1
ATOM 2896 C CA . GLY A 1 389 ? 0.239 15.031 95.361 1.00 92.35 368 GLY A CA 1
ATOM 2897 C C . GLY A 1 389 ? 0.402 14.302 94.040 1.00 102.59 368 GLY A C 1
ATOM 2898 O O . GLY A 1 389 ? -0.320 13.346 93.759 1.00 97.49 368 GLY A O 1
ATOM 2899 N N . GLY A 1 390 ? 1.253 14.848 93.177 1.00 109.67 369 GLY A N 1
ATOM 2900 C CA . GLY A 1 390 ? 1.905 14.070 92.139 1.00 121.41 369 GLY A CA 1
ATOM 2901 C C . GLY A 1 390 ? 2.779 13.013 92.771 1.00 135.99 369 GLY A C 1
ATOM 2902 O O . GLY A 1 390 ? 2.555 12.615 93.915 1.00 150.17 369 GLY A O 1
ATOM 2903 N N . MET A 1 391 ? 3.788 12.562 92.038 1.00 141.32 370 MET A N 1
ATOM 2904 C CA . MET A 1 391 ? 4.309 11.227 92.266 1.00 148.38 370 MET A CA 1
ATOM 2905 C C . MET A 1 391 ? 3.162 10.254 91.999 1.00 160.31 370 MET A C 1
ATOM 2906 O O . MET A 1 391 ? 2.530 10.307 90.941 1.00 179.75 370 MET A O 1
ATOM 2911 N N . GLN A 1 392 ? 2.815 9.454 93.002 1.00 154.24 371 GLN A N 1
ATOM 2912 C CA . GLN A 1 392 ? 1.786 8.422 92.837 1.00 141.00 371 GLN A CA 1
ATOM 2913 C C . GLN A 1 392 ? 0.363 8.982 92.895 1.00 143.00 371 GLN A C 1
ATOM 2914 O O . GLN A 1 392 ? 0.113 9.996 93.542 1.00 131.26 371 GLN A O 1
ATOM 2920 N N . VAL A 1 393 ? -0.550 8.342 92.166 1.00 147.59 372 VAL A N 1
ATOM 2921 C CA . VAL A 1 393 ? -1.995 8.537 92.347 1.00 149.84 372 VAL A CA 1
ATOM 2922 C C . VAL A 1 393 ? -2.691 7.175 92.524 1.00 153.42 372 VAL A C 1
ATOM 2923 O O . VAL A 1 393 ? -2.410 6.233 91.784 1.00 149.51 372 VAL A O 1
ATOM 2927 N N . GLY A 1 394 ? -3.593 7.079 93.502 1.00 157.82 373 GLY A N 1
ATOM 2928 C CA . GLY A 1 394 ? -4.010 5.789 94.078 1.00 164.25 373 GLY A CA 1
ATOM 2929 C C . GLY A 1 394 ? -4.722 4.838 93.130 1.00 174.52 373 GLY A C 1
ATOM 2930 O O . GLY A 1 394 ? -4.443 3.630 93.117 1.00 187.59 373 GLY A O 1
ATOM 2931 N N . ALA A 1 395 ? -5.678 5.372 92.373 1.00 170.96 374 ALA A N 1
ATOM 2932 C CA . ALA A 1 395 ? -6.375 4.602 91.338 1.00 166.24 374 ALA A CA 1
ATOM 2933 C C . ALA A 1 395 ? -6.954 3.297 91.885 1.00 170.71 374 ALA A C 1
ATOM 2934 O O . ALA A 1 395 ? -7.650 3.294 92.901 1.00 186.53 374 ALA A O 1
ATOM 2936 N N . GLU A 1 396 ? -6.666 2.193 91.203 1.00 163.40 375 GLU A N 1
ATOM 2937 C CA . GLU A 1 396 ? -7.148 0.880 91.623 1.00 158.87 375 GLU A CA 1
ATOM 2938 C C . GLU A 1 396 ? -6.481 0.429 92.917 1.00 152.19 375 GLU A C 1
ATOM 2939 O O . GLU A 1 396 ? -7.136 -0.129 93.805 1.00 151.27 375 GLU A O 1
ATOM 2945 N N . ASP A 1 397 ? -5.176 0.673 93.020 1.00 142.11 376 ASP A N 1
ATOM 2946 C CA . ASP A 1 397 ? -4.420 0.286 94.200 1.00 135.20 376 ASP A CA 1
ATOM 2947 C C . ASP A 1 397 ? -4.967 1.024 95.389 1.00 142.93 376 ASP A C 1
ATOM 2948 O O . ASP A 1 397 ? -4.806 0.583 96.524 1.00 155.42 376 ASP A O 1
ATOM 2953 N N . GLU A 1 398 ? -5.594 2.164 95.118 1.00 146.48 377 GLU A N 1
ATOM 2954 C CA . GLU A 1 398 ? -6.155 2.976 96.171 1.00 150.08 377 GLU A CA 1
ATOM 2955 C C . GLU A 1 398 ? -6.986 2.042 97.023 1.00 154.28 377 GLU A C 1
ATOM 2956 O O . GLU A 1 398 ? -6.958 2.104 98.251 1.00 153.37 377 GLU A O 1
ATOM 2962 N N . LYS A 1 399 ? -7.643 1.106 96.351 1.00 151.91 378 LYS A N 1
ATOM 2963 C CA . LYS A 1 399 ? -8.638 0.281 97.002 1.00 153.46 378 LYS A CA 1
ATOM 2964 C C . LYS A 1 399 ? -8.022 -0.773 97.927 1.00 155.32 378 LYS A C 1
ATOM 2965 O O . LYS A 1 399 ? -8.466 -0.945 99.064 1.00 153.24 378 LYS A O 1
ATOM 2971 N N . ARG A 1 400 ? -6.949 -1.414 97.462 1.00 155.99 379 ARG A N 1
ATOM 2972 C CA . ARG A 1 400 ? -6.200 -2.378 98.279 1.00 145.88 379 ARG A CA 1
ATOM 2973 C C . ARG A 1 400 ? -5.612 -1.694 99.507 1.00 132.61 379 ARG A C 1
ATOM 2974 O O . ARG A 1 400 ? -5.631 -2.245 100.609 1.00 132.22 379 ARG A O 1
ATOM 2982 N N . MET A 1 401 ? -5.036 -0.514 99.293 1.00 121.28 380 MET A N 1
ATOM 2983 C CA . MET A 1 401 ? -4.433 0.251 100.372 1.00 117.42 380 MET A CA 1
ATOM 2984 C C . MET A 1 401 ? -5.492 0.664 101.380 1.00 119.50 380 MET A C 1
ATOM 2985 O O . MET A 1 401 ? -5.192 0.829 102.563 1.00 111.85 380 MET A O 1
ATOM 2990 N N . LEU A 1 402 ? -6.726 0.845 100.907 1.00 126.70 381 LEU A N 1
ATOM 2991 C CA . LEU A 1 402 ? -7.866 1.073 101.793 1.00 132.65 381 LEU A CA 1
ATOM 2992 C C . LEU A 1 402 ? -8.266 -0.238 102.449 1.00 135.00 381 LEU A C 1
ATOM 2993 O O . LEU A 1 402 ? -8.529 -0.289 103.651 1.00 130.89 381 LEU A O 1
ATOM 2998 N N . LYS A 1 403 ? -8.298 -1.295 101.642 1.00 135.92 382 LYS A N 1
ATOM 2999 C CA . LYS A 1 403 ? -8.575 -2.642 102.127 1.00 133.84 382 LYS A CA 1
ATOM 3000 C C . LYS A 1 403 ? -7.384 -3.245 102.865 1.00 129.64 382 LYS A C 1
ATOM 3001 O O . LYS A 1 403 ? -7.546 -3.838 103.933 1.00 131.35 382 LYS A O 1
ATOM 3007 N N . THR A 1 404 ? -6.186 -3.074 102.309 1.00 123.43 383 THR A N 1
ATOM 3008 C CA . THR A 1 404 ? -4.967 -3.481 103.006 1.00 116.36 383 THR A CA 1
ATOM 3009 C C . THR A 1 404 ? -4.742 -2.680 104.288 1.00 109.94 383 THR A C 1
ATOM 3010 O O . THR A 1 404 ? -4.383 -3.248 105.321 1.00 102.48 383 THR A O 1
ATOM 3014 N N . THR A 1 405 ? -4.942 -1.363 104.215 1.00 105.93 384 THR A N 1
ATOM 3015 C CA . THR A 1 405 ? -4.563 -0.473 105.315 1.00 95.33 384 THR A CA 1
ATOM 3016 C C . THR A 1 405 ? -5.705 0.354 105.904 1.00 92.32 384 THR A C 1
ATOM 3017 O O . THR A 1 405 ? -5.567 0.895 106.993 1.00 92.78 384 THR A O 1
ATOM 3021 N N . GLY A 1 406 ? -6.799 0.510 105.165 1.00 95.86 385 GLY A N 1
ATOM 3022 C CA . GLY A 1 406 ? -7.889 1.395 105.592 1.00 96.46 385 GLY A CA 1
ATOM 3023 C C . GLY A 1 406 ? -7.574 2.861 105.341 1.00 92.42 385 GLY A C 1
ATOM 3024 O O . GLY A 1 406 ? -8.276 3.758 105.810 1.00 94.37 385 GLY A O 1
ATOM 3025 N N . MET A 1 407 ? -6.535 3.096 104.551 1.00 83.42 386 MET A N 1
ATOM 3026 C CA . MET A 1 407 ? -6.061 4.439 104.270 1.00 82.71 386 MET A CA 1
ATOM 3027 C C . MET A 1 407 ? -6.725 5.004 103.010 1.00 78.82 386 MET A C 1
ATOM 3028 O O . MET A 1 407 ? -6.986 4.273 102.054 1.00 84.02 386 MET A O 1
ATOM 3033 N N . VAL A 1 408 ? -6.971 6.308 103.004 1.00 72.71 387 VAL A N 1
ATOM 3034 C CA . VAL A 1 408 ? -7.453 6.984 101.808 1.00 73.88 387 VAL A CA 1
ATOM 3035 C C . VAL A 1 408 ? -6.531 8.108 101.426 1.00 69.24 387 VAL A C 1
ATOM 3036 O O . VAL A 1 408 ? -5.914 8.732 102.296 1.00 65.44 387 VAL A O 1
ATOM 3040 N N . PRO A 1 409 ? -6.460 8.381 100.119 1.00 70.08 388 PRO A N 1
ATOM 3041 C CA . PRO A 1 409 ? -5.905 9.621 99.618 1.00 70.37 388 PRO A CA 1
ATOM 3042 C C . PRO A 1 409 ? -6.380 10.760 100.493 1.00 70.45 388 PRO A C 1
ATOM 3043 O O . PRO A 1 409 ? -7.580 10.917 100.724 1.00 76.67 388 PRO A O 1
ATOM 3047 N N . MET A 1 410 ? -5.406 11.456 101.062 1.00 67.05 389 MET A N 1
ATOM 3048 C CA . MET A 1 410 ? -5.610 12.461 102.082 1.00 66.10 389 MET A CA 1
ATOM 3049 C C . MET A 1 410 ? -5.837 13.791 101.398 1.00 67.83 389 MET A C 1
ATOM 3050 O O . MET A 1 410 ? -5.098 14.148 100.483 1.00 70.26 389 MET A O 1
ATOM 3055 N N . PRO A 1 411 ? -6.919 14.469 101.773 1.00 68.47 390 PRO A N 1
ATOM 3056 C CA . PRO A 1 411 ? -7.290 15.767 101.232 1.00 73.15 390 PRO A CA 1
ATOM 3057 C C . PRO A 1 411 ? -6.373 16.860 101.752 1.00 71.51 390 PRO A C 1
ATOM 3058 O O . PRO A 1 411 ? -5.837 16.736 102.843 1.00 70.30 390 PRO A O 1
ATOM 3062 N N . THR A 1 412 ? -6.244 17.938 100.985 1.00 73.65 391 THR A N 1
ATOM 3063 C CA . THR A 1 412 ? -5.184 18.920 101.166 1.00 71.44 391 THR A CA 1
ATOM 3064 C C . THR A 1 412 ? -5.310 19.723 102.461 1.00 76.98 391 THR A C 1
ATOM 3065 O O . THR A 1 412 ? -4.304 20.056 103.086 1.00 67.94 391 THR A O 1
ATOM 3069 N N . ASP A 1 413 ? -6.539 20.092 102.823 1.00 84.81 392 ASP A N 1
ATOM 3070 C CA . ASP A 1 413 ? -6.791 20.818 104.081 1.00 88.85 392 ASP A CA 1
ATOM 3071 C C . ASP A 1 413 ? -6.522 19.931 105.289 1.00 84.47 392 ASP A C 1
ATOM 3072 O O . ASP A 1 413 ? -5.920 20.366 106.275 1.00 91.30 392 ASP A O 1
ATOM 3077 N N . SER A 1 414 ? -6.994 18.689 105.216 1.00 78.56 393 SER A N 1
ATOM 3078 C CA . SER A 1 414 ? -6.711 17.707 106.237 1.00 72.96 393 SER A CA 1
ATOM 3079 C C . SER A 1 414 ? -5.195 17.636 106.449 1.00 67.74 393 SER A C 1
ATOM 3080 O O . SER A 1 414 ? -4.717 17.610 107.578 1.00 66.46 393 SER A O 1
ATOM 3083 N N . GLY A 1 415 ? -4.450 17.648 105.344 1.00 64.32 394 GLY A N 1
ATOM 3084 C CA . GLY A 1 415 ? -3.000 17.636 105.376 1.00 57.72 394 GLY A CA 1
ATOM 3085 C C . GLY A 1 415 ? -2.393 18.887 105.971 1.00 56.63 394 GLY A C 1
ATOM 3086 O O . GLY A 1 415 ? -1.450 18.821 106.771 1.00 53.57 394 GLY A O 1
ATOM 3087 N N . LEU A 1 416 ? -2.906 20.034 105.549 1.00 58.99 395 LEU A N 1
ATOM 3088 C CA . LEU A 1 416 ? -2.442 21.313 106.052 1.00 60.28 395 LEU A CA 1
ATOM 3089 C C . LEU A 1 416 ? -2.799 21.457 107.533 1.00 61.30 395 LEU A C 1
ATOM 3090 O O . LEU A 1 416 ? -2.006 21.973 108.327 1.00 58.54 395 LEU A O 1
ATOM 3095 N N . LYS A 1 417 ? -3.964 20.941 107.911 1.00 62.72 396 LYS A N 1
ATOM 3096 C CA . LYS A 1 417 ? -4.347 20.929 109.306 1.00 69.21 396 LYS A CA 1
ATOM 3097 C C . LYS A 1 417 ? -3.378 20.093 110.129 1.00 64.99 396 LYS A C 1
ATOM 3098 O O . LYS A 1 417 ? -2.854 20.550 111.141 1.00 64.08 396 LYS A O 1
ATOM 3104 N N . ALA A 1 418 ? -3.071 18.898 109.637 1.00 62.84 397 ALA A N 1
ATOM 3105 C CA . ALA A 1 418 ? -2.107 18.022 110.298 1.00 59.50 397 ALA A CA 1
ATOM 3106 C C . ALA A 1 418 ? -0.724 18.673 110.351 1.00 53.69 397 ALA A C 1
ATOM 3107 O O . ALA A 1 418 ? -0.030 18.619 111.353 1.00 52.33 397 ALA A O 1
ATOM 3109 N N . PHE A 1 419 ? -0.377 19.370 109.288 1.00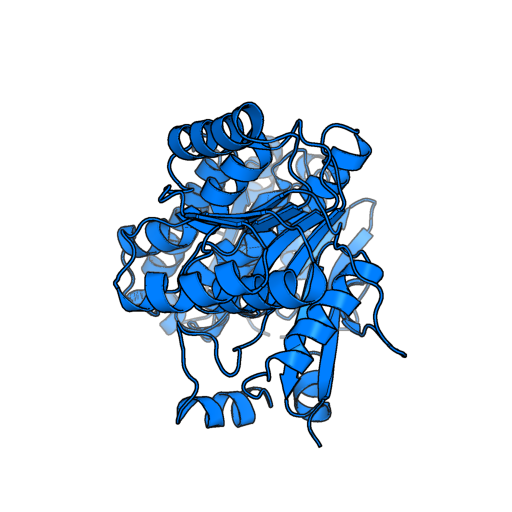 52.82 398 PHE A N 1
ATOM 3110 C CA . PHE A 1 419 ? 0.873 20.090 109.251 1.00 50.72 398 PHE A CA 1
ATOM 3111 C C . PHE A 1 419 ? 0.966 21.109 110.371 1.00 53.81 398 PHE A C 1
ATOM 3112 O O . PHE A 1 419 ? 1.972 21.155 111.066 1.00 52.68 398 PHE A O 1
ATOM 3120 N N . TYR A 1 420 ? -0.083 21.919 110.543 1.00 54.89 399 TYR A N 1
ATOM 3121 C CA . TYR A 1 420 ? -0.119 22.915 111.611 1.00 58.02 399 TYR A CA 1
ATOM 3122 C C . TYR A 1 420 ? -0.176 22.273 113.003 1.00 57.27 399 TYR A C 1
ATOM 3123 O O . TYR A 1 420 ? 0.566 22.658 113.910 1.00 55.75 399 TYR A O 1
ATOM 3132 N N . GLN A 1 421 ? -1.012 21.252 113.151 1.00 57.69 400 GLN A N 1
ATOM 3133 C CA . GLN A 1 421 ? -1.078 20.522 114.407 1.00 60.17 400 GLN A CA 1
ATOM 3134 C C . GLN A 1 421 ? 0.272 19.893 114.776 1.00 57.01 400 GLN A C 1
ATOM 3135 O O . GLN A 1 421 ? 0.595 19.759 115.960 1.00 55.12 400 GLN A O 1
ATOM 3141 N N . GLY A 1 422 ? 1.035 19.471 113.766 1.00 52.51 401 GLY A N 1
ATOM 3142 C CA . GLY A 1 422 ? 2.311 18.804 114.012 1.00 49.62 401 GLY A CA 1
ATOM 3143 C C . GLY A 1 422 ? 3.334 19.773 114.556 1.00 49.68 401 GLY A C 1
ATOM 3144 O O . GLY A 1 422 ? 4.146 19.422 115.388 1.00 48.92 401 GLY A O 1
ATOM 3145 N N . ILE A 1 423 ? 3.274 21.015 114.095 1.00 51.34 402 ILE A N 1
ATOM 3146 C CA . ILE A 1 423 ? 4.212 22.021 114.548 1.00 54.61 402 ILE A CA 1
ATOM 3147 C C . ILE A 1 423 ? 3.992 22.341 116.028 1.00 61.50 402 ILE A C 1
ATOM 3148 O O . ILE A 1 423 ? 4.935 22.277 116.824 1.00 61.11 402 ILE A O 1
ATOM 3153 N N . VAL A 1 424 ? 2.753 22.693 116.387 1.00 61.70 403 VAL A N 1
ATOM 3154 C CA . VAL A 1 424 ? 2.444 23.082 117.748 1.00 66.16 403 VAL A CA 1
ATOM 3155 C C . VAL A 1 424 ? 2.783 21.985 118.771 1.00 64.97 403 VAL A C 1
ATOM 3156 O O . VAL A 1 424 ? 3.234 22.283 119.874 1.00 65.22 403 VAL A O 1
ATOM 3160 N N . SER A 1 425 ? 2.602 20.720 118.398 1.00 61.37 404 SER A N 1
ATOM 3161 C CA . SER A 1 425 ? 2.956 19.618 119.295 1.00 60.76 404 SER A CA 1
ATOM 3162 C C . SER A 1 425 ? 4.465 19.546 119.571 1.00 57.77 404 SER A C 1
ATOM 3163 O O . SER A 1 425 ? 4.885 19.275 120.691 1.00 59.08 404 SER A O 1
ATOM 3166 N N . ASP A 1 426 ? 5.265 19.866 118.560 1.00 59.51 405 ASP A N 1
ATOM 3167 C CA . ASP A 1 426 ? 6.722 20.030 118.707 1.00 62.93 405 ASP A CA 1
ATOM 3168 C C . ASP A 1 426 ? 7.498 18.748 118.947 1.00 58.12 405 ASP A C 1
ATOM 3169 O O . ASP A 1 426 ? 8.539 18.758 119.600 1.00 59.65 405 ASP A O 1
ATOM 3174 N N . LYS A 1 427 ? 7.059 17.676 118.307 1.00 56.44 406 LYS A N 1
ATOM 3175 C CA . LYS A 1 427 ? 7.762 16.406 118.371 1.00 53.48 406 LYS A CA 1
ATOM 3176 C C . LYS A 1 427 ? 8.586 16.263 117.123 1.00 51.28 406 LYS A C 1
ATOM 3177 O O . LYS A 1 427 ? 8.251 16.830 116.086 1.00 55.68 406 LYS A O 1
ATOM 3183 N N . PRO A 1 428 ? 9.710 15.566 117.231 1.00 52.48 407 PRO A N 1
ATOM 3184 C CA . PRO A 1 428 ? 10.615 15.421 116.094 1.00 47.59 407 PRO A CA 1
ATOM 3185 C C . PRO A 1 428 ? 9.961 14.630 114.956 1.00 43.62 407 PRO A C 1
ATOM 3186 O O . PRO A 1 428 ? 10.387 14.719 113.807 1.00 41.31 407 PRO A O 1
ATOM 3190 N N . GLN A 1 429 ? 8.972 13.814 115.284 1.00 40.08 408 GLN A N 1
ATOM 3191 C CA . GLN A 1 429 ? 8.407 12.908 114.308 1.00 38.44 408 GLN A CA 1
ATOM 3192 C C . GLN A 1 429 ? 6.918 12.759 114.508 1.00 39.02 408 GLN A C 1
ATOM 3193 O O . GLN A 1 429 ? 6.456 12.355 115.583 1.00 40.11 408 GLN A O 1
ATOM 3199 N N . VAL A 1 430 ? 6.180 12.980 113.433 1.00 39.47 409 VAL A N 1
ATOM 3200 C CA . VAL A 1 430 ? 4.739 12.880 113.463 1.00 41.41 409 VAL A CA 1
ATOM 3201 C C . VAL A 1 430 ? 4.331 11.997 112.295 1.00 40.70 409 VAL A C 1
ATOM 3202 O O . VAL A 1 430 ? 4.699 12.244 111.154 1.00 43.91 409 VAL A O 1
ATOM 3206 N N . PHE A 1 431 ? 3.584 10.959 112.584 1.00 41.15 410 PHE A N 1
ATOM 3207 C CA . PHE A 1 431 ? 3.145 10.036 111.558 1.00 41.25 410 PHE A CA 1
ATOM 3208 C C . PHE A 1 431 ? 1.681 10.321 111.246 1.00 42.01 410 PHE A C 1
ATOM 3209 O O . PHE A 1 431 ? 0.838 10.236 112.119 1.00 43.85 410 PHE A O 1
ATOM 3217 N N . VAL A 1 432 ? 1.390 10.677 110.015 1.00 42.99 411 VAL A N 1
ATOM 3218 C CA . VAL A 1 432 ? 0.042 11.078 109.670 1.00 46.79 411 VAL A CA 1
ATOM 3219 C C . VAL A 1 432 ? -0.586 10.064 108.735 1.00 51.30 411 VAL A C 1
ATOM 3220 O O . VAL A 1 432 ? 0.018 9.633 107.761 1.00 48.58 411 VAL A O 1
ATOM 3224 N N . MET A 1 433 ? -1.810 9.687 109.057 1.00 56.94 412 MET A N 1
ATOM 3225 C CA . MET A 1 433 ? -2.535 8.689 108.305 1.00 61.41 412 MET A CA 1
ATOM 3226 C C . MET A 1 433 ? -3.931 9.237 108.077 1.00 70.77 412 MET A C 1
ATOM 3227 O O . MET A 1 433 ? -4.515 9.821 108.974 1.00 72.59 412 MET A O 1
ATOM 3232 N N . GLU A 1 434 ? -4.497 9.032 106.896 1.00 75.56 413 GLU A N 1
ATOM 3233 C CA . GLU A 1 434 ? -5.921 9.347 106.688 1.00 74.16 413 GLU A CA 1
ATOM 3234 C C . GLU A 1 434 ? -6.658 8.149 106.117 1.00 76.83 413 GLU A C 1
ATOM 3235 O O . GLU A 1 434 ? -6.215 7.553 105.154 1.00 78.69 413 GLU A O 1
ATOM 3241 N N . GLY A 1 435 ? -7.821 7.833 106.668 1.00 84.54 414 GLY A N 1
ATOM 3242 C CA . GLY A 1 435 ? -8.514 6.605 106.300 1.00 87.81 414 GLY A CA 1
ATOM 3243 C C . GLY A 1 435 ? -9.522 6.294 107.370 1.00 92.73 414 GLY A C 1
ATOM 3244 O O . GLY A 1 435 ? -9.833 7.149 108.179 1.00 100.47 414 GLY A O 1
ATOM 3245 N N . GLN A 1 436 ? -9.988 5.055 107.428 1.00 96.29 415 GLN A N 1
ATOM 3246 C CA . GLN A 1 436 ? -10.918 4.665 108.476 1.00 103.50 415 GLN A CA 1
ATOM 3247 C C . GLN A 1 436 ? -10.204 4.330 109.791 1.00 99.26 415 GLN A C 1
ATOM 3248 O O . GLN A 1 436 ? -9.328 3.469 109.824 1.00 97.32 415 GLN A O 1
ATOM 3254 N N . LEU A 1 437 ? -10.608 4.989 110.877 1.00 103.73 416 LEU A N 1
ATOM 3255 C CA . LEU A 1 437 ? -9.865 4.953 112.142 1.00 104.96 416 LEU A CA 1
ATOM 3256 C C . LEU A 1 437 ? -9.633 3.550 112.695 1.00 106.73 416 LEU A C 1
ATOM 3257 O O . LEU A 1 437 ? -8.518 3.220 113.094 1.00 110.23 416 LEU A O 1
ATOM 3262 N N . GLN A 1 438 ? -10.694 2.756 112.799 1.00 110.89 417 GLN A N 1
ATOM 3263 C CA . GLN A 1 438 ? -10.596 1.463 113.470 1.00 113.91 417 GLN A CA 1
ATOM 3264 C C . GLN A 1 438 ? -9.708 0.468 112.717 1.00 108.92 417 GLN A C 1
ATOM 3265 O O . GLN A 1 438 ? -8.953 -0.280 113.332 1.00 106.73 417 GLN A O 1
ATOM 3271 N N . LYS A 1 439 ? -9.738 0.525 111.389 1.00 113.29 418 LYS A N 1
ATOM 3272 C CA . LYS A 1 439 ? -8.830 -0.282 110.582 1.00 117.40 418 LYS A CA 1
ATOM 3273 C C . LYS A 1 439 ? -7.386 0.142 110.804 1.00 114.35 418 LYS A C 1
ATOM 3274 O O . LYS A 1 439 ? -6.508 -0.694 111.029 1.00 127.64 418 LYS A O 1
ATOM 3280 N N . MET A 1 440 ? -7.152 1.446 110.759 1.00 108.61 419 MET A N 1
ATOM 3281 C CA . MET A 1 440 ? -5.814 1.982 110.958 1.00 101.09 419 MET A CA 1
ATOM 3282 C C . MET A 1 440 ? -5.280 1.587 112.333 1.00 100.19 419 MET A C 1
ATOM 3283 O O . MET A 1 440 ? -4.249 0.923 112.441 1.00 98.69 419 MET A O 1
ATOM 3288 N N . LYS A 1 441 ? -6.030 1.931 113.374 1.00 98.49 420 LYS A N 1
ATOM 3289 C CA . LYS A 1 441 ? -5.622 1.631 114.742 1.00 100.00 420 LYS A CA 1
ATOM 3290 C C . LYS A 1 441 ? -5.418 0.138 114.950 1.00 103.20 420 LYS A C 1
ATOM 3291 O O . LYS A 1 441 ? -4.499 -0.279 115.654 1.00 100.93 420 LYS A O 1
ATOM 3297 N N . GLN A 1 442 ? -6.265 -0.661 114.306 1.00 108.35 421 GLN A N 1
ATOM 3298 C CA . GLN A 1 442 ? -6.200 -2.112 114.439 1.00 114.06 421 GLN A CA 1
ATOM 3299 C C . GLN A 1 442 ? -4.893 -2.658 113.885 1.00 112.15 421 GLN A C 1
ATOM 3300 O O . GLN A 1 442 ? -4.233 -3.474 114.527 1.00 115.91 421 GLN A O 1
ATOM 3306 N N . LYS A 1 443 ? -4.501 -2.177 112.711 1.00 108.27 422 LYS A N 1
ATOM 3307 C CA . LYS A 1 443 ? -3.212 -2.544 112.143 1.00 110.24 422 LYS A CA 1
ATOM 3308 C C . LYS A 1 443 ? -2.043 -2.092 113.028 1.00 102.84 422 LYS A C 1
ATOM 3309 O O . LYS A 1 443 ? -1.138 -2.876 113.313 1.00 101.86 422 LYS A O 1
ATOM 3315 N N . LEU A 1 444 ? -2.100 -0.849 113.506 1.00 100.83 423 LEU A N 1
ATOM 3316 C CA . LEU A 1 444 ? -0.941 -0.187 114.124 1.00 98.44 423 LEU A CA 1
ATOM 3317 C C . LEU A 1 444 ? -1.039 -0.082 115.649 1.00 107.46 423 LEU A C 1
ATOM 3318 O O . LEU A 1 444 ? -0.017 -0.075 116.344 1.00 109.12 423 LEU A O 1
ATOM 3323 N N . LEU A 1 445 ? -2.264 0.035 116.160 1.00 104.05 424 LEU A N 1
ATOM 3324 C CA . LEU A 1 445 ? -2.503 0.447 117.544 1.00 104.00 424 LEU A CA 1
ATOM 3325 C C . LEU A 1 445 ? -2.222 1.937 117.724 1.00 101.06 424 LEU A C 1
ATOM 3326 O O . LEU A 1 445 ? -2.811 2.593 118.583 1.00 98.59 424 LEU A O 1
#